Protein AF-0000000075757637 (afdb_homodimer)

Radius of gyration: 24.14 Å; Cα contacts (8 Å, |Δi|>4): 489; chains: 2; bounding box: 60×62×86 Å

Solvent-accessible surface area (backbone atoms only — not comparable to full-atom values): 22533 Å² total; per-residue (Å²): 133,84,84,69,78,82,72,70,83,81,64,68,82,67,59,80,66,65,78,64,46,51,51,61,66,58,52,19,50,50,28,42,51,49,15,52,48,29,44,51,32,26,49,50,49,50,49,28,53,74,66,69,44,62,78,60,52,64,57,38,53,50,44,49,52,49,49,36,51,52,42,44,52,47,40,49,45,41,34,70,34,68,64,54,81,51,66,70,55,46,50,46,33,47,53,14,48,51,45,27,50,50,17,48,44,49,26,27,49,41,48,30,76,30,24,68,56,45,34,71,66,36,64,64,43,44,60,48,48,42,45,52,48,49,32,37,48,38,27,47,50,44,36,47,32,50,57,44,43,28,35,49,79,88,36,71,64,24,54,50,47,52,52,50,53,52,50,46,52,51,36,48,50,49,24,37,48,44,40,63,57,68,64,59,73,67,88,82,70,73,78,75,70,74,77,67,75,61,60,71,64,58,63,66,61,57,66,68,70,110,132,84,82,71,75,83,72,67,84,79,64,67,82,67,60,80,68,66,79,66,46,51,51,62,67,57,50,18,49,51,28,42,52,48,15,51,49,29,45,52,34,25,49,50,50,50,48,29,52,75,65,68,44,59,79,59,53,63,56,39,55,50,42,48,51,50,47,36,51,51,42,45,51,48,41,49,44,42,35,71,35,69,62,54,81,52,66,69,53,46,49,47,33,48,52,14,47,51,46,25,49,52,17,46,43,51,25,25,47,42,48,29,75,30,25,68,56,46,33,71,65,36,64,65,42,44,58,49,49,41,45,52,49,49,32,39,50,39,28,48,50,44,35,47,32,49,55,43,44,27,36,49,78,88,36,72,64,24,54,51,47,52,52,50,52,52,48,44,53,51,36,49,50,49,24,37,48,42,41,60,55,70,63,56,74,60,88,79,69,72,77,74,69,74,75,66,76,60,61,71,62,55,63,67,59,56,67,69,69,112

pLDDT: mean 80.22, std 28.58, range [21.64, 98.94]

Sequence (420 aa):
MYRFFLSFVVALCLSTRWAVAASTTEIANSLNELAHQGFAAKELVLVVNSTADAGPIPDIYTEIDTMVTVVLTNVKFMTNTPIITDQAEEQDVYEGYSNFVQSLLELMDALSSSAAQLKSINQTTKNRVPSEIRILQTAVDAYFYNIIGLFPANSSYNAQANNQKSQVDTHCFQAIWAFDLSYSNGSQATTHQARSNSSLHSRWMKRGSLMYRFFLSFVVALCLSTRWAVAASTTEIANSLNELAHQGFAAKELVLVVNSTADAGPIPDIYTEIDTMVTVVLTNVKFMTNTPIITDQAEEQDVYEGYSNFVQSLLELMDALSSSAAQLKSINQTTKNRVPSEIRILQTAVDAYFYNIIGLFPANSSYNAQANNQKSQVDTHCFQAIWAFDLSYSNGSQATTHQARSNSSLHSRWMKRGSL

Foldseek 3Di:
DPPPDPPDDPPPPPPPVPLPADDLLNLLVLLQVLLVLLQVLLVLLVVCLVVLDCVCVVVSLVSLVVSLVSLVVVLVSNPPPAADDDPVSLVSNLVSLVSNLVSLLSSLVSLLVRQVSNCVSPVCCLPVVLVSLVSSLVSVVSSLVSSLVNYDPPDPSNVVSVVSNV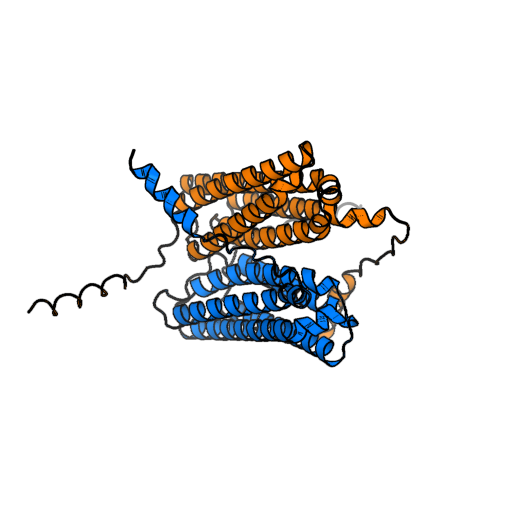SSVVSSVSSNVSSVPVVPPDPDPPPPDPPPPVPVVPPVPPPVPD/DPPPDPPDDPPPPPPPPPLPADDLLNLLVLLQVLLVLLQVLLVLLVVCQVVLDCVCVVVSLVSLVVSLVSLVVVLVSNPPPAADDDPVSLVSNLVSLVSNLVSLLSSLVSLLVRQVSNCVSPVVCLPVVLVSLVSSLVSVVSSLVSSLVNYDCPDPSNVVSVVSNVSSVVSSVSSNVSSVPVVPPPPCPPPPDPPPPPPVVPPVPPVVPD

Secondary structure (DSSP, 8-state):
-TTSGGGSGGGTT----------HHHHHHHHHHHHHHHHHHHHHHHHHHHHT--TTHHHHHHHHHHHHHHHHHHHHHTTTPPPP--HHHHHHHHHHHHHHHHHHHHHHHHHHHTHHHHHHH-TTHHHHHHHHHHHHHHHHHHHHHHHHTTS-TTSHHHHHHHHHHHHHHHHHHHHHHHHHGGGGGSS---------TTHHHHHHHHGGG-/-TTSGGGSGGGTT----------HHHHHHHHHHHHHHHHHHHHHHHHHHHHT--TTHHHHHHHHHHHHHHHHHHHHHTTTPPPP--HHHHHHHHHHHHHHHHHHHHHHHHHHHTHHHHHHH-TTHHHHHHHHHHHHHHHHHHHHHHHHTTS-TTSHHHHHHHHHHHHHHHHHHHHHHHHHGGGTTSS---------TTHHHHHHHGGG--

Structure (mmCIF, N/CA/C/O backbone):
data_AF-0000000075757637-model_v1
#
loop_
_entity.id
_entity.type
_entity.pdbx_description
1 polymer 'Pc21g10570 protein'
#
loop_
_atom_site.group_PDB
_atom_site.id
_atom_site.type_symbol
_atom_site.label_atom_id
_atom_site.label_alt_id
_atom_site.label_comp_id
_atom_site.label_asym_id
_atom_site.label_entity_id
_atom_site.label_seq_id
_atom_site.pdbx_PDB_ins_code
_atom_site.Cartn_x
_atom_site.Cartn_y
_atom_site.Cartn_z
_atom_site.occupancy
_atom_site.B_iso_or_equiv
_atom_site.auth_seq_id
_atom_site.auth_comp_id
_atom_site.auth_asym_id
_atom_site.auth_atom_id
_atom_site.pdbx_PDB_model_num
ATOM 1 N N . MET A 1 1 ? 31.797 -28.531 37.031 1 22.84 1 MET A N 1
ATOM 2 C CA . MET A 1 1 ? 31.391 -29.469 36 1 22.84 1 MET A CA 1
ATOM 3 C C . MET A 1 1 ? 30.203 -28.938 35.219 1 22.84 1 MET A C 1
ATOM 5 O O . MET A 1 1 ? 29.734 -29.562 34.281 1 22.84 1 MET A O 1
ATOM 9 N N . TYR A 1 2 ? 29.297 -28.047 35.844 1 23.27 2 TYR A N 1
ATOM 10 C CA . TYR A 1 2 ? 27.938 -27.734 35.438 1 23.27 2 TYR A CA 1
ATOM 11 C C . TYR A 1 2 ? 27.922 -26.828 34.188 1 23.27 2 TYR A C 1
ATOM 13 O O . TYR A 1 2 ? 26.891 -26.281 33.844 1 23.27 2 TYR A O 1
ATOM 21 N N . ARG A 1 3 ? 29.047 -26.219 33.688 1 27.38 3 ARG A N 1
ATOM 22 C CA . ARG A 1 3 ? 29.203 -25.156 32.719 1 27.38 3 ARG A CA 1
ATOM 23 C C . ARG A 1 3 ? 28.719 -25.625 31.344 1 27.38 3 ARG A C 1
ATOM 25 O O . ARG A 1 3 ? 28.781 -24.859 30.375 1 27.38 3 ARG A O 1
ATOM 32 N N . PHE A 1 4 ? 28.719 -26.969 31.062 1 27.42 4 PHE A N 1
ATOM 33 C CA . PHE A 1 4 ? 28.828 -27.516 29.719 1 27.42 4 PHE A CA 1
ATOM 34 C C . PHE A 1 4 ? 27.547 -27.312 28.922 1 27.42 4 PHE A C 1
ATOM 36 O O . PHE A 1 4 ? 27.516 -27.5 27.703 1 27.42 4 PHE A O 1
ATOM 43 N N . PHE A 1 5 ? 26.281 -27.375 29.531 1 26.66 5 PHE A N 1
ATOM 44 C CA . PHE A 1 5 ? 25.141 -27.922 28.797 1 26.66 5 PHE A CA 1
ATOM 45 C C . PHE A 1 5 ? 24.531 -26.875 27.875 1 26.66 5 PHE A C 1
ATOM 47 O O . PHE A 1 5 ? 23.438 -27.047 27.344 1 26.66 5 PHE A O 1
ATOM 54 N N . LEU A 1 6 ? 24.938 -25.562 27.891 1 28.08 6 LEU A N 1
ATOM 55 C CA . LEU A 1 6 ? 24.109 -24.531 27.266 1 28.08 6 LEU A CA 1
ATOM 56 C C . LEU A 1 6 ? 24.172 -24.656 25.734 1 28.08 6 LEU A C 1
ATOM 58 O O . LEU A 1 6 ? 23.719 -23.75 25.031 1 28.08 6 LEU A O 1
ATOM 62 N N . SER A 1 7 ? 25.016 -25.516 25.156 1 25.67 7 SER A N 1
ATOM 63 C CA . SER A 1 7 ? 25.406 -25.328 23.766 1 25.67 7 SER A CA 1
ATOM 64 C C . SER A 1 7 ? 24.25 -25.625 22.828 1 25.67 7 SER A C 1
ATOM 66 O O . SER A 1 7 ? 24.297 -25.266 21.641 1 25.67 7 SER A O 1
ATOM 68 N N . PHE A 1 8 ? 23.469 -26.734 22.953 1 26.78 8 PHE A N 1
ATOM 69 C CA . PHE A 1 8 ? 23.125 -27.594 21.812 1 26.78 8 PHE A CA 1
ATOM 70 C C . PHE A 1 8 ? 22 -26.969 20.984 1 26.78 8 PHE A C 1
ATOM 72 O O . PHE A 1 8 ? 22 -27.094 19.766 1 26.78 8 PHE A O 1
ATOM 79 N N . VAL A 1 9 ? 20.766 -26.641 21.516 1 27.95 9 VAL A N 1
ATOM 80 C CA . VAL A 1 9 ? 19.531 -26.938 20.812 1 27.95 9 VAL A CA 1
ATOM 81 C C . VAL A 1 9 ? 19.266 -25.859 19.766 1 27.95 9 VAL A C 1
ATOM 83 O O . VAL A 1 9 ? 18.125 -25.672 19.344 1 27.95 9 VAL A O 1
ATOM 86 N N . VAL A 1 10 ? 20.172 -24.938 19.375 1 27.8 10 VAL A N 1
ATOM 87 C CA . VAL A 1 10 ? 19.719 -23.906 18.453 1 27.8 10 VAL A CA 1
ATOM 88 C C . VAL A 1 10 ? 19.453 -24.531 17.078 1 27.8 10 VAL A C 1
ATOM 90 O O . VAL A 1 10 ? 19.297 -23.812 16.094 1 27.8 10 VAL A O 1
ATOM 93 N N . ALA A 1 11 ? 19.688 -25.875 16.906 1 27.77 11 ALA A N 1
ATOM 94 C CA . ALA A 1 11 ? 19.781 -26.422 15.555 1 27.77 11 ALA A CA 1
ATOM 95 C C . ALA A 1 11 ? 18.469 -26.281 14.805 1 27.77 11 ALA A C 1
ATOM 97 O O . ALA A 1 11 ? 18.453 -26.172 13.578 1 27.77 11 ALA A O 1
ATOM 98 N N . LEU A 1 12 ? 17.328 -26.719 15.383 1 29.19 12 LEU A N 1
ATOM 99 C CA . LEU A 1 12 ? 16.266 -27.359 14.609 1 29.19 12 LEU A CA 1
ATOM 100 C C . LEU A 1 12 ? 15.57 -26.359 13.703 1 29.19 12 LEU A C 1
ATOM 102 O O . LEU A 1 12 ? 14.727 -26.734 12.883 1 29.19 12 LEU A O 1
ATOM 106 N N . CYS A 1 13 ? 15.453 -25.109 14.102 1 30.42 13 CYS A N 1
ATOM 107 C CA . CYS A 1 13 ? 14.375 -24.406 13.414 1 30.42 13 CYS A CA 1
ATOM 108 C C . CYS A 1 13 ? 14.742 -24.141 11.953 1 30.42 13 CYS A C 1
ATOM 110 O O . CYS A 1 13 ? 14.594 -23.016 11.469 1 30.42 13 CYS A O 1
ATOM 112 N N . LEU A 1 14 ? 15.859 -24.688 11.508 1 30.62 14 LEU A N 1
ATOM 113 C CA . LEU A 1 14 ? 16.094 -24.531 10.07 1 30.62 14 LEU A CA 1
ATOM 114 C C . LEU A 1 14 ? 15.008 -25.25 9.273 1 30.62 14 LEU A C 1
ATOM 116 O O . LEU A 1 14 ? 15.281 -26.281 8.633 1 30.62 14 LEU A O 1
ATOM 120 N N . SER A 1 15 ? 13.914 -25.766 9.914 1 30.33 15 SER A N 1
ATOM 121 C CA . SER A 1 15 ? 12.992 -26.391 8.977 1 30.33 15 SER A CA 1
ATOM 122 C C . SER A 1 15 ? 12.836 -25.547 7.711 1 30.33 15 SER A C 1
ATOM 124 O O . SER A 1 15 ? 12.75 -24.328 7.777 1 30.33 15 SER A O 1
ATOM 126 N N . THR A 1 16 ? 13.414 -26.016 6.586 1 33.59 16 THR A N 1
ATOM 127 C CA . THR A 1 16 ? 13.078 -25.578 5.234 1 33.59 16 THR A CA 1
ATOM 128 C C . THR A 1 16 ? 11.602 -25.172 5.145 1 33.59 16 THR A C 1
ATOM 130 O O . THR A 1 16 ? 10.719 -26.031 5.191 1 33.59 16 THR A O 1
ATOM 133 N N . ARG A 1 17 ? 11.148 -24.188 5.805 1 37.44 17 ARG A N 1
ATOM 134 C CA . ARG A 1 17 ? 9.805 -23.641 5.625 1 37.44 17 ARG A CA 1
ATOM 135 C C . ARG A 1 17 ? 9.414 -23.625 4.152 1 37.44 17 ARG A C 1
ATOM 13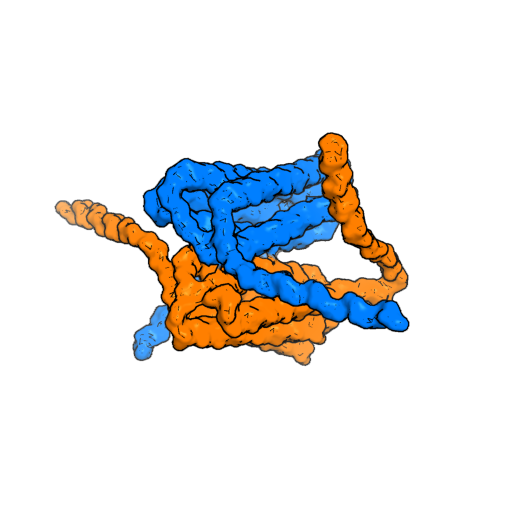7 O O . ARG A 1 17 ? 9.914 -22.812 3.381 1 37.44 17 ARG A O 1
ATOM 144 N N . TRP A 1 18 ? 9.234 -24.797 3.6 1 37.75 18 TRP A N 1
ATOM 145 C CA . TRP A 1 18 ? 8.469 -24.828 2.357 1 37.75 18 TRP A CA 1
ATOM 146 C C . TRP A 1 18 ? 7.379 -23.766 2.369 1 37.75 18 TRP A C 1
ATOM 148 O O . TRP A 1 18 ? 6.637 -23.625 3.344 1 37.75 18 TRP A O 1
ATOM 158 N N . ALA A 1 19 ? 7.66 -22.641 1.922 1 46.12 19 ALA A N 1
ATOM 159 C CA . ALA A 1 19 ? 6.574 -21.672 1.73 1 46.12 19 ALA A CA 1
ATOM 160 C C . ALA A 1 19 ? 5.293 -22.375 1.287 1 46.12 19 ALA A C 1
ATOM 162 O O . ALA A 1 19 ? 5.195 -22.844 0.148 1 46.12 19 ALA A O 1
ATOM 163 N N . VAL A 1 20 ? 4.734 -23.266 2.158 1 54.16 20 VAL A N 1
ATOM 164 C CA . VAL A 1 20 ? 3.457 -23.891 1.86 1 54.16 20 VAL A CA 1
ATOM 165 C C . VAL A 1 20 ? 2.434 -22.828 1.457 1 54.16 20 VAL A C 1
ATOM 167 O O . VAL A 1 20 ? 2.244 -21.844 2.168 1 54.16 20 VAL A O 1
ATOM 170 N N . ALA A 1 21 ? 2.068 -22.875 0.128 1 65.69 21 ALA A N 1
ATOM 171 C CA . ALA A 1 21 ? 0.961 -22.062 -0.387 1 65.69 21 ALA A CA 1
ATOM 172 C C . ALA A 1 21 ? -0.205 -22.047 0.597 1 65.69 21 ALA A C 1
ATOM 174 O O . ALA A 1 21 ? -0.456 -23.031 1.293 1 65.69 21 ALA A O 1
ATOM 175 N N . ALA A 1 22 ? -0.691 -20.953 0.855 1 76 22 ALA A N 1
ATOM 176 C CA . ALA A 1 22 ? -1.841 -20.797 1.743 1 76 22 ALA A CA 1
ATOM 177 C C . ALA A 1 22 ? -3.01 -21.656 1.285 1 76 22 ALA A C 1
ATOM 179 O O . ALA A 1 22 ? -3.283 -21.766 0.087 1 76 22 ALA A O 1
ATOM 180 N N . SER A 1 23 ? -3.57 -22.375 2.254 1 89.5 23 SER A N 1
ATOM 181 C CA . SER A 1 23 ? -4.793 -23.094 1.92 1 89.5 23 SER A CA 1
ATOM 182 C C . SER A 1 23 ? -5.949 -22.141 1.666 1 89.5 23 SER A C 1
ATOM 184 O O . SER A 1 23 ? -5.961 -21.016 2.193 1 89.5 23 SER A O 1
ATOM 186 N N . THR A 1 24 ? -6.879 -22.562 0.816 1 92.25 24 THR A N 1
ATOM 187 C CA . THR A 1 24 ? -8.031 -21.734 0.48 1 92.25 24 THR A CA 1
ATOM 188 C C . THR A 1 24 ? -8.875 -21.453 1.721 1 92.25 24 THR A C 1
ATOM 190 O O . THR A 1 24 ? -9.469 -20.375 1.847 1 92.25 24 THR A O 1
ATOM 193 N N . THR A 1 25 ? -8.938 -22.391 2.623 1 93.12 25 THR A N 1
ATOM 194 C CA . THR A 1 25 ? -9.68 -22.188 3.867 1 93.12 25 THR A CA 1
ATOM 195 C C . THR A 1 25 ? -9.039 -21.094 4.703 1 93.12 25 THR A C 1
ATOM 197 O O . THR A 1 25 ? -9.742 -20.25 5.277 1 93.12 25 THR A O 1
ATOM 200 N N . GLU A 1 26 ? -7.75 -21.062 4.797 1 94.5 26 GLU A N 1
ATOM 201 C CA . GLU A 1 26 ? -7.027 -20.031 5.531 1 94.5 26 GLU A CA 1
ATOM 202 C C . GLU A 1 26 ? -7.254 -18.656 4.91 1 94.5 26 GLU A C 1
ATOM 204 O O . GLU A 1 26 ? -7.414 -17.672 5.629 1 94.5 26 GLU A O 1
ATOM 209 N N . ILE A 1 27 ? -7.273 -18.641 3.635 1 96 27 ILE A N 1
ATOM 210 C CA . ILE A 1 27 ? -7.5 -17.391 2.924 1 96 27 ILE A CA 1
ATOM 211 C C . ILE A 1 27 ? -8.906 -16.875 3.234 1 96 27 ILE A C 1
ATOM 213 O O . ILE A 1 27 ? -9.07 -15.703 3.59 1 96 27 ILE A O 1
ATOM 217 N N . ALA A 1 28 ? -9.922 -17.734 3.158 1 97.38 28 ALA A N 1
ATOM 218 C CA . ALA A 1 28 ? -11.305 -17.344 3.441 1 97.38 28 ALA A CA 1
ATOM 219 C C . ALA A 1 28 ? -11.445 -16.844 4.875 1 97.38 28 ALA A C 1
ATOM 221 O O . ALA A 1 28 ? -12.094 -15.82 5.121 1 97.38 28 ALA A O 1
ATOM 222 N N . ASN A 1 29 ? -10.836 -17.531 5.797 1 97.12 29 ASN A N 1
ATOM 223 C CA . ASN A 1 29 ? -10.891 -17.141 7.199 1 97.12 29 ASN A CA 1
ATOM 224 C C . ASN A 1 29 ? -10.242 -15.781 7.434 1 97.12 29 ASN A C 1
ATOM 226 O O . ASN A 1 29 ? -10.773 -14.961 8.18 1 97.12 29 ASN A O 1
ATOM 230 N N . SER A 1 30 ? -9.109 -15.617 6.855 1 97.31 30 SER A N 1
ATOM 231 C CA . SER A 1 30 ? -8.422 -14.344 6.996 1 97.31 30 SER A CA 1
ATOM 232 C C . SER A 1 30 ? -9.25 -13.195 6.438 1 97.31 30 SER A C 1
ATOM 234 O O . SER A 1 30 ? -9.305 -12.109 7.023 1 97.31 30 SER A O 1
ATOM 236 N N . LEU A 1 31 ? -9.891 -13.422 5.328 1 98.56 31 LEU A N 1
ATOM 237 C CA . LEU A 1 31 ? -10.766 -12.422 4.727 1 98.56 31 LEU A CA 1
ATOM 238 C C . LEU A 1 31 ? -11.922 -12.07 5.664 1 98.56 31 LEU A C 1
ATOM 240 O O . LEU A 1 31 ? -12.266 -10.898 5.82 1 98.56 31 LEU A O 1
ATOM 244 N N . ASN A 1 32 ? -12.477 -13.023 6.266 1 98.38 32 ASN A N 1
ATOM 245 C CA . ASN A 1 32 ? -13.562 -12.781 7.207 1 98.38 32 ASN A CA 1
ATOM 246 C C . ASN A 1 32 ? -13.078 -12.023 8.445 1 98.38 32 ASN A C 1
ATOM 248 O O . ASN A 1 32 ? -13.789 -11.164 8.969 1 98.38 32 ASN A O 1
ATOM 252 N N . GLU A 1 33 ? -11.914 -12.359 8.906 1 97.88 33 GLU A N 1
ATOM 253 C CA . GLU A 1 33 ? -11.336 -11.625 10.023 1 97.88 33 GLU A CA 1
ATOM 254 C C . GLU A 1 33 ? -11.109 -10.156 9.672 1 97.88 33 GLU A C 1
ATOM 256 O O . GLU A 1 33 ? -11.383 -9.266 10.477 1 97.88 33 GLU A O 1
ATOM 261 N N . LEU A 1 34 ? -10.602 -9.969 8.516 1 98.69 34 LEU A N 1
ATOM 262 C CA . LEU A 1 34 ? -10.406 -8.602 8.031 1 98.69 34 LEU A CA 1
ATOM 263 C C . LEU A 1 34 ? -11.734 -7.859 7.949 1 98.69 34 LEU A C 1
ATOM 265 O O . LEU A 1 34 ? -11.805 -6.668 8.266 1 98.69 34 LEU A O 1
ATOM 269 N N . ALA A 1 35 ? -12.797 -8.547 7.492 1 98.81 35 ALA A N 1
ATOM 270 C CA . ALA A 1 35 ? -14.125 -7.934 7.461 1 98.81 35 ALA A CA 1
ATOM 271 C C . ALA A 1 35 ? -14.547 -7.465 8.852 1 98.81 35 ALA A C 1
ATOM 273 O O . ALA A 1 35 ? -15.047 -6.352 9.016 1 98.81 35 ALA A O 1
ATOM 274 N N . HIS A 1 36 ? -14.258 -8.312 9.828 1 98.19 36 HIS A N 1
ATOM 275 C CA . HIS A 1 36 ? -14.602 -7.961 11.203 1 98.19 36 HIS A CA 1
ATOM 276 C C . HIS A 1 36 ? -13.867 -6.699 11.641 1 98.19 36 HIS A C 1
ATOM 278 O O . HIS A 1 36 ? -14.453 -5.824 12.289 1 98.19 36 HIS A O 1
ATOM 284 N N . GLN A 1 37 ? -12.641 -6.602 11.273 1 97.81 37 GLN A N 1
ATOM 285 C CA . GLN A 1 37 ? -11.844 -5.422 11.602 1 97.81 37 GLN A CA 1
ATOM 286 C C . GLN A 1 37 ? -12.398 -4.18 10.906 1 97.81 37 GLN A C 1
ATOM 288 O O . GLN A 1 37 ? -12.445 -3.102 11.508 1 97.81 37 GLN A O 1
ATOM 293 N N . GLY A 1 38 ? -12.766 -4.352 9.633 1 98.56 38 GLY A N 1
ATOM 294 C CA . GLY A 1 38 ? -13.352 -3.24 8.906 1 98.56 38 GLY A CA 1
ATOM 295 C C . GLY A 1 38 ? -14.648 -2.746 9.523 1 98.56 38 GLY A C 1
ATOM 296 O O . GLY A 1 38 ? -14.852 -1.538 9.672 1 98.56 38 GLY A O 1
ATOM 297 N N . PHE A 1 39 ? -15.492 -3.666 9.922 1 98.62 39 PHE A N 1
ATOM 298 C CA . PHE A 1 39 ? -16.75 -3.301 10.57 1 98.62 39 PHE A CA 1
ATOM 299 C C . PHE A 1 39 ? -16.484 -2.633 11.922 1 98.62 39 PHE A C 1
ATOM 301 O O . PHE A 1 39 ? -17.188 -1.694 12.297 1 98.62 39 PHE A O 1
ATOM 308 N N . ALA A 1 40 ? -15.492 -3.131 12.664 1 97.75 40 ALA A N 1
ATOM 309 C CA . ALA A 1 40 ? -15.141 -2.535 13.953 1 97.75 40 ALA A CA 1
ATOM 310 C C . ALA A 1 40 ? -14.672 -1.095 13.773 1 97.75 40 ALA A C 1
ATOM 312 O O . ALA A 1 40 ? -15.055 -0.213 14.547 1 97.75 40 ALA A O 1
ATOM 313 N N . ALA A 1 41 ? -13.859 -0.866 12.82 1 98.38 41 ALA A N 1
ATOM 314 C CA . ALA A 1 41 ? -13.398 0.488 12.531 1 98.38 41 ALA A CA 1
ATOM 315 C C . ALA A 1 41 ? -14.562 1.404 12.172 1 98.38 41 ALA A C 1
ATOM 317 O O . ALA A 1 41 ? -14.617 2.549 12.625 1 98.38 41 ALA A O 1
ATOM 318 N N . LYS A 1 42 ? -15.43 0.897 11.312 1 98.62 42 LYS A N 1
ATOM 319 C CA . LYS A 1 42 ? -16.625 1.642 10.945 1 98.62 42 LYS A CA 1
ATOM 320 C C . LYS A 1 42 ? -17.406 2.059 12.195 1 98.62 42 LYS A C 1
ATOM 322 O O . LYS A 1 42 ? -17.844 3.207 12.297 1 98.62 42 LYS A O 1
ATOM 327 N N . GLU A 1 43 ? -17.562 1.147 13.078 1 98.19 43 GLU A N 1
ATOM 328 C CA . GLU A 1 43 ? -18.328 1.434 14.289 1 98.19 43 GLU A CA 1
ATOM 329 C C . GLU A 1 43 ? -17.656 2.531 15.117 1 98.19 43 GLU A C 1
ATOM 331 O O . GLU A 1 43 ? -18.344 3.389 15.68 1 98.19 43 GLU A O 1
ATOM 336 N N . LEU A 1 44 ? -16.359 2.518 15.242 1 98.38 44 LEU A N 1
ATOM 337 C CA . LEU A 1 44 ? -15.625 3.557 15.961 1 98.38 44 LEU A CA 1
ATOM 338 C C . LEU A 1 44 ? -15.883 4.926 15.336 1 98.38 44 LEU A C 1
ATOM 340 O O . LEU A 1 44 ? -16.094 5.91 16.047 1 98.38 44 LEU A O 1
ATOM 344 N N . VAL A 1 45 ? -15.867 4.98 13.969 1 98.56 45 VAL A N 1
ATOM 345 C CA . VAL A 1 45 ? -16.109 6.234 13.266 1 98.56 45 VAL A CA 1
ATOM 346 C C . VAL A 1 45 ? -17.5 6.758 13.602 1 98.56 45 VAL A C 1
ATOM 348 O O . VAL A 1 45 ? -17.672 7.945 13.891 1 98.56 45 VAL A O 1
ATOM 351 N N . LEU A 1 46 ? -18.469 5.859 13.562 1 98.38 46 LEU A N 1
ATOM 352 C CA . LEU A 1 46 ? -19.859 6.246 13.812 1 98.38 46 LEU A CA 1
ATOM 353 C C . LEU A 1 46 ? -20.031 6.711 15.258 1 98.38 46 LEU A C 1
ATOM 355 O O . LEU A 1 46 ? -20.781 7.656 15.523 1 98.38 46 LEU A O 1
ATOM 359 N N . VAL A 1 47 ? -19.328 6.074 16.172 1 97.75 47 VAL A N 1
ATOM 360 C CA . VAL A 1 47 ? -19.391 6.473 17.578 1 97.75 47 VAL A CA 1
ATOM 361 C C . VAL A 1 47 ? -18.828 7.887 17.734 1 97.75 47 VAL A C 1
ATOM 363 O O . VAL A 1 47 ? -19.438 8.727 18.406 1 97.75 47 VAL A O 1
ATOM 366 N N . VAL A 1 48 ? -17.719 8.156 17.141 1 97.88 48 VAL A N 1
ATOM 367 C CA . VAL A 1 48 ? -17.109 9.484 17.219 1 97.88 48 VAL A CA 1
ATOM 368 C C . VAL A 1 48 ? -18.062 10.516 16.625 1 97.88 48 VAL A C 1
ATOM 370 O O . VAL A 1 48 ? -18.25 11.594 17.188 1 97.88 48 VAL A O 1
ATOM 373 N N . ASN A 1 49 ? -18.641 10.156 15.5 1 97.38 49 ASN A N 1
ATOM 374 C CA . ASN A 1 49 ? -19.562 11.07 14.82 1 97.38 49 ASN A CA 1
ATOM 375 C C . ASN A 1 49 ? -20.781 11.375 15.68 1 97.38 49 ASN A C 1
ATOM 377 O O . ASN A 1 49 ? -21.188 12.539 15.789 1 97.38 49 ASN A O 1
ATOM 381 N N . SER A 1 50 ? -21.328 10.43 16.312 1 96.94 50 SER A N 1
ATOM 382 C CA . SER A 1 50 ? -22.578 10.602 17.062 1 96.94 50 SER A CA 1
ATOM 383 C C . SER A 1 50 ? -22.328 11.281 18.391 1 96.94 50 SER A C 1
ATOM 385 O O . SER A 1 50 ? -23.172 12.039 18.875 1 96.94 50 SER A O 1
ATOM 387 N N . THR A 1 51 ? -21.141 11.102 19 1 97.38 51 THR A N 1
ATOM 388 C CA . THR A 1 51 ? -20.875 11.617 20.344 1 97.38 51 THR A CA 1
ATOM 389 C C . THR A 1 51 ? -20.062 12.906 20.266 1 97.38 51 THR A C 1
ATOM 391 O O . THR A 1 51 ? -19.938 13.625 21.266 1 97.38 51 THR A O 1
ATOM 394 N N . ALA A 1 52 ? -19.516 13.164 19.125 1 96.06 52 ALA A N 1
ATOM 395 C CA . ALA A 1 52 ? -18.625 14.305 18.938 1 96.06 52 ALA A CA 1
ATOM 396 C C . ALA A 1 52 ? -17.438 14.242 19.922 1 96.06 52 ALA A C 1
ATOM 398 O O . ALA A 1 52 ? -16.969 15.281 20.375 1 96.06 52 ALA A O 1
ATOM 399 N N . ASP A 1 53 ? -17.109 13.039 20.312 1 96.5 53 ASP A N 1
ATOM 400 C CA . ASP A 1 53 ? -15.945 12.789 21.172 1 96.5 53 ASP A CA 1
ATOM 401 C C . ASP A 1 53 ? -14.727 12.391 20.344 1 96.5 53 ASP A C 1
ATOM 403 O O . ASP A 1 53 ? -14.758 11.391 19.625 1 96.5 53 ASP A O 1
ATOM 407 N N . ALA A 1 54 ? -13.695 13.148 20.438 1 95.5 54 ALA A N 1
ATOM 408 C CA . ALA A 1 54 ? -12.492 12.914 19.641 1 95.5 54 ALA A CA 1
ATOM 409 C C . ALA A 1 54 ? -11.633 11.805 20.25 1 95.5 54 ALA A C 1
ATOM 411 O O . ALA A 1 54 ? -10.664 11.352 19.641 1 95.5 54 ALA A O 1
ATOM 412 N N . GLY A 1 55 ? -11.984 11.344 21.453 1 94.44 55 GLY A N 1
ATOM 413 C CA . GLY A 1 55 ? -11.195 10.383 22.203 1 94.44 55 GLY A CA 1
ATOM 414 C C . GLY A 1 55 ? -10.859 9.133 21.422 1 94.44 55 GLY A C 1
ATOM 415 O O . GLY A 1 55 ? -9.688 8.742 21.328 1 94.44 55 GLY A O 1
ATOM 416 N N . PRO A 1 56 ? -11.766 8.57 20.703 1 95 56 PRO A N 1
ATOM 417 C CA . PRO A 1 56 ? -11.547 7.285 20.047 1 95 56 PRO A CA 1
ATOM 418 C C . PRO A 1 56 ? -10.875 7.438 18.672 1 95 56 PRO A C 1
ATOM 420 O O . PRO A 1 56 ? -10.648 6.445 17.984 1 95 56 PRO A O 1
ATOM 423 N N . ILE A 1 57 ? -10.547 8.609 18.234 1 96.25 57 ILE A N 1
ATOM 424 C CA . ILE A 1 57 ? -10.023 8.844 16.891 1 96.25 57 ILE A CA 1
ATOM 425 C C . ILE A 1 57 ? -8.719 8.078 16.703 1 96.25 57 ILE A C 1
ATOM 427 O O . ILE A 1 57 ? -8.523 7.402 15.688 1 96.25 57 ILE A O 1
ATOM 431 N N . PRO A 1 58 ? -7.809 8.039 17.703 1 95.69 58 PRO A N 1
ATOM 432 C CA . PRO A 1 58 ? -6.59 7.246 17.531 1 95.69 58 PRO A CA 1
ATOM 433 C C . PRO A 1 58 ? -6.879 5.754 17.344 1 95.69 58 PRO A C 1
ATOM 435 O O . PRO A 1 58 ? -6.125 5.055 16.672 1 95.69 58 PRO A O 1
ATOM 438 N N . ASP A 1 59 ? -7.953 5.273 17.953 1 96.38 59 ASP A N 1
ATOM 439 C CA . ASP A 1 59 ? -8.32 3.871 17.797 1 96.38 59 ASP A CA 1
ATOM 440 C C . ASP A 1 59 ? -8.727 3.559 16.359 1 96.38 59 ASP A C 1
ATOM 442 O O . ASP A 1 59 ? -8.508 2.447 15.875 1 96.38 59 ASP A O 1
ATOM 446 N N . ILE A 1 60 ? -9.305 4.531 15.672 1 97.25 60 ILE A N 1
ATOM 447 C CA . ILE A 1 60 ? -9.648 4.371 14.258 1 97.25 60 ILE A CA 1
ATOM 448 C C . ILE A 1 60 ? -8.375 4.137 13.445 1 97.25 60 ILE A C 1
ATOM 450 O O . ILE A 1 60 ? -8.32 3.211 12.633 1 97.25 60 ILE A O 1
ATOM 454 N N . TYR A 1 61 ? -7.352 4.941 13.711 1 96.31 61 TYR A N 1
ATOM 455 C CA . TYR A 1 61 ? -6.086 4.793 13 1 96.31 61 TYR A CA 1
ATOM 456 C C . TYR A 1 61 ? -5.445 3.443 13.305 1 96.31 61 TYR A C 1
ATOM 458 O O . TYR A 1 61 ? -4.895 2.797 12.414 1 96.31 61 TYR A O 1
ATOM 466 N N . THR A 1 62 ? -5.527 2.982 14.508 1 96.69 62 THR A N 1
ATOM 467 C CA . THR A 1 62 ? -4.953 1.704 14.922 1 96.69 62 THR A CA 1
ATOM 468 C C . THR A 1 62 ? -5.629 0.55 14.18 1 96.69 62 THR A C 1
ATOM 470 O O . THR A 1 62 ? -4.957 -0.377 13.727 1 96.69 62 THR A O 1
ATOM 473 N N . GLU A 1 63 ? -6.934 0.627 14.078 1 97.19 63 GLU A N 1
ATOM 474 C CA . GLU A 1 63 ? -7.656 -0.409 13.352 1 97.19 63 GLU A CA 1
ATOM 475 C C . GLU A 1 63 ? -7.238 -0.449 11.883 1 97.19 63 GLU A C 1
ATOM 477 O O . GLU A 1 63 ? -7.051 -1.527 11.32 1 97.19 63 GLU A O 1
ATOM 482 N N . ILE A 1 64 ? -7.113 0.7 11.289 1 97.06 64 ILE A N 1
ATOM 483 C CA . ILE A 1 64 ? -6.703 0.773 9.891 1 97.06 64 ILE A CA 1
ATOM 484 C C . ILE 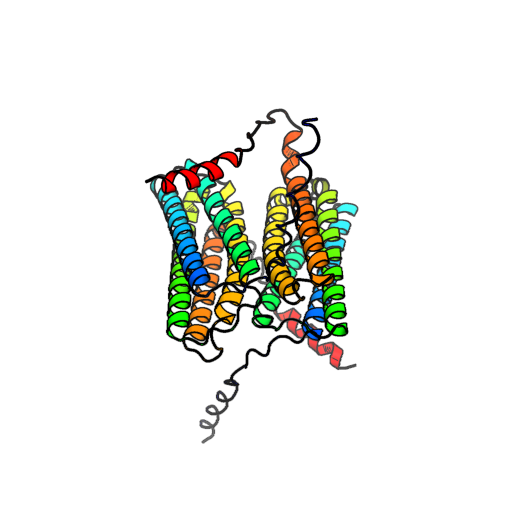A 1 64 ? -5.293 0.207 9.734 1 97.06 64 ILE A C 1
ATOM 486 O O . ILE A 1 64 ? -5.035 -0.598 8.836 1 97.06 64 ILE A O 1
ATOM 490 N N . ASP A 1 65 ? -4.391 0.571 10.633 1 96 65 ASP A N 1
ATOM 491 C CA . ASP A 1 65 ? -3.021 0.06 10.617 1 96 65 ASP A CA 1
ATOM 492 C C . ASP A 1 65 ? -3.002 -1.46 10.758 1 96 65 ASP A C 1
ATOM 494 O O . ASP A 1 65 ? -2.209 -2.139 10.102 1 96 65 ASP A O 1
ATOM 498 N N . THR A 1 66 ? -3.793 -1.961 11.641 1 97 66 THR A N 1
ATOM 499 C CA . THR A 1 66 ? -3.879 -3.404 11.828 1 97 66 THR A CA 1
ATOM 500 C C . THR A 1 66 ? -4.336 -4.094 10.547 1 97 66 THR A C 1
ATOM 502 O O . THR A 1 66 ? -3.768 -5.109 10.148 1 97 66 THR A O 1
ATOM 505 N N . MET A 1 67 ? -5.371 -3.533 9.922 1 98.12 67 MET A N 1
ATOM 506 C CA . MET A 1 67 ? -5.828 -4.105 8.656 1 98.12 67 MET A CA 1
ATOM 507 C C . MET A 1 67 ? -4.699 -4.121 7.629 1 98.12 67 MET A C 1
ATOM 509 O O . MET A 1 67 ? -4.5 -5.121 6.938 1 98.12 67 MET A O 1
ATOM 513 N N . VAL A 1 68 ? -3.959 -3.014 7.516 1 98.31 68 VAL A N 1
ATOM 514 C CA . VAL A 1 68 ? -2.855 -2.912 6.566 1 98.31 68 VAL A CA 1
ATOM 515 C C . VAL A 1 68 ? -1.823 -4 6.855 1 98.31 68 VAL A C 1
ATOM 517 O O . VAL A 1 68 ? -1.371 -4.695 5.941 1 98.31 68 VAL A O 1
ATOM 520 N N . THR A 1 69 ? -1.504 -4.215 8.102 1 97.38 69 THR A N 1
ATOM 521 C CA . THR A 1 69 ? -0.516 -5.211 8.5 1 97.38 69 THR A CA 1
ATOM 522 C C . THR A 1 69 ? -0.993 -6.617 8.148 1 97.38 69 THR A C 1
ATOM 524 O O . THR A 1 69 ? -0.235 -7.41 7.59 1 97.38 69 THR A O 1
ATOM 527 N N . VAL A 1 70 ? -2.195 -6.91 8.484 1 97.25 70 VAL A N 1
ATOM 528 C CA . VAL A 1 70 ? -2.74 -8.234 8.219 1 97.25 70 VAL A CA 1
ATOM 529 C C . VAL A 1 70 ? -2.793 -8.477 6.711 1 97.25 70 VAL A C 1
ATOM 531 O O . VAL A 1 70 ? -2.424 -9.555 6.234 1 97.25 70 VAL A O 1
ATOM 534 N N . VAL A 1 71 ? -3.258 -7.496 5.973 1 98.06 71 VAL A N 1
ATOM 535 C CA . VAL A 1 71 ? -3.359 -7.598 4.523 1 98.06 71 VAL A CA 1
ATOM 536 C C . VAL A 1 71 ? -1.982 -7.887 3.928 1 98.06 71 VAL A C 1
ATOM 538 O O . VAL A 1 71 ? -1.836 -8.781 3.096 1 98.06 71 VAL A O 1
ATOM 541 N N . LEU A 1 72 ? -0.986 -7.164 4.309 1 97.25 72 LEU A N 1
ATOM 542 C CA . LEU A 1 72 ? 0.355 -7.355 3.77 1 97.25 72 LEU A CA 1
ATOM 543 C C . LEU A 1 72 ? 0.91 -8.719 4.168 1 97.25 72 LEU A C 1
ATOM 545 O O . LEU A 1 72 ? 1.6 -9.367 3.379 1 97.25 72 LEU A O 1
ATOM 549 N N . THR A 1 73 ? 0.606 -9.141 5.383 1 95.69 73 THR A N 1
ATOM 550 C CA . THR A 1 73 ? 0.987 -10.484 5.816 1 95.69 73 THR A CA 1
ATOM 551 C C . THR A 1 73 ? 0.344 -11.539 4.93 1 95.69 73 THR A C 1
ATOM 553 O O . THR A 1 73 ? 1 -12.508 4.535 1 95.69 73 THR A O 1
ATOM 556 N N . ASN A 1 74 ? -0.882 -11.352 4.664 1 95.62 74 ASN A N 1
ATOM 557 C CA . ASN A 1 74 ? -1.591 -12.289 3.795 1 95.62 74 ASN A CA 1
ATOM 558 C C . ASN A 1 74 ? -0.996 -12.312 2.391 1 95.62 74 ASN A C 1
ATOM 560 O O . ASN A 1 74 ? -0.884 -13.367 1.776 1 95.62 74 ASN A O 1
ATOM 564 N N . VAL A 1 75 ? -0.674 -11.133 1.829 1 94.88 75 VAL A N 1
ATOM 565 C CA . VAL A 1 75 ? -0.038 -11.07 0.518 1 94.88 75 VAL A CA 1
ATOM 566 C C . VAL A 1 75 ? 1.238 -11.906 0.52 1 94.88 75 VAL A C 1
ATOM 568 O O . VAL A 1 75 ? 1.474 -12.695 -0.401 1 94.88 75 VAL A O 1
ATOM 571 N N . LYS A 1 76 ? 2.014 -11.766 1.55 1 92.75 76 LYS A N 1
ATOM 572 C CA . LYS A 1 76 ? 3.252 -12.531 1.675 1 92.75 76 LYS A CA 1
ATOM 573 C C . LYS A 1 76 ? 2.979 -14.031 1.672 1 92.75 76 LYS A C 1
ATOM 575 O O . LYS A 1 76 ? 3.672 -14.789 0.994 1 92.75 76 LYS A O 1
ATOM 580 N N . PHE A 1 77 ? 1.924 -14.445 2.314 1 90.25 77 PHE A N 1
ATOM 581 C CA . PHE A 1 77 ? 1.653 -15.859 2.527 1 90.25 77 PHE A CA 1
ATOM 582 C C . PHE A 1 77 ? 0.98 -16.469 1.305 1 90.25 77 PHE A C 1
ATOM 584 O O . PHE A 1 77 ? 1.008 -17.688 1.119 1 90.25 77 PHE A O 1
ATOM 591 N N . MET A 1 78 ? 0.414 -15.688 0.52 1 90.06 78 MET A N 1
ATOM 592 C CA . MET A 1 78 ? -0.391 -16.266 -0.558 1 90.06 78 MET A CA 1
ATOM 593 C C . MET A 1 78 ? 0.406 -16.328 -1.856 1 90.06 78 MET A C 1
ATOM 595 O O . MET A 1 78 ? -0.115 -16.75 -2.887 1 90.06 78 MET A O 1
ATOM 599 N N . THR A 1 79 ? 1.611 -15.914 -1.774 1 83.69 79 THR A N 1
ATOM 600 C CA . THR A 1 79 ? 2.428 -15.977 -2.982 1 83.69 79 THR A CA 1
ATOM 601 C C . THR A 1 79 ? 2.51 -17.406 -3.504 1 83.69 79 THR A C 1
ATOM 603 O O . THR A 1 79 ? 2.621 -18.359 -2.721 1 83.69 79 THR A O 1
ATOM 606 N N . ASN A 1 80 ? 2.316 -17.625 -4.758 1 82 80 ASN A N 1
ATOM 607 C CA . ASN A 1 80 ? 2.43 -18.906 -5.449 1 82 80 ASN A CA 1
ATOM 608 C C . ASN A 1 80 ? 1.246 -19.812 -5.145 1 82 80 ASN A C 1
ATOM 610 O O . ASN A 1 80 ? 1.344 -21.031 -5.285 1 82 80 ASN A O 1
ATOM 614 N N . THR A 1 81 ? 0.251 -19.281 -4.496 1 88.81 81 THR A N 1
ATOM 615 C CA . THR A 1 81 ? -0.973 -20.062 -4.348 1 88.81 81 THR A CA 1
ATOM 616 C C . THR A 1 81 ? -1.59 -20.375 -5.707 1 88.81 81 THR A C 1
ATOM 618 O O . THR A 1 81 ? -1.773 -19.469 -6.531 1 88.81 81 THR A O 1
ATOM 621 N N . PRO A 1 82 ? -1.907 -21.625 -5.918 1 89.38 82 PRO A N 1
ATOM 622 C CA . PRO A 1 82 ? -2.455 -21.984 -7.227 1 89.38 82 PRO A CA 1
ATOM 623 C C . PRO A 1 82 ? -3.893 -21.5 -7.418 1 89.38 82 PRO A C 1
ATOM 625 O O . PRO A 1 82 ? -4.594 -21.234 -6.438 1 89.38 82 PRO A O 1
ATOM 628 N N . ILE A 1 83 ? -4.25 -21.406 -8.719 1 93.19 83 ILE A N 1
ATOM 629 C CA . ILE A 1 83 ? -5.637 -21.109 -9.062 1 93.19 83 ILE A CA 1
ATOM 630 C C . ILE A 1 83 ? -6.559 -22.156 -8.43 1 93.19 83 ILE A C 1
ATOM 632 O O . ILE A 1 83 ? -6.25 -23.344 -8.438 1 93.19 83 ILE A O 1
ATOM 636 N N . ILE A 1 84 ? -7.609 -21.656 -7.93 1 94.44 84 ILE A N 1
ATOM 637 C CA . ILE A 1 84 ? -8.57 -22.547 -7.285 1 94.44 84 ILE A CA 1
ATOM 638 C C . ILE A 1 84 ? -9.352 -23.312 -8.344 1 94.44 84 ILE A C 1
ATOM 640 O O . ILE A 1 84 ? -9.922 -22.719 -9.266 1 94.44 84 ILE A O 1
ATOM 644 N N . THR A 1 85 ? -9.398 -24.578 -8.219 1 92.31 85 THR A N 1
ATOM 645 C CA . THR A 1 85 ? -10.07 -25.391 -9.227 1 92.31 85 THR A CA 1
ATOM 646 C C . THR A 1 85 ? -11.359 -26 -8.656 1 92.31 85 THR A C 1
ATOM 648 O O . THR A 1 85 ? -12.242 -26.406 -9.414 1 92.31 85 THR A O 1
ATOM 651 N N . ASP A 1 86 ? -11.445 -26.141 -7.359 1 94.44 86 ASP A N 1
ATOM 652 C CA . ASP A 1 86 ? -12.633 -26.703 -6.711 1 94.44 86 ASP A CA 1
ATOM 653 C C . ASP A 1 86 ? -13.703 -25.625 -6.535 1 94.44 86 ASP A C 1
ATOM 655 O O . ASP A 1 86 ? -13.453 -24.578 -5.953 1 94.44 86 ASP A O 1
ATOM 659 N N . GLN A 1 87 ? -14.883 -25.875 -6.953 1 93.5 87 GLN A N 1
ATOM 660 C CA . GLN A 1 87 ? -15.969 -24.906 -6.961 1 93.5 87 GLN A CA 1
ATOM 661 C C . GLN A 1 87 ? -16.344 -24.5 -5.539 1 93.5 87 GLN A C 1
ATOM 663 O O . GLN A 1 87 ? -16.656 -23.328 -5.281 1 93.5 87 GLN A O 1
ATOM 668 N N . ALA A 1 88 ? -16.422 -25.453 -4.73 1 94.69 88 ALA A N 1
ATOM 669 C CA . ALA A 1 88 ? -16.766 -25.156 -3.346 1 94.69 88 ALA A CA 1
ATOM 670 C C . ALA A 1 88 ? -15.727 -24.234 -2.707 1 94.69 88 ALA A C 1
ATOM 672 O O . ALA A 1 88 ? -16.078 -23.312 -1.967 1 94.69 88 ALA A O 1
ATOM 673 N N . GLU A 1 89 ? -14.469 -24.438 -2.951 1 95.44 89 GLU A N 1
ATOM 674 C CA . GLU A 1 89 ? -13.391 -23.594 -2.451 1 95.44 89 GLU A CA 1
ATOM 675 C C . GLU A 1 89 ? -13.461 -22.203 -3.055 1 95.44 89 GLU A C 1
ATOM 677 O O . GLU A 1 89 ? -13.227 -21.203 -2.361 1 95.44 89 GLU A O 1
ATOM 682 N N . GLU A 1 90 ? -13.766 -22.141 -4.305 1 96.38 90 GLU A N 1
ATOM 683 C CA . GLU A 1 90 ? -13.961 -20.844 -4.949 1 96.38 90 GLU A CA 1
ATOM 684 C C . GLU A 1 90 ? -15.047 -20.031 -4.242 1 96.38 90 GLU A C 1
ATOM 686 O O . GLU A 1 90 ? -14.867 -18.844 -3.988 1 96.38 90 GLU A O 1
ATOM 691 N N . GLN A 1 91 ? -16.125 -20.703 -3.984 1 97 91 GLN A N 1
ATOM 692 C CA . GLN A 1 91 ? -17.25 -20.031 -3.33 1 97 91 GLN A CA 1
ATOM 693 C C . GLN A 1 91 ? -16.859 -19.516 -1.947 1 97 91 GLN A C 1
ATOM 695 O O . GLN A 1 91 ? -17.203 -18.391 -1.579 1 97 91 GLN A O 1
ATOM 700 N N . ASP A 1 92 ? -16.141 -20.344 -1.219 1 97.38 92 ASP A N 1
ATOM 701 C CA . ASP A 1 92 ? -15.719 -19.953 0.127 1 97.38 92 ASP A CA 1
ATOM 702 C C . ASP A 1 92 ? -14.836 -18.719 0.096 1 97.38 92 ASP A C 1
ATOM 704 O O . ASP A 1 92 ? -15.047 -17.781 0.865 1 97.38 92 ASP A O 1
ATOM 708 N N . VAL A 1 93 ? -13.844 -18.719 -0.766 1 98.06 93 VAL A N 1
ATOM 709 C CA . VAL A 1 93 ? -12.93 -17.578 -0.874 1 98.06 93 VAL A CA 1
ATOM 710 C C . VAL A 1 93 ? -13.695 -16.344 -1.35 1 98.06 93 VAL A C 1
ATOM 712 O O . VAL A 1 93 ? -13.492 -15.242 -0.826 1 98.06 93 VAL A O 1
ATOM 715 N N . TYR A 1 94 ? -14.609 -16.531 -2.297 1 98.5 94 TYR A N 1
ATOM 716 C CA . TYR A 1 94 ? -15.367 -15.398 -2.812 1 98.5 94 TYR A CA 1
ATOM 717 C C . TYR A 1 94 ? -16.25 -14.797 -1.728 1 98.5 94 TYR A C 1
ATOM 719 O O . TYR A 1 94 ? -16.375 -13.57 -1.633 1 98.5 94 TYR A O 1
ATOM 727 N N . GLU A 1 95 ? -16.891 -15.617 -0.974 1 98.5 95 GLU A N 1
ATOM 728 C CA . GLU A 1 95 ? -17.75 -15.125 0.098 1 98.5 95 GLU A CA 1
ATOM 729 C C . GLU A 1 95 ? -16.953 -14.32 1.118 1 98.5 95 GLU A C 1
ATOM 731 O O . GLU A 1 95 ? -17.406 -13.258 1.568 1 98.5 95 GLU A O 1
ATOM 736 N N . GLY A 1 96 ? -15.797 -14.844 1.522 1 98.56 96 GLY A N 1
ATOM 737 C CA . GLY A 1 96 ? -14.914 -14.062 2.383 1 98.56 96 GLY A CA 1
ATOM 738 C C . GLY A 1 96 ? -14.492 -12.75 1.768 1 98.56 96 GLY A C 1
ATOM 739 O O . GLY A 1 96 ? -14.508 -11.711 2.436 1 98.56 96 GLY A O 1
ATOM 740 N N . TYR A 1 97 ? -14.133 -12.82 0.496 1 98.75 97 TYR A N 1
ATOM 741 C CA . TYR A 1 97 ? -13.75 -11.633 -0.259 1 98.75 97 TYR A CA 1
ATOM 742 C C . TYR A 1 97 ? -14.867 -10.594 -0.25 1 98.75 97 TYR A C 1
ATOM 744 O O . TYR A 1 97 ? -14.633 -9.422 0.05 1 98.75 97 TYR A O 1
ATOM 752 N N . SER A 1 98 ? -16.031 -10.992 -0.541 1 98.81 98 SER A N 1
ATOM 753 C CA . SER A 1 98 ? -17.188 -10.117 -0.612 1 98.81 98 SER A CA 1
ATOM 754 C C . SER A 1 98 ? -17.5 -9.508 0.75 1 98.81 98 SER A C 1
ATOM 756 O O . SER A 1 98 ? -17.875 -8.336 0.838 1 98.81 98 SER A O 1
ATOM 758 N N . ASN A 1 99 ? -17.328 -10.281 1.737 1 98.88 99 ASN A N 1
ATOM 759 C CA . ASN A 1 99 ? -17.562 -9.781 3.09 1 98.88 99 ASN A CA 1
ATOM 760 C C . ASN A 1 99 ? -16.562 -8.68 3.453 1 98.88 99 ASN A C 1
ATOM 762 O O . ASN A 1 99 ? -16.938 -7.664 4.039 1 98.88 99 ASN A O 1
ATOM 766 N N . PHE A 1 100 ? -15.352 -8.883 3.141 1 98.94 100 PHE A N 1
ATOM 767 C CA . PHE A 1 100 ? -14.328 -7.883 3.414 1 98.94 100 PHE A CA 1
ATOM 768 C C . PHE A 1 100 ? -14.586 -6.613 2.607 1 98.94 100 PHE A C 1
ATOM 770 O O . PHE A 1 100 ? -14.5 -5.508 3.139 1 98.94 100 PHE A O 1
ATOM 777 N N . VAL A 1 101 ? -14.938 -6.805 1.334 1 98.88 101 VAL A N 1
ATOM 778 C CA . VAL A 1 101 ? -15.289 -5.676 0.484 1 98.88 101 VAL A CA 1
ATOM 779 C C . VAL A 1 101 ? -16.406 -4.867 1.139 1 98.88 101 VAL A C 1
ATOM 781 O O . VAL A 1 101 ? -16.328 -3.641 1.238 1 98.88 101 VAL A O 1
ATOM 784 N N . GLN A 1 102 ? -17.391 -5.555 1.589 1 98.81 102 GLN A N 1
ATOM 785 C CA . GLN A 1 102 ? -18.531 -4.879 2.205 1 98.81 102 GLN A CA 1
ATOM 786 C C . GLN A 1 102 ? -18.094 -4.059 3.414 1 98.81 102 GLN A C 1
ATOM 788 O O . GLN A 1 102 ? -18.562 -2.934 3.613 1 98.81 102 GLN A O 1
ATOM 793 N N . SER A 1 103 ? -17.266 -4.602 4.211 1 98.88 103 SER A N 1
ATOM 794 C CA . SER A 1 103 ? -16.781 -3.885 5.387 1 98.88 103 SER A CA 1
ATOM 795 C C . SER A 1 103 ? -16.031 -2.615 4.996 1 98.88 103 SER A C 1
ATOM 797 O O . SER A 1 103 ? -16.141 -1.594 5.68 1 98.88 103 SER A O 1
ATOM 799 N N . LEU A 1 104 ? -15.266 -2.646 3.934 1 98.94 104 LEU A N 1
ATOM 800 C CA . LEU A 1 104 ? -14.523 -1.482 3.461 1 98.94 104 LEU A CA 1
ATOM 801 C C . LEU A 1 104 ? -15.469 -0.418 2.918 1 98.94 104 LEU A C 1
ATOM 803 O O . LEU A 1 104 ? -15.281 0.774 3.166 1 98.94 104 LEU A O 1
ATOM 807 N N . LEU A 1 105 ? -16.469 -0.872 2.129 1 98.94 105 LEU A N 1
ATOM 808 C CA . LEU A 1 105 ? -17.453 0.075 1.614 1 98.94 105 LEU A CA 1
ATOM 809 C C . LEU A 1 105 ? -18.125 0.835 2.754 1 98.94 105 LEU A C 1
ATOM 811 O O . LEU A 1 105 ? -18.219 2.062 2.713 1 98.94 105 LEU A O 1
ATOM 815 N N . GLU A 1 106 ? -18.516 0.104 3.738 1 98.88 106 GLU A N 1
ATOM 816 C CA . GLU A 1 106 ? -19.219 0.725 4.859 1 98.88 106 GLU A CA 1
ATOM 817 C C . GLU A 1 106 ? -18.281 1.64 5.652 1 98.88 106 GLU A C 1
ATOM 819 O O . GLU A 1 106 ? -18.703 2.703 6.117 1 98.88 106 GLU A O 1
ATOM 824 N N . LEU A 1 107 ? -17.078 1.188 5.852 1 98.88 107 LEU A N 1
ATOM 825 C CA . LEU A 1 107 ? -16.094 2.027 6.543 1 98.88 107 LEU A CA 1
ATOM 826 C C . LEU A 1 107 ? -15.875 3.332 5.785 1 98.88 107 LEU A C 1
ATOM 828 O O . LEU A 1 107 ? -15.883 4.41 6.383 1 98.88 107 LEU A O 1
ATOM 832 N N . MET A 1 108 ? -15.664 3.238 4.461 1 98.81 108 MET A N 1
ATOM 833 C CA . MET A 1 108 ? -15.43 4.434 3.656 1 98.81 108 MET A CA 1
ATOM 834 C C . MET A 1 108 ? -16.641 5.352 3.678 1 98.81 108 MET A C 1
ATOM 836 O O . MET A 1 108 ? -16.5 6.574 3.742 1 98.81 108 MET A O 1
ATOM 840 N N . ASP A 1 109 ? -17.812 4.789 3.6 1 98.69 109 ASP A N 1
ATOM 841 C CA . ASP A 1 109 ? -19.031 5.586 3.689 1 98.69 109 ASP A CA 1
ATOM 842 C C . ASP A 1 109 ? -19.125 6.289 5.039 1 98.69 109 ASP A C 1
ATOM 844 O O . ASP A 1 109 ? -19.531 7.457 5.109 1 98.69 109 ASP A O 1
ATOM 848 N N . ALA A 1 110 ? -18.844 5.574 6.086 1 98.75 110 ALA A N 1
ATOM 849 C CA . ALA A 1 110 ? -18.859 6.176 7.414 1 98.75 110 ALA A CA 1
ATOM 850 C C . ALA A 1 110 ? -17.891 7.344 7.504 1 98.75 110 ALA A C 1
ATOM 852 O O . ALA A 1 110 ? -18.219 8.398 8.062 1 98.75 110 ALA A O 1
ATOM 853 N N . LEU A 1 111 ? -16.703 7.168 6.992 1 98.56 111 LEU A N 1
ATOM 854 C CA . LEU A 1 111 ? -15.703 8.234 6.996 1 98.56 111 LEU A CA 1
ATOM 855 C C . LEU A 1 111 ? -16.188 9.43 6.18 1 98.56 111 LEU A C 1
ATOM 857 O O . LEU A 1 111 ? -16.047 10.578 6.617 1 98.56 111 LEU A O 1
ATOM 861 N N . SER A 1 112 ? -16.75 9.125 5.031 1 97.88 112 SER A N 1
ATOM 862 C CA . SER A 1 112 ? -17.25 10.18 4.156 1 97.88 112 SER A CA 1
ATOM 863 C C . SER A 1 112 ? -18.344 10.984 4.832 1 97.88 112 SER A C 1
ATOM 865 O O . SER A 1 112 ? -18.312 12.219 4.84 1 97.88 112 SER A O 1
ATOM 867 N N . SER A 1 113 ? -19.234 10.344 5.418 1 97.56 113 SER A N 1
ATOM 868 C CA . SER A 1 113 ? -20.391 11.008 6.02 1 97.56 113 SER A CA 1
ATOM 869 C C . SER A 1 113 ? -20 11.703 7.32 1 97.56 113 SER A C 1
ATOM 871 O O . SER A 1 113 ? -20.734 12.586 7.793 1 97.56 113 SER A O 1
ATOM 873 N N . SER A 1 114 ? -18.875 11.312 7.902 1 98.06 114 SER A N 1
ATOM 874 C CA . SER A 1 114 ? -18.469 11.867 9.195 1 98.06 114 SER A CA 1
ATOM 875 C C . SER A 1 114 ? -17.359 12.906 9.039 1 98.06 114 SER A C 1
ATOM 877 O O . SER A 1 114 ? -16.828 13.406 10.031 1 98.06 114 SER A O 1
ATOM 879 N N . ALA A 1 115 ? -17 13.188 7.82 1 97.56 115 ALA A N 1
ATOM 880 C CA . ALA A 1 115 ? -15.812 14.008 7.555 1 97.56 115 ALA A CA 1
ATOM 881 C C . ALA A 1 115 ? -15.938 15.383 8.203 1 97.56 115 ALA A C 1
ATOM 883 O O . ALA A 1 115 ? -15.016 15.852 8.875 1 97.56 115 ALA A O 1
ATOM 884 N N . ALA A 1 116 ? -17.078 16.078 8.055 1 95.5 116 ALA A N 1
ATOM 885 C CA . ALA A 1 116 ? -17.266 17.406 8.617 1 95.5 116 ALA A CA 1
ATOM 886 C C . ALA A 1 116 ? -17.141 17.391 10.133 1 95.5 116 ALA A C 1
ATOM 888 O O . ALA A 1 116 ? -16.453 18.25 10.711 1 95.5 116 ALA A O 1
ATOM 889 N N . GLN A 1 117 ? -17.766 16.438 10.773 1 96.94 117 GLN A N 1
ATOM 890 C CA . GLN A 1 117 ? -17.719 16.312 12.227 1 96.94 117 GLN A CA 1
ATOM 891 C C . GLN A 1 117 ? -16.297 16 12.711 1 96.94 117 GLN A C 1
ATOM 893 O O . GLN A 1 117 ? -15.828 16.594 13.688 1 96.94 117 GLN A O 1
ATOM 898 N N . LEU A 1 118 ? -15.625 15.078 12.039 1 97.25 118 LEU A N 1
ATOM 899 C CA . LEU A 1 118 ? -14.266 14.703 12.414 1 97.25 118 LEU A CA 1
ATOM 900 C C . LEU A 1 118 ? -13.328 15.906 12.32 1 97.25 118 LEU A C 1
ATOM 902 O O . LEU A 1 118 ? -12.539 16.156 13.242 1 97.25 118 LEU A O 1
ATOM 906 N N . LYS A 1 119 ? -13.492 16.641 11.266 1 95.56 119 LYS A N 1
ATOM 907 C CA . LYS A 1 119 ? -12.664 17.828 11.094 1 95.56 119 LYS A CA 1
ATOM 908 C C . LYS A 1 119 ? -12.961 18.875 12.164 1 95.56 119 LYS A C 1
ATOM 910 O O . LYS A 1 119 ? -12.062 19.562 12.633 1 95.56 119 LYS A O 1
ATOM 915 N N . SER A 1 120 ? -14.203 18.984 12.547 1 95.56 120 SER A N 1
ATOM 916 C CA . SER A 1 120 ? -14.625 19.969 13.531 1 95.56 120 SER A CA 1
ATOM 917 C C . SER A 1 120 ? -14.07 19.641 14.914 1 95.56 120 SER A C 1
ATOM 919 O O . SER A 1 120 ? -13.656 20.547 15.648 1 95.56 120 SER A O 1
ATOM 921 N N . ILE A 1 121 ? -13.992 18.438 15.273 1 96.56 121 ILE A N 1
ATOM 922 C CA . ILE A 1 121 ? -13.633 18.062 16.641 1 96.56 121 ILE A CA 1
ATOM 923 C C . ILE A 1 121 ? -12.117 17.859 16.719 1 96.56 121 ILE A C 1
ATOM 925 O O . ILE A 1 121 ? -11.547 17.891 17.812 1 96.56 121 ILE A O 1
ATOM 929 N N . ASN A 1 122 ? -11.477 17.516 15.633 1 95.56 122 ASN A N 1
ATOM 930 C CA . ASN A 1 122 ? -10.031 17.328 15.555 1 95.56 122 ASN A CA 1
ATOM 931 C C . ASN A 1 122 ? -9.484 17.703 14.18 1 95.56 122 ASN A C 1
ATOM 933 O O . ASN A 1 122 ? -9.594 16.922 13.234 1 95.56 122 ASN A O 1
ATOM 937 N N . GLN A 1 123 ? -8.836 18.781 14.086 1 91.38 123 GLN A N 1
ATOM 938 C CA . GLN A 1 123 ? -8.414 19.391 12.828 1 91.38 123 GLN A CA 1
ATOM 939 C C . GLN A 1 123 ? -7.367 18.531 12.133 1 91.38 123 GLN A C 1
ATOM 941 O O . GLN A 1 123 ? -7.234 18.562 10.906 1 91.38 123 GLN A O 1
ATOM 946 N N . THR A 1 124 ? -6.676 17.688 12.852 1 90.12 124 THR A N 1
ATOM 947 C CA . THR A 1 124 ? -5.629 16.875 12.25 1 90.12 124 THR A CA 1
ATOM 948 C C . THR A 1 124 ? -6.23 15.82 11.32 1 90.12 124 THR A C 1
ATOM 950 O O . THR A 1 124 ? -5.539 15.281 10.461 1 90.12 124 THR A O 1
ATOM 953 N N . THR A 1 125 ? -7.562 15.555 11.492 1 94.81 125 THR A N 1
ATOM 954 C CA . THR A 1 125 ? -8.195 14.516 10.688 1 94.81 125 THR A CA 1
ATOM 955 C C . THR A 1 125 ? -8.289 14.938 9.227 1 94.81 125 THR A C 1
ATOM 957 O O . THR A 1 125 ? -8.352 14.094 8.336 1 94.81 125 THR A O 1
ATOM 960 N N . LYS A 1 126 ? -8.266 16.188 8.977 1 92.75 126 LYS A N 1
ATOM 961 C CA . LYS A 1 126 ? -8.367 16.703 7.617 1 92.75 126 LYS A CA 1
ATOM 962 C C . LYS A 1 126 ? -7.258 16.141 6.73 1 92.75 126 LYS A C 1
ATOM 964 O O . LYS A 1 126 ? -7.48 15.875 5.551 1 92.75 126 LYS A O 1
ATOM 969 N N . ASN A 1 127 ? -6.109 15.906 7.309 1 89.31 127 ASN A N 1
ATOM 970 C CA . ASN A 1 127 ? -4.973 15.422 6.531 1 89.31 127 ASN A CA 1
ATOM 971 C C . ASN A 1 127 ? -4.656 13.961 6.852 1 89.31 127 ASN A C 1
ATOM 973 O O . ASN A 1 127 ? -4.266 13.203 5.965 1 89.31 127 ASN A O 1
ATOM 977 N N . ARG A 1 128 ? -4.844 13.57 8.062 1 93.62 128 ARG A N 1
ATOM 978 C CA . ARG A 1 128 ? -4.43 12.242 8.508 1 93.62 128 ARG A CA 1
ATOM 979 C C . ARG A 1 128 ? -5.363 11.164 7.957 1 93.62 128 ARG A C 1
ATOM 981 O O . ARG A 1 128 ? -4.906 10.117 7.496 1 93.62 128 ARG A O 1
ATOM 988 N N . VAL A 1 129 ? -6.66 11.438 7.996 1 96.44 129 VAL A N 1
ATOM 989 C CA . VAL A 1 129 ? -7.621 10.406 7.594 1 96.44 129 VAL A CA 1
ATOM 990 C C . VAL A 1 129 ? -7.445 10.086 6.113 1 96.44 129 VAL A C 1
ATOM 992 O O . VAL A 1 129 ? -7.316 8.922 5.734 1 96.44 129 VAL A O 1
ATOM 995 N N . PRO A 1 130 ? -7.391 11.078 5.203 1 96.31 130 PRO A N 1
ATOM 996 C CA . PRO A 1 130 ? -7.141 10.758 3.795 1 96.31 130 PRO A CA 1
ATOM 997 C C . PRO A 1 130 ? -5.855 9.961 3.59 1 96.31 130 PRO A C 1
ATOM 999 O O . PRO A 1 130 ? -5.82 9.047 2.76 1 96.31 130 PRO A O 1
ATOM 1002 N N . SER A 1 131 ? -4.84 10.273 4.32 1 94.88 131 SER A N 1
ATOM 1003 C CA . SER A 1 131 ? -3.586 9.531 4.223 1 94.88 131 SER A CA 1
ATOM 1004 C C . SER A 1 131 ? -3.77 8.078 4.633 1 94.88 131 SER A C 1
ATOM 1006 O O . SER A 1 131 ? -3.279 7.172 3.959 1 94.88 131 SER A O 1
ATOM 1008 N N . GLU A 1 132 ? -4.438 7.867 5.73 1 97.25 132 GLU A N 1
ATOM 1009 C CA . GLU A 1 132 ? -4.695 6.512 6.207 1 97.25 132 GLU A CA 1
ATOM 1010 C C . GLU A 1 132 ? -5.52 5.719 5.195 1 97.25 132 GLU A C 1
ATOM 1012 O O . GLU A 1 132 ? -5.281 4.527 4.988 1 97.25 132 GLU A O 1
ATOM 1017 N N . ILE A 1 133 ? -6.445 6.406 4.633 1 97.94 133 ILE A N 1
ATOM 1018 C CA . ILE A 1 133 ? -7.281 5.762 3.625 1 97.94 133 ILE A CA 1
ATOM 1019 C C . ILE A 1 133 ? -6.418 5.332 2.441 1 97.94 133 ILE A C 1
ATOM 1021 O O . ILE A 1 133 ? -6.547 4.211 1.943 1 97.94 133 ILE A O 1
ATOM 1025 N N . ARG A 1 134 ? -5.566 6.152 1.963 1 97.81 134 ARG A N 1
ATOM 1026 C CA . ARG A 1 134 ? -4.707 5.836 0.826 1 97.81 134 ARG A CA 1
ATOM 1027 C C . ARG A 1 134 ? -3.779 4.668 1.146 1 97.81 134 ARG A C 1
ATOM 1029 O O . ARG A 1 134 ? -3.529 3.818 0.291 1 97.81 134 ARG A O 1
ATOM 1036 N N . ILE A 1 135 ? -3.219 4.66 2.32 1 97.69 135 ILE A N 1
ATOM 1037 C CA . ILE A 1 135 ? -2.355 3.568 2.75 1 97.69 135 ILE A CA 1
ATOM 1038 C C . ILE A 1 135 ? -3.137 2.256 2.734 1 97.69 135 ILE A C 1
ATOM 1040 O O . ILE A 1 135 ? -2.678 1.259 2.17 1 97.69 135 ILE A O 1
ATOM 1044 N N . LEU A 1 136 ? -4.297 2.287 3.34 1 98.75 136 LEU A N 1
ATOM 1045 C CA . LEU A 1 136 ? -5.141 1.097 3.367 1 98.75 136 LEU A CA 1
ATOM 1046 C C . LEU A 1 136 ? -5.52 0.665 1.955 1 98.75 136 LEU A C 1
ATOM 1048 O O . LEU A 1 136 ? -5.43 -0.519 1.618 1 98.75 136 LEU A O 1
ATOM 1052 N N . GLN A 1 137 ? -5.934 1.621 1.158 1 98.62 137 GLN A N 1
ATOM 1053 C CA . GLN A 1 137 ? -6.324 1.333 -0.218 1 98.62 137 GLN A CA 1
ATOM 1054 C C . GLN A 1 137 ? -5.184 0.667 -0.984 1 98.62 137 GLN A C 1
ATOM 1056 O O . GLN A 1 137 ? -5.406 -0.293 -1.726 1 98.62 137 GLN A O 1
ATOM 1061 N N . THR A 1 138 ? -4.043 1.173 -0.826 1 98.31 138 THR A N 1
ATOM 1062 C CA . THR A 1 138 ? -2.871 0.631 -1.508 1 98.31 138 THR A CA 1
ATOM 1063 C C . THR A 1 138 ? -2.633 -0.82 -1.103 1 98.31 138 THR A C 1
ATOM 1065 O O . THR A 1 138 ? -2.418 -1.682 -1.958 1 98.31 138 THR A O 1
ATOM 1068 N N . ALA A 1 139 ? -2.645 -1.081 0.159 1 98.56 139 ALA A N 1
ATOM 1069 C CA . ALA A 1 139 ? -2.479 -2.445 0.654 1 98.56 139 ALA A CA 1
ATOM 1070 C C . ALA A 1 139 ? -3.574 -3.361 0.119 1 98.56 139 ALA A C 1
ATOM 1072 O O . ALA A 1 139 ? -3.291 -4.457 -0.372 1 98.56 139 ALA A O 1
ATOM 1073 N N . VAL A 1 140 ? -4.789 -2.887 0.209 1 98.69 140 VAL A N 1
ATOM 1074 C CA . VAL A 1 140 ? -5.949 -3.688 -0.165 1 98.69 140 VAL A CA 1
ATOM 1075 C C . VAL A 1 140 ? -5.941 -3.939 -1.671 1 98.69 140 VAL A C 1
ATOM 1077 O O . VAL A 1 140 ? -6.293 -5.031 -2.127 1 98.69 140 VAL A O 1
ATOM 1080 N N . ASP A 1 141 ? -5.578 -2.945 -2.492 1 98.12 141 ASP A N 1
ATOM 1081 C CA . ASP A 1 141 ? -5.457 -3.146 -3.934 1 98.12 141 ASP A CA 1
ATOM 1082 C C . ASP A 1 141 ? -4.531 -4.32 -4.25 1 98.12 141 ASP A C 1
ATOM 1084 O O . ASP A 1 141 ? -4.902 -5.219 -5.004 1 98.12 141 ASP A O 1
ATOM 1088 N N . ALA A 1 142 ? -3.406 -4.27 -3.645 1 97.62 142 ALA A N 1
ATOM 1089 C CA . ALA A 1 142 ? -2.441 -5.34 -3.887 1 97.62 142 ALA A CA 1
ATOM 1090 C C . ALA A 1 142 ? -3.01 -6.691 -3.475 1 97.62 142 ALA A C 1
ATOM 1092 O O . ALA A 1 142 ? -2.883 -7.676 -4.207 1 97.62 142 ALA A O 1
ATOM 1093 N N . TYR A 1 143 ? -3.598 -6.75 -2.309 1 98.31 143 TYR A N 1
ATOM 1094 C CA . TYR A 1 143 ? -4.184 -7.984 -1.794 1 98.31 143 TYR A CA 1
ATOM 1095 C C . TYR A 1 143 ? -5.293 -8.484 -2.709 1 98.31 143 TYR A C 1
ATOM 1097 O O . TYR A 1 143 ? -5.359 -9.672 -3.021 1 98.31 143 TYR A O 1
ATOM 1105 N N . PHE A 1 144 ? -6.164 -7.586 -3.148 1 98.44 144 PHE A N 1
ATOM 1106 C CA . PHE A 1 144 ? -7.289 -7.949 -4 1 98.44 144 PHE A CA 1
ATOM 1107 C C . PHE A 1 144 ? -6.805 -8.477 -5.344 1 98.44 144 PHE A C 1
ATOM 1109 O O . PHE A 1 144 ? -7.375 -9.422 -5.891 1 98.44 144 PHE A O 1
ATOM 1116 N N . TYR A 1 145 ? -5.793 -7.875 -5.879 1 96.19 145 TYR A N 1
ATOM 1117 C CA . TYR A 1 145 ? -5.254 -8.406 -7.125 1 96.19 145 TYR A CA 1
ATOM 1118 C C . TYR A 1 145 ? -4.793 -9.844 -6.953 1 96.19 145 TYR A C 1
ATOM 1120 O O . TYR A 1 145 ? -5.027 -10.688 -7.824 1 96.19 145 TYR A O 1
ATOM 1128 N N . ASN A 1 146 ? -4.16 -10.133 -5.816 1 96.06 146 ASN A N 1
ATOM 1129 C CA . ASN A 1 146 ? -3.742 -11.5 -5.531 1 96.06 146 ASN A CA 1
ATOM 1130 C C . ASN A 1 146 ? -4.941 -12.43 -5.375 1 96.06 146 ASN A C 1
ATOM 1132 O O . ASN A 1 146 ? -4.934 -13.547 -5.895 1 96.06 146 ASN A O 1
ATOM 1136 N N . ILE A 1 147 ? -5.969 -11.984 -4.68 1 97.56 147 ILE A N 1
ATOM 1137 C CA . ILE A 1 147 ? -7.156 -12.812 -4.469 1 97.56 147 ILE A CA 1
ATOM 1138 C C . ILE A 1 147 ? -7.859 -13.055 -5.801 1 97.56 147 ILE A C 1
ATOM 1140 O O . ILE A 1 147 ? -8.242 -14.188 -6.109 1 97.56 147 ILE A O 1
ATOM 1144 N N . ILE A 1 148 ? -8.031 -11.992 -6.59 1 96.75 148 ILE A N 1
ATOM 1145 C CA . ILE A 1 148 ? -8.711 -12.094 -7.875 1 96.75 148 ILE A CA 1
ATOM 1146 C C . ILE A 1 148 ? -7.953 -13.047 -8.789 1 96.75 148 ILE A C 1
ATOM 1148 O O . ILE A 1 148 ? -8.562 -13.805 -9.547 1 96.75 148 ILE A O 1
ATOM 1152 N N . GLY A 1 149 ? -6.676 -13.07 -8.633 1 94.31 149 GLY A N 1
ATOM 1153 C CA . GLY A 1 149 ? -5.836 -13.961 -9.414 1 94.31 149 GLY A CA 1
ATOM 1154 C C . GLY A 1 149 ? -6.035 -15.422 -9.07 1 94.31 149 GLY A C 1
ATOM 1155 O O . GLY A 1 149 ? -5.613 -16.312 -9.812 1 94.31 149 GLY A O 1
ATOM 1156 N N . LEU A 1 150 ? -6.684 -15.742 -7.98 1 95.25 150 LEU A N 1
ATOM 1157 C CA . LEU A 1 150 ? -6.926 -17.125 -7.566 1 95.25 150 LEU A CA 1
ATOM 1158 C C . LEU A 1 150 ? -8.117 -17.703 -8.312 1 95.25 150 LEU A C 1
ATOM 1160 O O . LEU A 1 150 ? -8.305 -18.922 -8.336 1 95.25 150 LEU A O 1
ATOM 1164 N N . PHE A 1 151 ? -8.977 -16.844 -8.805 1 96 151 PHE A N 1
ATOM 1165 C CA . PHE A 1 151 ? -10.141 -17.328 -9.555 1 96 151 PHE A CA 1
ATOM 1166 C C . PHE A 1 151 ? -9.781 -17.547 -11.016 1 96 151 PHE A C 1
ATOM 1168 O O . PHE A 1 151 ? -9.062 -16.75 -11.617 1 96 151 PHE A O 1
ATOM 1175 N N . PRO A 1 152 ? -10.344 -18.625 -11.602 1 93.12 152 PRO A N 1
ATOM 1176 C CA . PRO A 1 152 ? -10.133 -18.781 -13.039 1 93.12 152 PRO A CA 1
ATOM 1177 C C . PRO A 1 152 ? -10.57 -17.562 -13.836 1 93.12 152 PRO A C 1
ATOM 1179 O O . PRO A 1 152 ? -11.586 -16.938 -13.523 1 93.12 152 PRO A O 1
ATOM 1182 N N . ALA A 1 153 ? -9.797 -17.141 -14.836 1 88.38 153 ALA A N 1
ATOM 1183 C CA . ALA A 1 153 ? -9.969 -15.891 -15.586 1 88.38 153 ALA A CA 1
ATOM 1184 C C . ALA A 1 153 ? -11.375 -15.805 -16.172 1 88.38 153 ALA A C 1
ATOM 1186 O O . ALA A 1 153 ? -11.961 -14.719 -16.25 1 88.38 153 ALA A O 1
ATOM 1187 N N . ASN A 1 154 ? -12.039 -16.828 -16.531 1 88.62 154 ASN A N 1
ATOM 1188 C CA . ASN A 1 154 ? -13.344 -16.797 -17.188 1 88.62 154 ASN A CA 1
ATOM 1189 C C . ASN A 1 154 ? -14.461 -17.188 -16.234 1 88.62 154 ASN A C 1
ATOM 1191 O O . ASN A 1 154 ? -15.578 -17.484 -16.672 1 88.62 154 ASN A O 1
ATOM 1195 N N . SER A 1 155 ? -14.109 -17.125 -14.969 1 92.5 155 SER A N 1
ATOM 1196 C CA . SER A 1 155 ? -15.141 -17.484 -14 1 92.5 155 SER A CA 1
ATOM 1197 C C . SER A 1 155 ? -15.984 -16.281 -13.609 1 92.5 155 SER A C 1
ATOM 1199 O O . SER A 1 155 ? -15.547 -15.141 -13.766 1 92.5 155 SER A O 1
ATOM 1201 N N . SER A 1 156 ? -17.25 -16.547 -13.188 1 95.19 156 SER A N 1
ATOM 1202 C CA . SER A 1 156 ? -18.125 -15.492 -12.688 1 95.19 156 SER A CA 1
ATOM 1203 C C . SER A 1 156 ? -17.516 -14.82 -11.453 1 95.19 156 SER A C 1
ATOM 1205 O O . SER A 1 156 ? -17.641 -13.609 -11.273 1 95.19 156 SER A O 1
ATOM 1207 N N . TYR A 1 157 ? -16.781 -15.555 -10.656 1 96.31 157 TYR A N 1
ATOM 1208 C CA . TYR A 1 157 ? -16.172 -15.008 -9.445 1 96.31 157 TYR A CA 1
ATOM 1209 C C . TYR A 1 157 ? -15.07 -14.008 -9.797 1 96.31 157 TYR A C 1
ATOM 1211 O O . TYR A 1 157 ? -14.93 -12.984 -9.125 1 96.31 157 TYR A O 1
ATOM 1219 N N . ASN A 1 158 ? -14.297 -14.281 -10.812 1 96.38 158 ASN A N 1
ATOM 1220 C CA . ASN A 1 158 ? -13.258 -13.359 -11.25 1 96.38 158 ASN A CA 1
ATOM 1221 C C . ASN A 1 158 ? -13.844 -12.008 -11.672 1 96.38 158 ASN A C 1
ATOM 1223 O O . ASN A 1 158 ? -13.406 -10.961 -11.195 1 96.38 158 ASN A O 1
ATOM 1227 N N . ALA A 1 159 ? -14.883 -12.023 -12.461 1 96.19 159 ALA A N 1
ATOM 1228 C CA . ALA A 1 159 ? -15.531 -10.812 -12.953 1 96.19 159 ALA A CA 1
ATOM 1229 C C . ALA A 1 159 ? -16.172 -10.023 -11.812 1 96.19 159 ALA A C 1
ATOM 1231 O O . ALA A 1 159 ? -16.016 -8.805 -11.727 1 96.19 159 ALA A O 1
ATOM 1232 N N . GLN A 1 160 ? -16.875 -10.758 -10.992 1 97.88 160 GLN A N 1
ATOM 1233 C CA . GLN A 1 160 ? -17.578 -10.117 -9.883 1 97.88 160 GLN A CA 1
ATOM 1234 C C . GLN A 1 160 ? -16.578 -9.492 -8.898 1 97.88 160 GLN A C 1
ATOM 1236 O O . GLN A 1 160 ? -16.797 -8.391 -8.414 1 97.88 160 GLN A O 1
ATOM 1241 N N . ALA A 1 161 ? -15.523 -10.211 -8.633 1 98.19 161 ALA A N 1
ATOM 1242 C CA . ALA A 1 161 ? -14.5 -9.688 -7.727 1 98.19 161 ALA A CA 1
ATOM 1243 C C . ALA A 1 161 ? -13.859 -8.43 -8.297 1 98.19 161 ALA A C 1
ATOM 1245 O O . ALA A 1 161 ? -13.594 -7.473 -7.562 1 98.19 161 ALA A O 1
ATOM 1246 N N . ASN A 1 162 ? -13.625 -8.406 -9.586 1 97.31 162 ASN A N 1
ATOM 1247 C CA . ASN A 1 162 ? -13.078 -7.211 -10.227 1 97.31 162 ASN A CA 1
ATOM 1248 C C . ASN A 1 162 ? -14.031 -6.023 -10.109 1 97.31 162 ASN A C 1
ATOM 1250 O O . ASN A 1 162 ? -13.594 -4.902 -9.844 1 97.31 162 ASN A O 1
ATOM 1254 N N . ASN A 1 163 ? -15.266 -6.277 -10.289 1 98.19 163 ASN A N 1
ATOM 1255 C CA . ASN A 1 163 ? -16.266 -5.227 -10.133 1 98.19 163 ASN A CA 1
ATOM 1256 C C . ASN A 1 163 ? -16.297 -4.68 -8.711 1 98.19 163 ASN A C 1
ATOM 1258 O O . ASN A 1 163 ? -16.328 -3.465 -8.508 1 98.19 163 ASN A O 1
ATOM 1262 N N . GLN A 1 164 ? -16.219 -5.57 -7.75 1 98.62 164 GLN A N 1
ATOM 1263 C CA . GLN A 1 164 ? -16.234 -5.172 -6.344 1 98.62 164 GLN A CA 1
ATOM 1264 C C . GLN A 1 164 ? -14.992 -4.359 -5.988 1 98.62 164 GLN A C 1
ATOM 1266 O O . GLN A 1 164 ? -15.078 -3.383 -5.238 1 98.62 164 GLN A O 1
ATOM 1271 N N . LYS A 1 165 ? -13.891 -4.762 -6.488 1 98.38 165 LYS A N 1
ATOM 1272 C CA . LYS A 1 165 ? -12.664 -3.994 -6.277 1 98.38 165 LYS A CA 1
ATOM 1273 C C . LYS A 1 165 ? -12.812 -2.566 -6.797 1 98.38 165 LYS A C 1
ATOM 1275 O O . LYS A 1 165 ? -12.406 -1.612 -6.129 1 98.38 165 LYS A O 1
ATOM 1280 N N . SER A 1 166 ? -13.414 -2.398 -7.977 1 98 166 SER A N 1
ATOM 1281 C CA . SER A 1 166 ? -13.656 -1.078 -8.547 1 98 166 SER A CA 1
ATOM 1282 C C . SER A 1 166 ? -14.578 -0.254 -7.648 1 98 166 SER A C 1
ATOM 1284 O O . SER A 1 166 ? -14.406 0.96 -7.523 1 98 166 SER A O 1
ATOM 1286 N N . GLN A 1 167 ? -15.5 -0.906 -7.051 1 98.38 167 GLN A N 1
ATOM 1287 C CA . GLN A 1 167 ? -16.391 -0.215 -6.121 1 98.38 167 GLN A CA 1
ATOM 1288 C C . GLN A 1 167 ? -15.617 0.303 -4.906 1 98.38 167 GLN A C 1
ATOM 1290 O O . GLN A 1 167 ? -15.836 1.434 -4.465 1 98.38 167 GLN A O 1
ATOM 1295 N N . VAL A 1 168 ? -14.742 -0.544 -4.395 1 98.75 168 VAL A N 1
ATOM 1296 C CA . VAL A 1 168 ? -13.922 -0.12 -3.264 1 98.75 168 VAL A CA 1
ATOM 1297 C C . VAL A 1 168 ? -13.117 1.12 -3.645 1 98.75 168 VAL A C 1
ATOM 1299 O O . VAL A 1 168 ? -13.031 2.072 -2.867 1 98.75 168 VAL A O 1
ATOM 1302 N N . ASP A 1 169 ? -12.555 1.15 -4.902 1 98 169 ASP A N 1
ATOM 1303 C CA . ASP A 1 169 ? -11.805 2.307 -5.379 1 98 169 ASP A CA 1
ATOM 1304 C C . ASP A 1 169 ? -12.656 3.572 -5.336 1 98 169 ASP A C 1
ATOM 1306 O O . ASP A 1 169 ? -12.211 4.613 -4.855 1 98 169 ASP A O 1
ATOM 1310 N N . THR A 1 170 ? -13.828 3.471 -5.762 1 98.12 170 THR A N 1
ATOM 1311 C CA . THR A 1 170 ? -14.742 4.609 -5.84 1 98.12 170 THR A CA 1
ATOM 1312 C C . THR A 1 170 ? -15.078 5.129 -4.445 1 98.12 170 THR A C 1
ATOM 1314 O O . THR A 1 170 ? -15.062 6.336 -4.207 1 98.12 170 THR A O 1
ATOM 1317 N N . HIS A 1 171 ? -15.352 4.219 -3.564 1 98.56 171 HIS A N 1
ATOM 1318 C CA . HIS A 1 171 ? -15.711 4.633 -2.215 1 98.56 171 HIS A CA 1
ATOM 1319 C C . HIS A 1 171 ? -14.523 5.254 -1.488 1 98.56 171 HIS A C 1
ATOM 1321 O O . HIS A 1 171 ? -14.688 6.191 -0.706 1 98.56 171 HIS A O 1
ATOM 1327 N N . CYS A 1 172 ? -13.336 4.691 -1.681 1 98.31 172 CYS A N 1
ATOM 1328 C CA . CYS A 1 172 ? -12.141 5.309 -1.116 1 98.31 172 CYS A CA 1
ATOM 1329 C C . CYS A 1 172 ? -11.969 6.734 -1.635 1 98.31 172 CYS A C 1
ATOM 1331 O O . CYS A 1 172 ? -11.68 7.648 -0.862 1 98.31 172 CYS A O 1
ATOM 1333 N N . PHE A 1 173 ? -12.156 6.918 -2.932 1 96.94 173 PHE A N 1
ATOM 1334 C CA . PHE A 1 173 ? -12.039 8.234 -3.541 1 96.94 173 PHE A CA 1
ATOM 1335 C C . PHE A 1 173 ? -13.023 9.211 -2.916 1 96.94 173 PHE A C 1
ATOM 1337 O O . PHE A 1 173 ? -12.664 10.344 -2.574 1 96.94 173 PHE A O 1
ATOM 1344 N N . GLN A 1 174 ? -14.211 8.789 -2.77 1 97 174 GLN A N 1
ATOM 1345 C CA . GLN A 1 174 ? -15.25 9.633 -2.186 1 97 174 GLN A CA 1
ATOM 1346 C C . GLN A 1 174 ? -14.914 10.008 -0.746 1 97 174 GLN A C 1
ATOM 1348 O O . GLN A 1 174 ? -15.125 11.141 -0.327 1 97 174 GLN A O 1
ATOM 1353 N N . ALA A 1 175 ? -14.438 9.047 0.009 1 98.06 175 ALA A N 1
ATOM 1354 C CA . ALA A 1 175 ? -14.07 9.312 1.397 1 98.06 175 ALA A CA 1
ATOM 1355 C C . ALA A 1 175 ? -12.945 10.336 1.483 1 98.06 175 ALA A C 1
ATOM 1357 O O . ALA A 1 175 ? -13 11.258 2.303 1 98.06 175 ALA A O 1
ATOM 1358 N N . ILE A 1 176 ? -11.953 10.195 0.649 1 96.56 176 ILE A N 1
ATOM 1359 C CA . ILE A 1 176 ? -10.836 11.133 0.632 1 96.56 176 ILE A CA 1
ATOM 1360 C C . ILE A 1 176 ? -11.328 12.523 0.26 1 96.56 176 ILE A C 1
ATOM 1362 O O . ILE A 1 176 ? -10.969 13.508 0.906 1 96.56 176 ILE A O 1
ATOM 1366 N N . TRP A 1 177 ? -12.172 12.578 -0.757 1 95.38 177 TRP A N 1
ATOM 1367 C CA . TRP A 1 177 ? -12.703 13.844 -1.26 1 95.38 177 TRP A CA 1
ATOM 1368 C C . TRP A 1 177 ? -13.508 14.555 -0.183 1 95.38 177 TRP A C 1
ATOM 1370 O O . TRP A 1 177 ? -13.484 15.789 -0.093 1 95.38 177 TRP A O 1
ATOM 1380 N N . ALA A 1 178 ? -14.18 13.859 0.623 1 95.81 178 ALA A N 1
ATOM 1381 C CA . ALA A 1 178 ? -15.008 14.43 1.681 1 95.81 178 ALA A CA 1
ATOM 1382 C C . ALA A 1 178 ? -14.164 15.219 2.674 1 95.81 178 ALA A C 1
ATOM 1384 O O . ALA A 1 178 ? -14.664 16.125 3.34 1 95.81 178 ALA A O 1
ATOM 1385 N N . PHE A 1 179 ? -12.906 14.922 2.846 1 94.94 179 PHE A N 1
ATOM 1386 C CA . PHE A 1 179 ? -12.031 15.633 3.771 1 94.94 179 PHE A CA 1
ATOM 1387 C C . PHE A 1 179 ? -11.344 16.797 3.078 1 94.94 179 PHE A C 1
ATOM 1389 O O . PHE A 1 179 ? -10.766 17.672 3.736 1 94.94 179 PHE A O 1
ATOM 1396 N N . ASP A 1 180 ? -11.125 16.875 1.771 1 81.5 180 ASP A N 1
ATOM 1397 C CA . ASP A 1 180 ? -10.508 17.969 1.018 1 81.5 180 ASP A CA 1
ATOM 1398 C C . ASP A 1 180 ? -11.492 19.125 0.826 1 81.5 180 ASP A C 1
ATOM 1400 O O . ASP A 1 180 ? -11.086 20.281 0.787 1 81.5 180 ASP A O 1
ATOM 1404 N N . LEU A 1 181 ? -12.867 18.969 0.508 1 59.28 181 LEU A N 1
ATOM 1405 C CA . LEU A 1 181 ? -13.859 19.984 0.19 1 59.28 181 LEU A CA 1
ATOM 1406 C C . LEU A 1 181 ? -13.984 21 1.328 1 59.28 181 LEU A C 1
ATOM 1408 O O . LEU A 1 181 ? -14.547 22.078 1.146 1 59.28 181 LEU A O 1
ATOM 1412 N N . SER A 1 182 ? -13.586 20.922 2.48 1 47.41 182 SER A N 1
ATOM 1413 C CA . SER A 1 182 ? -14.031 22 3.354 1 47.41 182 SER A CA 1
ATOM 1414 C C . SER A 1 182 ? -13.492 23.344 2.881 1 47.41 182 SER A C 1
ATOM 1416 O O . SER A 1 182 ? -13.672 24.359 3.557 1 47.41 182 SER A O 1
ATOM 1418 N N . TYR A 1 183 ? -12.219 23.594 2.205 1 39.19 183 TYR A N 1
ATOM 1419 C CA . TYR A 1 183 ? -12 25.031 2.084 1 39.19 183 TYR A CA 1
ATOM 1420 C C . TYR A 1 183 ? -13.086 25.688 1.234 1 39.19 183 TYR A C 1
ATOM 1422 O O . TYR A 1 183 ? -13.023 26.875 0.93 1 39.19 183 TYR A O 1
ATOM 1430 N N . SER A 1 184 ? -13.734 25 0.34 1 35.41 184 SER A N 1
ATOM 1431 C CA . SER A 1 184 ? -14.555 25.875 -0.499 1 35.41 184 SER A CA 1
ATOM 1432 C C . SER A 1 184 ? -15.508 26.719 0.342 1 35.41 184 SER A C 1
ATOM 1434 O O . SER A 1 184 ? -16.297 27.484 -0.197 1 35.41 184 SER A O 1
ATOM 1436 N N . ASN A 1 185 ? -15.984 26.469 1.433 1 32.88 185 ASN A N 1
ATOM 1437 C CA . ASN A 1 185 ? -16.969 27.531 1.633 1 32.88 185 ASN A CA 1
ATOM 1438 C C . ASN A 1 185 ? -16.297 28.891 1.73 1 32.88 185 ASN A C 1
ATOM 1440 O O . ASN A 1 185 ? -16.969 29.906 1.946 1 32.88 185 ASN A O 1
ATOM 1444 N N . GLY A 1 186 ? -15.281 29.453 2.465 1 29.36 186 GLY A N 1
ATOM 1445 C CA . GLY A 1 186 ? -15.148 30.844 2.059 1 29.36 186 GLY A CA 1
ATOM 1446 C C . GLY A 1 186 ? -14.812 31 0.589 1 29.36 186 GLY A C 1
ATOM 1447 O O . GLY A 1 186 ? -14.586 30.016 -0.114 1 29.36 186 GLY A O 1
ATOM 1448 N N . SER A 1 187 ? -14.125 32.375 -0.094 1 28.92 187 SER A N 1
ATOM 1449 C CA . SER A 1 187 ? -13.969 33.062 -1.382 1 28.92 187 SER A CA 1
ATOM 1450 C C . SER A 1 187 ? -13.094 32.219 -2.326 1 28.92 187 SER A C 1
ATOM 1452 O O . SER A 1 187 ? -13.219 32.344 -3.549 1 28.92 187 SER A O 1
ATOM 1454 N N . GLN A 1 188 ? -11.688 31.859 -2.141 1 28 188 GLN A N 1
ATOM 1455 C CA . GLN A 1 188 ? -10.812 31.734 -3.301 1 28 188 GLN A CA 1
ATOM 1456 C C . GLN A 1 188 ? -10.898 30.344 -3.912 1 28 188 GLN A C 1
ATOM 1458 O O . GLN A 1 188 ? -10.414 29.375 -3.326 1 28 188 GLN A O 1
ATOM 1463 N N . ALA A 1 189 ? -12.016 29.719 -4.359 1 30.02 189 ALA A N 1
ATOM 1464 C CA . ALA A 1 189 ? -12.133 28.656 -5.352 1 30.02 189 ALA A CA 1
ATOM 1465 C C . ALA A 1 189 ? -10.992 28.719 -6.367 1 30.02 189 ALA A C 1
ATOM 1467 O O . ALA A 1 189 ? -11.07 29.469 -7.348 1 30.02 189 ALA A O 1
ATOM 1468 N N .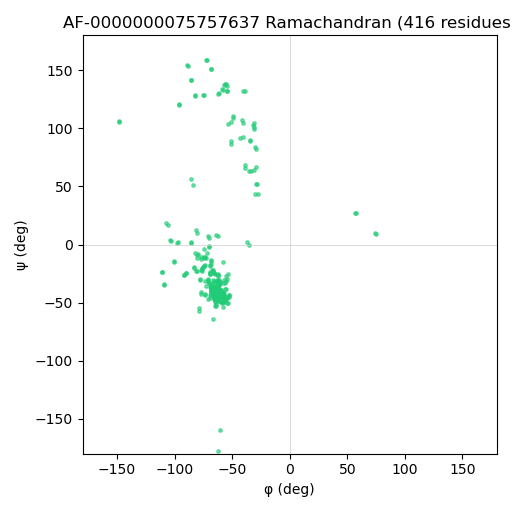 THR A 1 190 ? -9.672 28.938 -6.062 1 28.02 190 THR A N 1
ATOM 1469 C CA . THR A 1 190 ? -8.758 28.844 -7.191 1 28.02 190 THR A CA 1
ATOM 1470 C C . THR A 1 190 ? -8.93 27.516 -7.922 1 28.02 190 THR A C 1
ATOM 1472 O O . THR A 1 190 ? -8.953 26.453 -7.297 1 28.02 190 THR A O 1
ATOM 1475 N N . THR A 1 191 ? -9.594 27.5 -9.102 1 26.06 191 THR A N 1
ATOM 1476 C CA . THR A 1 191 ? -9.688 26.609 -10.266 1 26.06 191 THR A CA 1
ATOM 1477 C C . THR A 1 191 ? -8.391 25.828 -10.453 1 26.06 191 THR A C 1
ATOM 1479 O O . THR A 1 191 ? -7.391 26.375 -10.922 1 26.06 191 THR A O 1
ATOM 1482 N N . HIS A 1 192 ? -7.863 25.172 -9.523 1 25.34 192 HIS A N 1
ATOM 1483 C CA . HIS A 1 192 ? -6.797 24.312 -10.039 1 25.34 192 HIS A CA 1
ATOM 1484 C C . HIS A 1 192 ? -7.281 23.469 -11.211 1 25.34 192 HIS A C 1
ATOM 1486 O O . HIS A 1 192 ? -8.258 22.719 -11.078 1 25.34 192 HIS A O 1
ATOM 1492 N N . GLN A 1 193 ? -7.211 23.891 -12.469 1 24.38 193 GLN A N 1
ATOM 1493 C CA . GLN A 1 193 ? -7.316 23.219 -13.758 1 24.38 193 GLN A CA 1
ATOM 1494 C C . GLN A 1 193 ? -6.793 21.781 -13.672 1 24.38 193 GLN A C 1
ATOM 1496 O O . GLN A 1 193 ? -5.684 21.547 -13.188 1 24.38 193 GLN A O 1
ATOM 1501 N N . ALA A 1 194 ? -7.688 20.938 -13.562 1 24.95 194 ALA A N 1
ATOM 1502 C CA . ALA A 1 194 ? -7.406 19.531 -13.867 1 24.95 194 ALA A CA 1
ATOM 1503 C C . ALA A 1 194 ? -6.324 19.422 -14.938 1 24.95 194 ALA A C 1
ATOM 1505 O O . ALA A 1 194 ? -6.496 19.906 -16.062 1 24.95 194 ALA A O 1
ATOM 1506 N N . ARG A 1 195 ? -5.086 19.484 -14.625 1 27.48 195 ARG A N 1
ATOM 1507 C CA . ARG A 1 195 ? -4.141 19.172 -15.695 1 27.48 195 ARG A CA 1
ATOM 1508 C C . ARG A 1 195 ? -4.605 17.953 -16.484 1 27.48 195 ARG A C 1
ATOM 1510 O O . ARG A 1 195 ? -4.859 16.891 -15.922 1 27.48 195 ARG A O 1
ATOM 1517 N N . SER A 1 196 ? -5.355 18.125 -17.562 1 25.78 196 SER A N 1
ATOM 1518 C CA . SER A 1 196 ? -5.738 17.188 -18.609 1 25.78 196 SER A CA 1
ATOM 1519 C C . SER A 1 196 ? -4.641 16.156 -18.844 1 25.78 196 SER A C 1
ATOM 1521 O O . SER A 1 196 ? -3.469 16.5 -19 1 25.78 196 SER A O 1
ATOM 1523 N N . ASN A 1 197 ? -4.805 15.039 -18.375 1 26.44 197 ASN A N 1
ATOM 1524 C CA . ASN A 1 197 ? -4.109 13.797 -18.719 1 26.44 197 ASN A CA 1
ATOM 1525 C C . ASN A 1 197 ? -3.818 13.711 -20.203 1 26.44 197 ASN A C 1
ATOM 1527 O O . ASN A 1 197 ? -3.516 12.633 -20.719 1 26.44 197 ASN A O 1
ATOM 1531 N N . SER A 1 198 ? -4.199 14.797 -20.938 1 27.62 198 SER A N 1
ATOM 1532 C CA . SER A 1 198 ? -3.955 14.609 -22.359 1 27.62 198 SER A CA 1
ATOM 1533 C C . SER A 1 198 ? -2.469 14.414 -22.656 1 27.62 198 SER A C 1
ATOM 1535 O O . SER A 1 198 ? -2.094 13.945 -23.734 1 27.62 198 SER A O 1
ATOM 1537 N N . SER A 1 199 ? -1.626 15.008 -21.859 1 29.14 199 SER A N 1
ATOM 1538 C CA . SER A 1 199 ? -0.314 15.086 -22.5 1 29.14 199 SER A CA 1
ATOM 1539 C C . SER A 1 199 ? 0.399 13.734 -22.453 1 29.14 199 SER A C 1
ATOM 1541 O O . SER A 1 199 ? 1.469 13.57 -23.047 1 29.14 199 SER A O 1
ATOM 1543 N N . LEU A 1 200 ? 0.016 12.883 -21.578 1 26.45 200 LEU A N 1
ATOM 1544 C CA . LEU A 1 200 ? 0.918 11.734 -21.609 1 26.45 200 LEU A CA 1
ATOM 1545 C C . LEU A 1 200 ? 0.663 10.883 -22.859 1 26.45 200 LEU A C 1
ATOM 1547 O O . LEU A 1 200 ? 1.407 9.938 -23.125 1 26.45 200 LEU A O 1
ATOM 1551 N N . HIS A 1 201 ? -0.496 11.039 -23.516 1 26.7 201 HIS A N 1
ATOM 1552 C CA . HIS A 1 201 ? -0.652 10.234 -24.719 1 26.7 201 HIS A CA 1
ATOM 1553 C C . HIS A 1 201 ? 0.305 10.695 -25.812 1 26.7 201 HIS A C 1
ATOM 1555 O O . HIS A 1 201 ? 0.529 9.977 -26.781 1 26.7 201 HIS A O 1
ATOM 1561 N N . SER A 1 202 ? 0.507 11.977 -25.844 1 28.38 202 SER A N 1
ATOM 1562 C CA . SER A 1 202 ? 1.137 12.43 -27.078 1 28.38 202 SER A CA 1
ATOM 1563 C C . SER A 1 202 ? 2.596 11.992 -27.141 1 28.38 202 SER A C 1
ATOM 1565 O O . SER A 1 202 ? 3.191 11.969 -28.219 1 28.38 202 SER A O 1
ATOM 1567 N N . ARG A 1 203 ? 3.199 11.906 -25.969 1 25.69 203 ARG A N 1
ATOM 1568 C CA . ARG A 1 203 ? 4.629 11.781 -26.219 1 25.69 203 ARG A CA 1
ATOM 1569 C C . ARG A 1 203 ? 4.98 10.375 -26.688 1 25.69 203 ARG A C 1
ATOM 1571 O O . ARG A 1 203 ? 6.117 10.109 -27.094 1 25.69 203 ARG A O 1
ATOM 1578 N N . TRP A 1 204 ? 4.172 9.398 -26.422 1 26.41 204 TRP A N 1
ATOM 1579 C CA . TRP A 1 204 ? 4.672 8.102 -26.859 1 26.41 204 TRP A CA 1
ATOM 1580 C C . TRP A 1 204 ? 4.68 8.008 -28.375 1 26.41 204 TRP A C 1
ATOM 1582 O O . TRP A 1 204 ? 5.293 7.098 -28.938 1 26.41 204 TRP A O 1
ATOM 1592 N N . MET A 1 205 ? 3.787 8.805 -29.031 1 25.05 205 MET A N 1
ATOM 1593 C CA . MET A 1 205 ? 3.744 8.508 -30.453 1 25.05 205 MET A CA 1
ATOM 1594 C C . MET A 1 205 ? 5.031 8.953 -31.141 1 25.05 205 MET A C 1
ATOM 1596 O O . MET A 1 205 ? 5.211 8.711 -32.344 1 25.05 205 MET A O 1
ATOM 1600 N N . LYS A 1 206 ? 5.555 10.008 -30.609 1 27.34 206 LYS A N 1
ATOM 1601 C CA . LYS A 1 206 ? 6.492 10.547 -31.594 1 27.34 206 LYS A CA 1
ATOM 1602 C C . LYS A 1 206 ? 7.672 9.602 -31.812 1 27.34 206 LYS A C 1
ATOM 1604 O O . LYS A 1 206 ? 8.469 9.797 -32.719 1 27.34 206 LYS A O 1
ATOM 1609 N N . ARG A 1 207 ? 8.086 8.898 -30.812 1 26.31 207 ARG A N 1
ATOM 1610 C CA . ARG A 1 207 ? 9.414 8.391 -31.125 1 26.31 207 ARG A CA 1
ATOM 1611 C C . ARG A 1 207 ? 9.352 7.254 -32.125 1 26.31 207 ARG A C 1
ATOM 1613 O O . ARG A 1 207 ? 10.375 6.652 -32.469 1 26.31 207 ARG A O 1
ATOM 1620 N N . GLY A 1 208 ? 8.141 6.75 -32.375 1 22.48 208 GLY A N 1
ATOM 1621 C CA . GLY A 1 208 ? 8.297 5.738 -33.406 1 22.48 208 GLY A CA 1
ATOM 1622 C C . GLY A 1 208 ? 8.727 6.309 -34.75 1 22.48 208 GLY A C 1
ATOM 1623 O O . GLY A 1 208 ? 8.844 5.574 -35.719 1 22.48 208 GLY A O 1
ATOM 1624 N N . SER A 1 209 ? 8.43 7.645 -34.938 1 23.78 209 SER A N 1
ATOM 1625 C CA . SER A 1 209 ? 8.711 7.859 -36.344 1 23.78 209 SER A CA 1
ATOM 1626 C C . SER A 1 209 ? 10.211 7.961 -36.594 1 23.78 209 SER A C 1
ATOM 1628 O O . SER A 1 209 ? 10.633 8.086 -37.75 1 23.78 209 SER A O 1
ATOM 1630 N N . LEU A 1 210 ? 11.156 8.078 -35.656 1 21.64 210 LEU A N 1
ATOM 1631 C CA . LEU A 1 210 ? 12.383 8.039 -36.438 1 21.64 210 LEU A CA 1
ATOM 1632 C C . LEU A 1 210 ? 12.742 6.609 -36.812 1 21.64 210 LEU A C 1
ATOM 1634 O O . LEU A 1 210 ? 12.531 5.684 -36.031 1 21.64 210 LEU A O 1
ATOM 1638 N N . MET B 1 1 ? -28.891 4.148 -49.719 1 23.27 1 MET B N 1
ATOM 1639 C CA . MET B 1 1 ? -28.312 2.811 -49.625 1 23.27 1 MET B CA 1
ATOM 1640 C C . MET B 1 1 ? -27.203 2.754 -48.594 1 23.27 1 MET B C 1
ATOM 1642 O O . MET B 1 1 ? -26.609 1.702 -48.375 1 23.27 1 MET B O 1
ATOM 1646 N N . TYR B 1 2 ? -26.484 3.91 -48.281 1 23.3 2 TYR B N 1
ATOM 1647 C CA . TYR B 1 2 ? -25.188 4.02 -47.625 1 23.3 2 TYR B CA 1
ATOM 1648 C C . TYR B 1 2 ? -25.281 3.699 -46.156 1 23.3 2 TYR B C 1
ATOM 1650 O O . TYR B 1 2 ? -24.344 3.928 -45.375 1 23.3 2 TYR B O 1
ATOM 1658 N N . ARG B 1 3 ? -26.484 3.582 -45.5 1 27.38 3 ARG B N 1
ATOM 1659 C CA . ARG B 1 3 ? -26.781 3.539 -44.062 1 27.38 3 ARG B CA 1
ATOM 1660 C C . ARG B 1 3 ? -26.188 2.291 -43.406 1 27.38 3 ARG B C 1
ATOM 1662 O O . ARG B 1 3 ? -26.344 2.068 -42.219 1 27.38 3 ARG B O 1
ATOM 1669 N N . PHE B 1 4 ? -25.969 1.166 -44.188 1 27.5 4 PHE B N 1
ATOM 1670 C CA . PHE B 1 4 ? -25.938 -0.199 -43.656 1 27.5 4 PHE B CA 1
ATOM 1671 C C . PHE B 1 4 ? -24.656 -0.457 -42.875 1 27.5 4 PHE B C 1
ATOM 1673 O O . PHE B 1 4 ? -24.516 -1.506 -42.25 1 27.5 4 PHE B O 1
ATOM 1680 N N . PHE B 1 5 ? -23.453 0.169 -43.219 1 26.94 5 PHE B N 1
ATOM 1681 C CA . PHE B 1 5 ? -22.188 -0.536 -43.031 1 26.94 5 PHE B CA 1
ATOM 1682 C C . PHE B 1 5 ? -21.75 -0.437 -41.562 1 26.94 5 PHE B C 1
ATOM 1684 O O . PHE B 1 5 ? -20.641 -0.835 -41.219 1 26.94 5 PHE B O 1
ATOM 1691 N N . LEU B 1 6 ? -22.344 0.423 -40.656 1 27.64 6 LEU B N 1
ATOM 1692 C CA . LEU B 1 6 ? -21.641 0.761 -39.438 1 27.64 6 LEU B CA 1
ATOM 1693 C C . LEU B 1 6 ? -21.672 -0.412 -38.469 1 27.64 6 LEU B C 1
ATOM 1695 O O . LEU B 1 6 ? -21.375 -0.244 -37.281 1 27.64 6 LEU B O 1
ATOM 1699 N N . SER B 1 7 ? -22.359 -1.521 -38.781 1 25.27 7 SER B N 1
ATOM 1700 C CA . SER B 1 7 ? -22.75 -2.447 -37.719 1 25.27 7 SER B CA 1
ATOM 1701 C C . SER B 1 7 ? -21.531 -3.172 -37.125 1 25.27 7 SER B C 1
ATOM 1703 O O . SER B 1 7 ? -21.609 -3.762 -36.062 1 25.27 7 SER B O 1
ATOM 1705 N N . PHE B 1 8 ? -20.562 -3.715 -37.938 1 26.61 8 PHE B N 1
ATOM 1706 C CA . PHE B 1 8 ? -20.047 -5.062 -37.719 1 26.61 8 PHE B CA 1
ATOM 1707 C C . PHE B 1 8 ? -19.031 -5.078 -36.594 1 26.61 8 PHE B C 1
ATOM 1709 O O . PHE B 1 8 ? -18.938 -6.059 -35.844 1 26.61 8 PHE B O 1
ATOM 1716 N N . VAL B 1 9 ? -17.922 -4.246 -36.594 1 27.64 9 VAL B N 1
ATOM 1717 C CA . VAL B 1 9 ? -16.625 -4.762 -36.156 1 27.64 9 VAL B CA 1
ATOM 1718 C C . VAL B 1 9 ? -16.547 -4.766 -34.625 1 27.64 9 VAL B C 1
ATOM 1720 O O . VAL B 1 9 ? -15.461 -4.699 -34.062 1 27.64 9 VAL B O 1
ATOM 1723 N N . VAL B 1 10 ? -17.609 -4.535 -33.812 1 27.66 10 VAL B N 1
ATOM 1724 C CA . VAL B 1 10 ? -17.344 -4.441 -32.375 1 27.66 10 VAL B CA 1
ATOM 1725 C C . VAL B 1 10 ? -16.969 -5.812 -31.828 1 27.66 10 VAL B C 1
ATOM 1727 O O . VAL B 1 10 ? -16.938 -6.02 -30.609 1 27.66 10 VAL B O 1
ATOM 1730 N N . ALA B 1 11 ? -16.984 -6.891 -32.688 1 27.67 11 ALA B N 1
ATOM 1731 C CA . ALA B 1 11 ? -16.984 -8.242 -32.125 1 27.67 11 ALA B CA 1
ATOM 1732 C C . ALA B 1 11 ? -15.695 -8.508 -31.344 1 27.67 11 ALA B C 1
ATOM 1734 O O . ALA B 1 11 ? -15.688 -9.305 -30.391 1 27.67 11 ALA B O 1
ATOM 1735 N N . LEU B 1 12 ? -14.484 -8.289 -31.938 1 28.77 12 LEU B N 1
ATOM 1736 C CA . LEU B 1 12 ? -13.344 -9.164 -31.719 1 28.77 12 LEU B CA 1
ATOM 1737 C C . LEU B 1 12 ? -12.789 -9.008 -30.312 1 28.77 12 LEU B C 1
ATOM 1739 O O . LEU B 1 12 ? -11.883 -9.742 -29.906 1 28.77 12 LEU B O 1
ATOM 1743 N N . CYS B 1 13 ? -12.906 -7.836 -29.703 1 29.98 13 CYS B N 1
ATOM 1744 C CA . CYS B 1 13 ? -11.961 -7.707 -28.594 1 29.98 13 CYS B CA 1
ATOM 1745 C C . CYS B 1 13 ? -12.344 -8.617 -27.438 1 29.98 13 CYS B C 1
ATOM 1747 O O . CYS B 1 13 ? -12.32 -8.203 -26.281 1 29.98 13 CYS B O 1
ATOM 1749 N N . LEU B 1 14 ? -13.359 -9.477 -27.594 1 30.34 14 LEU B N 1
ATOM 1750 C CA . LEU B 1 14 ? -13.586 -10.453 -26.531 1 30.34 14 LEU B CA 1
ATOM 1751 C C . LEU B 1 14 ? -12.391 -11.383 -26.375 1 30.34 14 LEU B C 1
ATOM 1753 O O . LEU B 1 14 ? -12.477 -12.57 -26.719 1 30.34 14 LEU B O 1
ATOM 1757 N N . SER B 1 15 ? -11.234 -11.141 -27.078 1 30.36 15 SER B N 1
ATOM 1758 C CA . SER B 1 15 ? -10.195 -12.125 -26.797 1 30.36 15 SER B CA 1
ATOM 1759 C C . SER B 1 15 ? -10.148 -12.469 -25.312 1 30.36 15 SER B C 1
ATOM 1761 O O . SER B 1 15 ? -10.297 -11.594 -24.453 1 30.36 15 SER B O 1
ATOM 1763 N N . THR B 1 16 ? -10.656 -13.656 -24.922 1 33.59 16 THR B N 1
ATOM 1764 C CA . THR B 1 16 ? -10.352 -14.32 -23.656 1 33.59 16 THR B CA 1
ATOM 1765 C C . THR B 1 16 ? -8.953 -13.938 -23.188 1 33.59 16 THR B C 1
ATOM 1767 O O . THR B 1 16 ? -7.953 -14.352 -23.781 1 33.59 16 THR B O 1
ATOM 1770 N N . ARG B 1 17 ? -8.664 -12.742 -22.828 1 37.44 17 ARG B N 1
ATOM 1771 C CA . ARG B 1 17 ? -7.422 -12.328 -22.188 1 37.44 17 ARG B CA 1
ATOM 1772 C C . ARG B 1 17 ? -6.957 -13.375 -21.172 1 37.44 17 ARG B C 1
ATOM 1774 O O . ARG B 1 17 ? -7.508 -13.469 -20.078 1 37.44 17 ARG B O 1
ATOM 1781 N N . TRP B 1 18 ? -6.609 -14.516 -21.656 1 37.78 18 TRP B N 1
ATOM 1782 C CA . TRP B 1 18 ? -5.77 -15.344 -20.797 1 37.78 18 TRP B CA 1
ATOM 1783 C C . TRP B 1 18 ? -4.832 -14.484 -19.969 1 37.78 18 TRP B C 1
ATOM 1785 O O . TRP B 1 18 ? -4.168 -13.586 -20.484 1 37.78 18 TRP B O 1
ATOM 1795 N N . ALA B 1 19 ? -5.215 -14.078 -18.859 1 46.12 19 ALA B N 1
ATOM 1796 C CA . ALA B 1 19 ? -4.246 -13.453 -17.953 1 46.12 19 ALA B CA 1
ATOM 1797 C C . ALA B 1 19 ? -2.865 -14.078 -18.109 1 46.12 19 ALA B C 1
ATOM 1799 O O . ALA B 1 19 ? -2.641 -15.211 -17.688 1 46.12 19 ALA B O 1
ATOM 1800 N N . VAL B 1 20 ? -2.27 -13.93 -19.312 1 53.84 20 VAL B N 1
ATOM 1801 C CA . VAL B 1 20 ? -0.91 -14.414 -19.531 1 53.84 20 VAL B CA 1
ATOM 1802 C C . VAL B 1 20 ? 0.003 -13.914 -18.406 1 53.84 20 VAL B C 1
ATOM 1804 O O . VAL B 1 20 ? 0.058 -12.711 -18.125 1 53.84 20 VAL B O 1
ATOM 1807 N N . ALA B 1 21 ? 0.412 -14.891 -17.516 1 65.69 21 ALA B N 1
ATOM 1808 C CA . ALA B 1 21 ? 1.445 -14.633 -16.516 1 65.69 21 ALA B CA 1
ATOM 1809 C C . ALA B 1 21 ? 2.561 -13.766 -17.094 1 65.69 21 ALA B C 1
ATOM 1811 O O . ALA B 1 21 ? 2.885 -13.867 -18.281 1 65.69 21 ALA B O 1
ATOM 1812 N N . ALA B 1 22 ? 2.908 -12.812 -16.422 1 75.81 22 ALA B N 1
ATOM 1813 C CA . ALA B 1 22 ? 3.996 -11.922 -16.828 1 75.81 22 ALA B CA 1
ATOM 1814 C C . ALA B 1 22 ? 5.266 -12.711 -17.109 1 75.81 22 ALA B C 1
ATOM 1816 O O . ALA B 1 22 ? 5.602 -13.656 -16.391 1 75.81 22 ALA B O 1
ATOM 1817 N N . SER B 1 23 ? 5.859 -12.391 -18.266 1 89.56 23 SER B N 1
ATOM 1818 C CA . SER B 1 23 ? 7.164 -12.984 -18.531 1 89.56 23 SER B CA 1
ATOM 1819 C C . SER B 1 23 ? 8.227 -12.43 -17.578 1 89.56 23 SER B C 1
ATOM 1821 O O . SER B 1 23 ? 8.094 -11.312 -17.094 1 89.56 23 SER B O 1
ATOM 1823 N N . THR B 1 24 ? 9.227 -13.234 -17.297 1 92.25 24 THR B N 1
ATOM 1824 C CA . THR B 1 24 ? 10.305 -12.828 -16.406 1 92.25 24 THR B CA 1
ATOM 1825 C C . THR B 1 24 ? 11.047 -11.625 -16.969 1 92.25 24 THR B C 1
ATOM 1827 O O . THR B 1 24 ? 11.516 -10.766 -16.219 1 92.25 24 THR B O 1
ATOM 1830 N N . THR B 1 25 ? 11.172 -11.562 -18.266 1 93 25 THR B N 1
ATOM 1831 C CA . THR B 1 25 ? 11.82 -10.422 -18.906 1 93 25 THR B CA 1
ATOM 1832 C C . THR B 1 25 ? 11.031 -9.141 -18.656 1 93 25 THR B C 1
ATOM 1834 O O . THR B 1 25 ? 11.609 -8.094 -18.359 1 93 25 THR B O 1
ATOM 1837 N N . GLU B 1 26 ? 9.742 -9.195 -18.766 1 94.44 26 GLU B N 1
ATOM 1838 C CA . GLU B 1 26 ? 8.875 -8.047 -18.5 1 94.44 26 GLU B CA 1
ATOM 1839 C C . GLU B 1 26 ? 8.984 -7.594 -17.047 1 94.44 26 GLU B C 1
ATOM 1841 O O . GLU B 1 26 ? 9 -6.395 -16.766 1 94.44 26 GLU B O 1
ATOM 1846 N N . ILE B 1 27 ? 9.062 -8.539 -16.203 1 96 27 ILE B N 1
ATOM 1847 C CA . ILE B 1 27 ? 9.195 -8.234 -14.773 1 96 27 ILE B CA 1
ATOM 1848 C C . ILE B 1 27 ? 10.516 -7.516 -14.523 1 96 27 ILE B C 1
ATOM 1850 O O . ILE B 1 27 ? 10.539 -6.469 -13.867 1 96 27 ILE B O 1
ATOM 1854 N N . ALA B 1 28 ? 11.609 -8.023 -15.07 1 97.38 28 ALA B N 1
ATOM 1855 C CA . ALA B 1 28 ? 12.93 -7.41 -14.898 1 97.38 28 ALA B CA 1
ATOM 1856 C C . ALA B 1 28 ? 12.945 -5.988 -15.461 1 97.38 28 ALA B C 1
ATOM 1858 O O . ALA B 1 28 ? 13.477 -5.074 -14.82 1 97.38 28 ALA B O 1
ATOM 1859 N N . ASN B 1 29 ? 12.367 -5.824 -16.609 1 97.06 29 ASN B N 1
ATOM 1860 C CA . ASN B 1 29 ? 12.312 -4.508 -17.234 1 97.06 29 ASN B CA 1
ATOM 1861 C C . ASN B 1 29 ? 11.516 -3.516 -16.391 1 97.06 29 ASN B C 1
ATOM 1863 O O . ASN B 1 29 ? 11.922 -2.361 -16.234 1 97.06 29 ASN B O 1
ATOM 1867 N N . SER B 1 30 ? 10.398 -3.955 -15.945 1 97.38 30 SER B N 1
ATOM 1868 C CA . SER B 1 30 ? 9.57 -3.09 -15.109 1 97.38 30 SER B CA 1
ATOM 1869 C C . SER B 1 30 ? 10.312 -2.684 -13.836 1 97.38 30 SER B C 1
ATOM 1871 O O . SER B 1 30 ? 10.219 -1.533 -13.406 1 97.38 30 SER B O 1
ATOM 1873 N N . LEU B 1 31 ? 11.023 -3.596 -13.266 1 98.56 31 LEU B N 1
ATOM 1874 C CA . LEU B 1 31 ? 11.812 -3.309 -12.07 1 98.56 31 LEU B CA 1
ATOM 1875 C C . LEU B 1 31 ? 12.875 -2.254 -12.367 1 98.56 31 LEU B C 1
ATOM 1877 O O . LEU B 1 31 ? 13.086 -1.338 -11.57 1 98.56 31 LEU B O 1
ATOM 1881 N N . ASN B 1 32 ? 13.5 -2.355 -13.453 1 98.38 32 ASN B N 1
ATOM 1882 C CA . ASN B 1 32 ? 14.508 -1.371 -13.844 1 98.38 32 ASN B CA 1
ATOM 1883 C C . ASN B 1 32 ? 13.883 -0.003 -14.102 1 98.38 32 ASN B C 1
ATOM 1885 O O . ASN B 1 32 ? 14.477 1.026 -13.773 1 98.38 32 ASN B O 1
ATOM 1889 N N . GLU B 1 33 ? 12.734 0.011 -14.719 1 97.88 33 GLU B N 1
ATOM 1890 C CA . GLU B 1 33 ? 12.023 1.268 -14.93 1 97.88 33 GLU B CA 1
ATOM 1891 C C . GLU B 1 33 ? 11.664 1.926 -13.602 1 97.88 33 GLU B C 1
ATOM 1893 O O . GLU B 1 33 ? 11.805 3.141 -13.445 1 97.88 33 GLU B O 1
ATOM 1898 N N . LEU B 1 34 ? 11.211 1.123 -12.711 1 98.69 34 LEU B N 1
ATOM 1899 C CA . LEU B 1 34 ? 10.898 1.622 -11.383 1 98.69 34 LEU B CA 1
ATOM 1900 C C . LEU B 1 34 ? 12.141 2.186 -10.703 1 98.69 34 LEU B C 1
ATOM 1902 O O . LEU B 1 34 ? 12.07 3.205 -10.016 1 98.69 34 LEU B O 1
ATOM 1906 N N . ALA B 1 35 ? 13.289 1.52 -10.875 1 98.75 35 ALA B N 1
ATOM 1907 C CA . ALA B 1 35 ? 14.547 2.033 -10.328 1 98.75 35 ALA B CA 1
ATOM 1908 C C . ALA B 1 35 ? 14.852 3.428 -10.875 1 98.75 35 ALA B C 1
ATOM 1910 O O . ALA B 1 35 ? 15.219 4.328 -10.117 1 98.75 35 ALA B O 1
ATOM 1911 N N . HIS B 1 36 ? 14.602 3.584 -12.164 1 98.25 36 HIS B N 1
ATOM 1912 C CA . HIS B 1 36 ? 14.828 4.883 -12.789 1 98.25 36 HIS B CA 1
ATOM 1913 C C . HIS B 1 36 ? 13.945 5.957 -12.156 1 98.25 36 HIS B C 1
ATOM 1915 O O . HIS B 1 36 ? 14.406 7.07 -11.891 1 98.25 36 HIS B O 1
ATOM 1921 N N . GLN B 1 37 ? 12.742 5.598 -11.906 1 97.81 37 GLN B N 1
ATOM 1922 C CA . GLN B 1 37 ? 11.812 6.527 -11.273 1 97.81 37 GLN B CA 1
ATOM 1923 C C . GLN B 1 37 ? 12.258 6.875 -9.859 1 97.81 37 GLN B C 1
ATOM 1925 O O . GLN B 1 37 ? 12.164 8.031 -9.438 1 97.81 37 GLN B O 1
ATOM 1930 N N . GLY B 1 38 ? 12.711 5.855 -9.133 1 98.56 38 GLY B N 1
ATOM 1931 C CA . GLY B 1 38 ? 13.211 6.098 -7.789 1 98.56 38 GLY B CA 1
ATOM 1932 C C . GLY B 1 38 ? 14.414 7.02 -7.762 1 98.56 38 GLY B C 1
ATOM 1933 O O . GLY B 1 38 ? 14.484 7.934 -6.934 1 98.56 38 GLY B O 1
ATOM 1934 N N . PHE B 1 39 ? 15.328 6.809 -8.672 1 98.62 39 PHE B N 1
ATOM 1935 C CA . PHE B 1 39 ? 16.5 7.672 -8.758 1 98.62 39 PHE B CA 1
ATOM 1936 C C . PHE B 1 39 ? 16.109 9.086 -9.148 1 98.62 39 PHE B C 1
ATOM 1938 O O . PHE B 1 39 ? 16.688 10.062 -8.664 1 98.62 39 PHE B O 1
ATOM 1945 N N . ALA B 1 40 ? 15.133 9.211 -10.062 1 97.69 40 ALA B N 1
ATOM 1946 C CA . ALA B 1 40 ? 14.648 10.531 -10.477 1 97.69 40 ALA B CA 1
ATOM 1947 C C . ALA B 1 40 ? 14.047 11.281 -9.297 1 97.69 40 ALA B C 1
ATOM 1949 O O . ALA B 1 40 ? 14.297 12.477 -9.117 1 97.69 40 ALA B O 1
ATOM 1950 N N . ALA B 1 41 ? 13.273 10.625 -8.531 1 98.44 41 ALA B N 1
ATOM 1951 C CA . ALA B 1 41 ? 12.688 11.234 -7.344 1 98.44 41 ALA B CA 1
ATOM 1952 C C . ALA B 1 41 ? 13.766 11.68 -6.367 1 98.44 41 ALA B C 1
ATOM 1954 O O . ALA B 1 41 ? 13.688 12.773 -5.801 1 98.44 41 ALA B O 1
ATOM 1955 N N . LYS B 1 42 ? 14.727 10.797 -6.141 1 98.69 42 LYS B N 1
ATOM 1956 C CA . LYS B 1 42 ? 15.859 11.133 -5.289 1 98.69 42 LYS B CA 1
ATOM 1957 C C . LYS B 1 42 ? 16.531 12.43 -5.75 1 98.69 42 LYS B C 1
ATOM 1959 O O . LYS B 1 42 ? 16.828 13.297 -4.934 1 98.69 42 LYS B O 1
ATOM 1964 N N . GLU B 1 43 ? 16.734 12.531 -7.004 1 98.25 43 GLU B N 1
ATOM 1965 C CA . GLU B 1 43 ? 17.406 13.711 -7.547 1 98.25 43 GLU B CA 1
ATOM 1966 C C . GLU B 1 43 ? 16.578 14.969 -7.289 1 98.25 43 GLU B C 1
ATOM 1968 O O . GLU B 1 43 ? 17.141 16.031 -6.984 1 98.25 43 GLU B O 1
ATOM 1973 N N . LEU B 1 44 ? 15.289 14.906 -7.449 1 98.44 44 LEU B N 1
ATOM 1974 C CA . LEU B 1 44 ? 14.414 16.047 -7.168 1 98.44 44 LEU B CA 1
ATOM 1975 C C . LEU B 1 44 ? 14.555 16.484 -5.715 1 98.44 44 LEU B C 1
ATOM 1977 O O . LEU B 1 44 ? 14.625 17.688 -5.434 1 98.44 44 LEU B O 1
ATOM 1981 N N . VAL B 1 45 ? 14.625 15.5 -4.785 1 98.62 45 VAL B N 1
ATOM 1982 C CA . VAL B 1 45 ? 14.766 15.805 -3.365 1 98.62 45 VAL B CA 1
ATOM 1983 C C . VAL B 1 45 ? 16.078 16.547 -3.129 1 98.62 45 VAL B C 1
ATOM 1985 O O . VAL B 1 45 ? 16.125 17.547 -2.418 1 98.62 45 VAL B O 1
ATOM 1988 N N . LEU B 1 46 ? 17.141 16.031 -3.732 1 98.31 46 LEU B N 1
ATOM 1989 C CA . LEU B 1 46 ? 18.453 16.625 -3.545 1 98.31 46 LEU B CA 1
ATOM 1990 C C . LEU B 1 46 ? 18.516 18.031 -4.129 1 98.31 46 LEU B C 1
ATOM 1992 O O . LEU B 1 46 ? 19.141 18.922 -3.551 1 98.31 46 LEU B O 1
ATOM 1996 N N . VAL B 1 47 ? 17.828 18.234 -5.23 1 97.75 47 VAL B N 1
ATOM 1997 C CA . VAL B 1 47 ? 17.781 19.562 -5.848 1 97.75 47 VAL B CA 1
ATOM 1998 C C . VAL B 1 47 ? 17.078 20.531 -4.906 1 97.75 47 VAL B C 1
ATOM 2000 O O . VAL B 1 47 ? 17.562 21.641 -4.688 1 97.75 47 VAL B O 1
ATOM 2003 N N . VAL B 1 48 ? 15.961 20.156 -4.379 1 97.75 48 VAL B N 1
ATOM 2004 C CA . VAL B 1 48 ? 15.227 21 -3.447 1 97.75 48 VAL B CA 1
ATOM 2005 C C . VAL B 1 48 ? 16.094 21.312 -2.236 1 97.75 48 VAL B C 1
ATOM 2007 O O . VAL B 1 48 ? 16.141 22.469 -1.783 1 97.75 48 VAL B O 1
ATOM 2010 N N . ASN B 1 49 ? 16.781 20.297 -1.751 1 97.31 49 ASN B N 1
ATOM 2011 C CA . ASN B 1 49 ? 17.625 20.484 -0.578 1 97.31 49 ASN B CA 1
ATOM 2012 C C . ASN B 1 49 ? 18.766 21.453 -0.855 1 97.31 49 ASN B C 1
ATOM 2014 O O . ASN B 1 49 ? 19.062 22.328 -0.031 1 97.31 49 ASN B O 1
ATOM 2018 N N . SER B 1 50 ? 19.375 21.375 -1.951 1 96.88 50 SER B N 1
ATOM 2019 C CA . SER B 1 50 ? 20.547 22.172 -2.262 1 96.88 50 SER B CA 1
ATOM 2020 C C . SER B 1 50 ? 20.156 23.609 -2.631 1 96.88 50 SER B C 1
ATOM 2022 O O . SER B 1 50 ? 20.906 24.547 -2.336 1 96.88 50 SER B O 1
ATOM 2024 N N . THR B 1 51 ? 18.969 23.828 -3.227 1 97.25 51 THR B N 1
ATOM 2025 C CA . THR B 1 51 ? 18.594 25.141 -3.723 1 97.25 51 THR B CA 1
ATOM 2026 C C . THR B 1 51 ? 17.656 25.828 -2.736 1 97.25 51 THR B C 1
ATOM 2028 O O . THR B 1 51 ? 17.406 27.031 -2.85 1 97.25 51 THR B O 1
ATOM 2031 N N . ALA B 1 52 ? 17.125 25.078 -1.831 1 96 52 ALA B N 1
ATOM 2032 C CA . ALA B 1 52 ? 16.125 25.578 -0.892 1 96 52 ALA B CA 1
ATOM 2033 C C . ALA B 1 52 ? 14.922 26.141 -1.629 1 96 52 ALA B C 1
ATOM 2035 O O . ALA B 1 52 ? 14.305 27.109 -1.179 1 96 52 ALA B O 1
ATOM 2036 N N . ASP B 1 53 ? 14.695 25.625 -2.809 1 96.38 53 ASP B N 1
ATOM 2037 C CA . ASP B 1 53 ? 13.531 25.984 -3.611 1 96.38 53 ASP B CA 1
ATOM 2038 C C . ASP B 1 53 ? 12.398 24.969 -3.424 1 96.38 53 ASP B C 1
ATOM 2040 O O . ASP B 1 53 ? 12.57 23.781 -3.701 1 96.38 53 ASP B O 1
ATOM 2044 N N . ALA B 1 54 ? 11.273 25.422 -2.982 1 95.44 54 ALA B N 1
ATOM 2045 C CA . ALA B 1 54 ? 10.148 24.547 -2.691 1 95.44 54 ALA B CA 1
ATOM 2046 C C . ALA B 1 54 ? 9.383 24.188 -3.965 1 95.44 54 ALA B C 1
ATOM 2048 O O . ALA B 1 54 ? 8.508 23.328 -3.949 1 95.44 54 ALA B O 1
ATOM 2049 N N . GLY B 1 55 ? 9.719 24.844 -5.074 1 94.25 55 GLY B N 1
ATOM 2050 C CA . GLY B 1 55 ? 8.992 24.703 -6.328 1 94.25 55 GLY B CA 1
ATOM 2051 C C . GLY B 1 55 ? 8.836 23.266 -6.766 1 94.25 55 GLY B C 1
ATOM 2052 O O . GLY B 1 55 ? 7.723 22.812 -7.051 1 94.25 55 GLY B O 1
ATOM 2053 N N . PRO B 1 56 ? 9.836 22.453 -6.684 1 94.88 56 PRO B N 1
ATOM 2054 C CA . PRO B 1 56 ? 9.789 21.094 -7.219 1 94.88 56 PRO B CA 1
ATOM 2055 C C . PRO B 1 56 ? 9.18 20.094 -6.234 1 94.88 56 PRO B C 1
ATOM 2057 O O . PRO B 1 56 ? 9.086 18.906 -6.535 1 94.88 56 PRO B O 1
ATOM 2060 N N . ILE B 1 57 ? 8.734 20.484 -5.086 1 96.19 57 ILE B N 1
ATOM 2061 C CA . ILE B 1 57 ? 8.258 19.578 -4.055 1 96.19 57 ILE B CA 1
ATOM 2062 C C . ILE B 1 57 ? 7.051 18.797 -4.57 1 96.19 57 ILE B C 1
ATOM 2064 O O . ILE B 1 57 ? 6.98 17.578 -4.422 1 96.19 57 ILE B O 1
ATOM 2068 N N . PRO B 1 58 ? 6.109 19.422 -5.297 1 95.62 58 PRO B N 1
ATOM 2069 C CA . PRO B 1 58 ? 4.988 18.641 -5.832 1 95.62 58 PRO B CA 1
ATOM 2070 C C . PRO B 1 58 ? 5.438 17.578 -6.824 1 95.62 58 PRO B C 1
ATOM 2072 O O . PRO B 1 58 ? 4.793 16.531 -6.941 1 95.62 58 PRO B O 1
ATOM 2075 N N . ASP B 1 59 ? 6.516 17.844 -7.539 1 96.44 59 ASP B N 1
ATOM 2076 C CA . ASP B 1 59 ? 7.039 16.859 -8.484 1 96.44 59 ASP B CA 1
ATOM 2077 C C . ASP B 1 59 ? 7.539 15.609 -7.754 1 96.44 59 ASP B C 1
ATOM 2079 O O . ASP B 1 59 ? 7.449 14.5 -8.281 1 96.44 59 ASP B O 1
ATOM 2083 N N . ILE B 1 60 ? 8.047 15.789 -6.539 1 97.31 60 ILE B N 1
ATOM 2084 C CA . ILE B 1 60 ? 8.477 14.656 -5.723 1 97.31 60 ILE B CA 1
ATOM 2085 C C . ILE B 1 60 ? 7.277 13.75 -5.422 1 97.31 60 ILE B C 1
ATOM 2087 O O . ILE B 1 60 ? 7.355 12.531 -5.586 1 97.31 60 ILE B O 1
ATOM 2091 N N . TYR B 1 61 ? 6.16 14.367 -5.047 1 96.31 61 TYR B N 1
ATOM 2092 C CA . TYR B 1 61 ? 4.949 13.602 -4.754 1 96.31 61 TYR B CA 1
ATOM 2093 C C . TYR B 1 61 ? 4.438 12.891 -6 1 96.31 61 TYR B C 1
ATOM 2095 O O . TYR B 1 61 ? 4.004 11.734 -5.93 1 96.31 61 TYR B O 1
ATOM 2103 N N . THR B 1 62 ? 4.508 13.508 -7.129 1 96.75 62 THR B N 1
ATOM 2104 C CA . THR B 1 62 ? 4.055 12.922 -8.391 1 96.75 62 THR B CA 1
ATOM 2105 C C . THR B 1 62 ? 4.883 11.688 -8.742 1 96.75 62 THR B C 1
ATOM 2107 O O . THR B 1 62 ? 4.336 10.672 -9.172 1 96.75 62 THR B O 1
ATOM 2110 N N . GLU B 1 63 ? 6.172 11.805 -8.562 1 97.19 63 GLU B N 1
ATOM 2111 C CA . GLU B 1 63 ? 7.039 10.664 -8.828 1 97.19 63 GLU B CA 1
ATOM 2112 C C . GLU B 1 63 ? 6.699 9.492 -7.914 1 97.19 63 GLU B C 1
ATOM 2114 O O . GLU B 1 63 ? 6.656 8.344 -8.359 1 97.19 63 GLU B O 1
ATOM 2119 N N . ILE B 1 64 ? 6.473 9.766 -6.664 1 97.06 64 ILE B N 1
ATOM 2120 C CA . ILE B 1 64 ? 6.125 8.719 -5.707 1 97.06 64 ILE B CA 1
ATOM 2121 C C . ILE B 1 64 ? 4.793 8.078 -6.102 1 97.06 64 ILE B C 1
ATOM 2123 O O . ILE B 1 64 ? 4.668 6.855 -6.129 1 97.06 64 ILE B O 1
ATOM 2127 N N . ASP B 1 65 ? 3.824 8.898 -6.461 1 96 65 ASP B N 1
ATOM 2128 C CA . ASP B 1 65 ? 2.521 8.406 -6.898 1 96 65 ASP B CA 1
ATOM 2129 C C . ASP B 1 65 ? 2.654 7.523 -8.141 1 96 65 ASP B C 1
ATOM 2131 O O . ASP B 1 65 ? 1.97 6.508 -8.258 1 96 65 ASP B O 1
ATOM 2135 N N . THR B 1 66 ? 3.447 7.961 -9.055 1 96.94 66 THR B N 1
ATOM 2136 C CA . THR B 1 66 ? 3.678 7.176 -10.266 1 96.94 66 THR B CA 1
ATOM 2137 C C . THR B 1 66 ? 4.266 5.812 -9.922 1 96.94 66 THR B C 1
ATOM 2139 O O . THR B 1 66 ? 3.824 4.789 -10.453 1 96.94 66 THR B O 1
ATOM 2142 N N . MET B 1 67 ? 5.262 5.809 -9.031 1 98.12 67 MET B N 1
ATOM 2143 C CA . MET B 1 67 ? 5.836 4.535 -8.609 1 98.12 67 MET B CA 1
ATOM 2144 C C . MET B 1 67 ? 4.77 3.633 -8 1 98.12 67 MET B C 1
ATOM 2146 O O . MET B 1 67 ? 4.707 2.441 -8.305 1 98.12 67 MET B O 1
ATOM 2150 N N . VAL B 1 68 ? 3.92 4.184 -7.141 1 98.31 68 VAL B N 1
ATOM 2151 C CA . VAL B 1 68 ? 2.859 3.416 -6.492 1 98.31 68 VAL B CA 1
ATOM 2152 C C . VAL B 1 68 ? 1.933 2.82 -7.551 1 98.31 68 VAL B C 1
ATOM 2154 O O . VAL B 1 68 ? 1.603 1.634 -7.496 1 98.31 68 VAL B O 1
ATOM 2157 N N . THR B 1 69 ? 1.587 3.586 -8.531 1 97.5 69 THR B N 1
ATOM 2158 C CA . THR B 1 69 ? 0.688 3.139 -9.594 1 97.5 69 THR B CA 1
ATOM 2159 C C . THR B 1 69 ? 1.321 2.01 -10.398 1 97.5 69 THR B C 1
ATOM 2161 O O . THR B 1 69 ? 0.676 0.993 -10.664 1 97.5 69 THR B O 1
ATOM 2164 N N . VAL B 1 70 ? 2.525 2.209 -10.789 1 97.25 70 VAL B N 1
ATOM 2165 C CA . VAL B 1 70 ? 3.217 1.202 -11.586 1 97.25 70 VAL B CA 1
ATOM 2166 C C . VAL B 1 70 ? 3.367 -0.084 -10.781 1 97.25 70 VAL B C 1
ATOM 2168 O O . VAL B 1 70 ? 3.135 -1.18 -11.297 1 97.25 70 VAL B O 1
ATOM 2171 N N . VAL B 1 71 ? 3.76 0.038 -9.523 1 98.12 71 VAL B N 1
ATOM 2172 C CA . VAL B 1 71 ? 3.945 -1.11 -8.641 1 98.12 71 VAL B CA 1
ATOM 2173 C C . VAL B 1 71 ? 2.639 -1.893 -8.531 1 98.12 71 VAL B C 1
ATOM 2175 O O . VAL B 1 71 ? 2.629 -3.119 -8.672 1 98.12 71 VAL B O 1
ATOM 2178 N N . LEU B 1 72 ? 1.55 -1.245 -8.289 1 97.25 72 LEU B N 1
ATOM 2179 C CA . LEU B 1 72 ? 0.265 -1.921 -8.148 1 97.25 72 LEU B CA 1
ATOM 2180 C C . LEU B 1 72 ? -0.161 -2.568 -9.461 1 97.25 72 LEU B C 1
ATOM 2182 O O . LEU B 1 72 ? -0.738 -3.658 -9.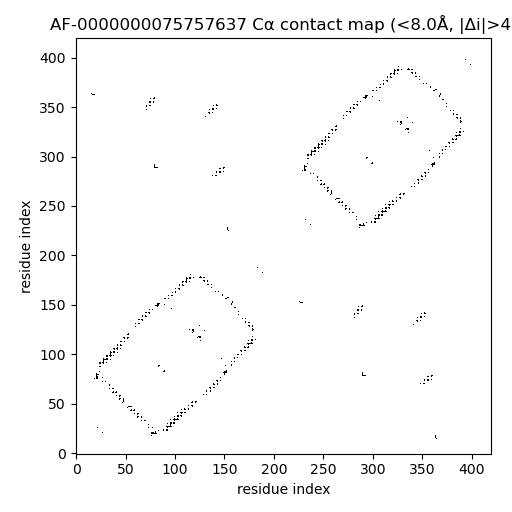461 1 97.25 72 LEU B O 1
ATOM 2186 N N . THR B 1 73 ? 0.131 -1.893 -10.562 1 95.69 73 THR B N 1
ATOM 2187 C CA . THR B 1 73 ? -0.128 -2.477 -11.867 1 95.69 73 THR B CA 1
ATOM 2188 C C . THR B 1 73 ? 0.667 -3.766 -12.055 1 95.69 73 THR B C 1
ATOM 2190 O O . THR B 1 73 ? 0.139 -4.762 -12.555 1 95.69 73 THR B O 1
ATOM 2193 N N . ASN B 1 74 ? 1.876 -3.705 -11.68 1 95.56 74 ASN B N 1
ATOM 2194 C CA . ASN B 1 74 ? 2.723 -4.891 -11.781 1 95.56 74 ASN B CA 1
ATOM 2195 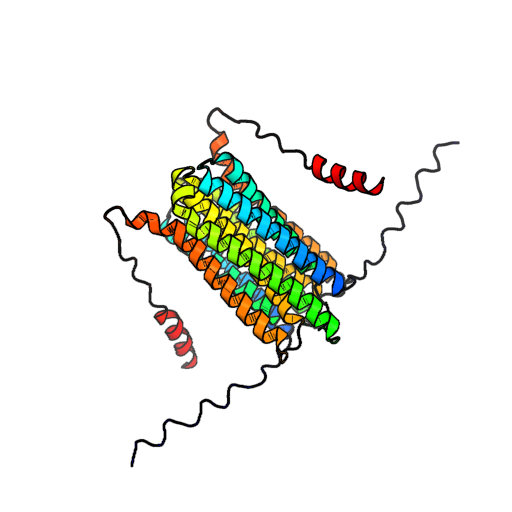C C . ASN B 1 74 ? 2.207 -6.027 -10.906 1 95.56 74 ASN B C 1
ATOM 2197 O O . ASN B 1 74 ? 2.236 -7.191 -11.305 1 95.56 74 ASN B O 1
ATOM 2201 N N . VAL B 1 75 ? 1.796 -5.723 -9.664 1 95 75 VAL B N 1
ATOM 2202 C CA . VAL B 1 75 ? 1.225 -6.734 -8.781 1 95 75 VAL B CA 1
ATOM 2203 C C . VAL B 1 75 ? 0.048 -7.418 -9.469 1 95 75 VAL B C 1
ATOM 2205 O O . VAL B 1 75 ? -0.05 -8.648 -9.477 1 95 75 VAL B O 1
ATOM 2208 N N . LYS B 1 76 ? -0.793 -6.633 -10.078 1 92.69 76 LYS B N 1
ATOM 2209 C CA . LYS B 1 76 ? -1.951 -7.172 -10.789 1 92.69 76 LYS B CA 1
ATOM 2210 C C . LYS B 1 76 ? -1.521 -8.117 -11.898 1 92.69 76 LYS B C 1
ATOM 2212 O O . LYS B 1 76 ? -2.092 -9.203 -12.055 1 92.69 76 LYS B O 1
ATOM 2217 N N . PHE B 1 77 ? -0.456 -7.789 -12.586 1 90.31 77 PHE B N 1
ATOM 2218 C CA . PHE B 1 77 ? -0.053 -8.523 -13.781 1 90.31 77 PHE B CA 1
ATOM 2219 C C . PHE B 1 77 ? 0.754 -9.766 -13.406 1 90.31 77 PHE B C 1
ATOM 2221 O O . PHE B 1 77 ? 0.882 -10.688 -14.211 1 90.31 77 PHE B O 1
ATOM 2228 N N . MET B 1 78 ? 1.255 -9.789 -12.273 1 90.19 78 MET B N 1
ATOM 2229 C CA . MET B 1 78 ? 2.172 -10.875 -11.953 1 90.19 78 MET B CA 1
ATOM 2230 C C . MET B 1 78 ? 1.453 -11.984 -11.188 1 90.19 78 MET B C 1
ATOM 2232 O O . MET B 1 78 ? 2.068 -12.984 -10.805 1 90.19 78 MET B O 1
ATOM 2236 N N . THR B 1 79 ? 0.208 -11.797 -10.992 1 83.81 79 THR B N 1
ATOM 2237 C CA . THR B 1 79 ? -0.532 -12.836 -10.281 1 83.81 79 THR B CA 1
ATOM 2238 C C . THR B 1 79 ? -0.439 -14.164 -11.023 1 83.81 79 THR B C 1
ATOM 2240 O O . THR B 1 79 ? -0.493 -14.203 -12.258 1 83.81 79 THR B O 1
ATOM 2243 N N . ASN B 1 80 ? -0.169 -15.234 -10.359 1 81.94 80 ASN B N 1
ATOM 2244 C CA . ASN B 1 80 ? -0.109 -16.594 -10.875 1 81.94 80 ASN B CA 1
ATOM 2245 C C . ASN B 1 80 ? 1.146 -16.828 -11.711 1 81.94 80 ASN B C 1
ATOM 2247 O O . ASN B 1 80 ? 1.183 -17.734 -12.547 1 81.94 80 ASN B O 1
ATOM 2251 N N . THR B 1 81 ? 2.043 -15.883 -11.68 1 88.94 81 THR B N 1
ATOM 2252 C CA . THR B 1 81 ? 3.332 -16.141 -12.312 1 88.94 81 THR B CA 1
ATOM 2253 C C . THR B 1 81 ? 4.047 -17.297 -11.625 1 88.94 81 THR B C 1
ATOM 2255 O O . THR B 1 81 ? 4.176 -17.328 -10.398 1 88.94 81 THR B O 1
ATOM 2258 N N . PRO B 1 82 ? 4.5 -18.25 -12.406 1 89.5 82 PRO B N 1
ATOM 2259 C CA . PRO B 1 82 ? 5.148 -19.406 -11.797 1 89.5 82 PRO B CA 1
ATOM 2260 C C . PRO B 1 82 ? 6.531 -19.078 -11.234 1 89.5 82 PRO B C 1
ATOM 2262 O O . PRO B 1 82 ? 7.152 -18.094 -11.641 1 89.5 82 PRO B O 1
ATOM 2265 N N . ILE B 1 83 ? 6.949 -19.953 -10.297 1 93.19 83 ILE B N 1
ATOM 2266 C CA . ILE B 1 83 ? 8.312 -19.875 -9.781 1 93.19 83 ILE B CA 1
ATOM 2267 C C . ILE B 1 83 ? 9.305 -19.984 -10.938 1 93.19 83 ILE B C 1
ATOM 2269 O O . ILE B 1 83 ? 9.125 -20.797 -11.844 1 93.19 83 ILE B O 1
ATOM 2273 N N . ILE B 1 84 ? 10.273 -19.172 -10.852 1 94.44 84 ILE B N 1
ATOM 2274 C CA . ILE B 1 84 ? 11.289 -19.172 -11.898 1 94.44 84 ILE B CA 1
ATOM 2275 C C . ILE B 1 84 ? 12.203 -20.391 -11.75 1 94.44 84 ILE B C 1
ATOM 2277 O O . ILE B 1 84 ? 12.758 -20.609 -10.672 1 94.44 84 ILE B O 1
ATOM 2281 N N . THR B 1 85 ? 12.367 -21.094 -12.766 1 92.19 85 THR B N 1
ATOM 2282 C CA . THR B 1 85 ? 13.164 -22.312 -12.688 1 92.19 85 THR B CA 1
ATOM 2283 C C . THR B 1 85 ? 14.477 -22.156 -13.461 1 92.19 85 THR B C 1
ATOM 2285 O O . THR B 1 85 ? 15.43 -22.891 -13.227 1 92.19 85 THR B O 1
ATOM 2288 N N . ASP B 1 86 ? 14.523 -21.266 -14.422 1 94.19 86 ASP B N 1
ATOM 2289 C CA . ASP B 1 86 ? 15.727 -21.016 -15.211 1 94.19 86 ASP B CA 1
ATOM 2290 C C . ASP B 1 86 ? 16.672 -20.078 -14.477 1 94.19 86 ASP B C 1
ATOM 2292 O O . ASP B 1 86 ? 16.281 -18.969 -14.078 1 94.19 86 ASP B O 1
ATOM 2296 N N . GLN B 1 87 ? 17.891 -20.422 -14.32 1 93.44 87 GLN B N 1
ATOM 2297 C CA . GLN B 1 87 ? 18.875 -19.672 -13.539 1 93.44 87 GLN B CA 1
ATOM 2298 C C . GLN B 1 87 ? 19.141 -18.297 -14.156 1 93.44 87 GLN B C 1
ATOM 2300 O O . GLN B 1 87 ? 19.297 -17.312 -13.43 1 93.44 87 GLN B O 1
ATOM 2305 N N . ALA B 1 88 ? 19.25 -18.312 -15.406 1 94.5 88 ALA B N 1
ATOM 2306 C CA . ALA B 1 88 ? 19.5 -17.031 -16.062 1 94.5 88 ALA B CA 1
ATOM 2307 C C . ALA B 1 88 ? 18.344 -16.062 -15.852 1 94.5 88 ALA B C 1
ATOM 2309 O O . ALA B 1 88 ? 18.562 -14.875 -15.625 1 94.5 88 ALA B O 1
ATOM 2310 N N . GLU B 1 89 ? 17.141 -16.516 -15.883 1 95.5 89 GLU B N 1
ATOM 2311 C CA . GLU B 1 89 ? 15.953 -15.703 -15.625 1 95.5 89 GLU B CA 1
ATOM 2312 C C . GLU B 1 89 ? 15.906 -15.234 -14.172 1 95.5 89 GLU B C 1
ATOM 2314 O O . GLU B 1 89 ? 15.539 -14.094 -13.898 1 95.5 89 GLU B O 1
ATOM 2319 N N . GLU B 1 90 ? 16.25 -16.094 -13.305 1 96.44 90 GLU B N 1
ATOM 2320 C CA . GLU B 1 90 ? 16.344 -15.727 -11.898 1 96.44 90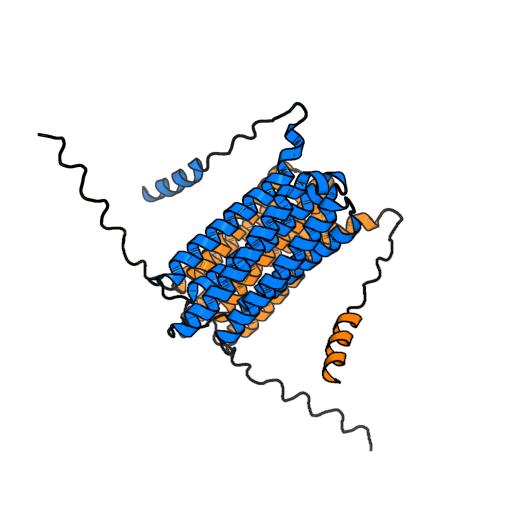 GLU B CA 1
ATOM 2321 C C . GLU B 1 90 ? 17.297 -14.555 -11.695 1 96.44 90 GLU B C 1
ATOM 2323 O O . GLU B 1 90 ? 16.984 -13.602 -10.984 1 96.44 90 GLU B O 1
ATOM 2328 N N . GLN B 1 91 ? 18.438 -14.688 -12.312 1 96.94 91 GLN B N 1
ATOM 2329 C CA . GLN B 1 91 ? 19.453 -13.648 -12.195 1 96.94 91 GLN B CA 1
ATOM 2330 C C . GLN B 1 91 ? 18.938 -12.312 -12.734 1 96.94 91 GLN B C 1
ATOM 2332 O O . GLN B 1 91 ? 19.141 -11.266 -12.109 1 96.94 91 GLN B O 1
ATOM 2337 N N . ASP B 1 92 ? 18.266 -12.375 -13.875 1 97.38 92 ASP B N 1
ATOM 2338 C CA . ASP B 1 92 ? 17.75 -11.164 -14.492 1 97.38 92 ASP B CA 1
ATOM 2339 C C . ASP B 1 92 ? 16.734 -10.469 -13.578 1 97.38 92 ASP B C 1
ATOM 2341 O O . ASP B 1 92 ? 16.812 -9.258 -13.367 1 97.38 92 ASP B O 1
ATOM 2345 N N . VAL B 1 93 ? 15.812 -11.219 -13.055 1 98.06 93 VAL B N 1
ATOM 2346 C CA . VAL B 1 93 ? 14.789 -10.664 -12.18 1 98.06 93 VAL B CA 1
ATOM 2347 C C . VAL B 1 93 ? 15.438 -10.133 -10.898 1 98.06 93 VAL B C 1
ATOM 2349 O O . VAL B 1 93 ? 15.102 -9.047 -10.43 1 98.06 93 VAL B O 1
ATOM 2352 N N . TYR B 1 94 ? 16.406 -10.867 -10.359 1 98.5 94 TYR B N 1
ATOM 2353 C CA . TYR B 1 94 ? 17.062 -10.438 -9.133 1 98.5 94 TYR B CA 1
ATOM 2354 C C . TYR B 1 94 ? 17.828 -9.133 -9.352 1 98.5 94 TYR B C 1
ATOM 2356 O O . TYR B 1 94 ? 17.828 -8.25 -8.492 1 98.5 94 TYR B O 1
ATOM 2364 N N . GLU B 1 95 ? 18.516 -9.023 -10.445 1 98.5 95 GLU B N 1
ATOM 2365 C CA . GLU B 1 95 ? 19.266 -7.805 -10.742 1 98.5 95 GLU B CA 1
ATOM 2366 C C . GLU B 1 95 ? 18.328 -6.59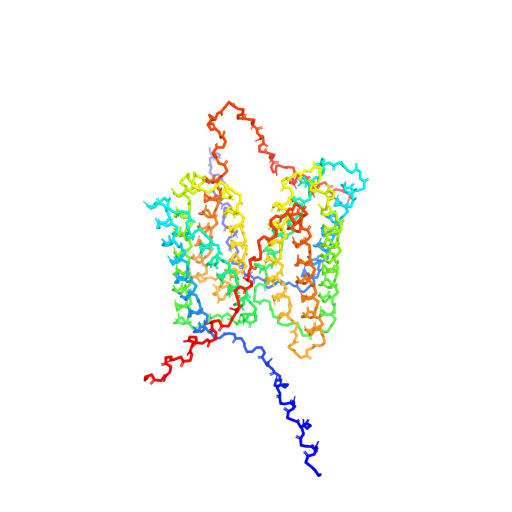8 -10.844 1 98.5 95 GLU B C 1
ATOM 2368 O O . GLU B 1 95 ? 18.641 -5.527 -10.32 1 98.5 95 GLU B O 1
ATOM 2373 N N . GLY B 1 96 ? 17.203 -6.75 -11.555 1 98.62 96 GLY B N 1
ATOM 2374 C CA . GLY B 1 96 ? 16.203 -5.691 -11.57 1 98.62 96 GLY B CA 1
ATOM 2375 C C . GLY B 1 96 ? 15.68 -5.34 -10.195 1 98.62 96 GLY B C 1
ATOM 2376 O O . GLY B 1 96 ? 15.555 -4.164 -9.859 1 98.62 96 GLY B O 1
ATOM 2377 N N . TYR B 1 97 ? 15.406 -6.391 -9.438 1 98.75 97 TYR B N 1
ATOM 2378 C CA . TYR B 1 97 ? 14.945 -6.227 -8.07 1 98.75 97 TYR B CA 1
ATOM 2379 C C . TYR B 1 97 ? 15.945 -5.43 -7.242 1 98.75 97 TYR B C 1
ATOM 2381 O O . TYR B 1 97 ? 15.57 -4.469 -6.562 1 98.75 97 TYR B O 1
ATOM 2389 N N . SER B 1 98 ? 17.156 -5.789 -7.289 1 98.81 98 SER B N 1
ATOM 2390 C CA . SER B 1 98 ? 18.219 -5.145 -6.527 1 98.81 98 SER B CA 1
ATOM 2391 C C . SER B 1 98 ? 18.391 -3.689 -6.945 1 98.81 98 SER B C 1
ATOM 2393 O O . SER B 1 98 ? 18.641 -2.822 -6.105 1 98.81 98 SER B O 1
ATOM 2395 N N . ASN B 1 99 ? 18.266 -3.469 -8.195 1 98.88 99 ASN B N 1
ATOM 2396 C CA . ASN B 1 99 ? 18.359 -2.102 -8.695 1 98.88 99 ASN B CA 1
ATOM 2397 C C . ASN B 1 99 ? 17.234 -1.223 -8.156 1 98.88 99 ASN B C 1
ATOM 2399 O O . ASN B 1 99 ? 17.469 -0.08 -7.754 1 98.88 99 ASN B O 1
ATOM 2403 N N . PHE B 1 100 ? 16.078 -1.72 -8.156 1 98.94 100 PHE B N 1
ATOM 2404 C CA . PHE B 1 100 ? 14.938 -0.972 -7.621 1 98.94 100 PHE B CA 1
ATOM 2405 C C . PHE B 1 100 ? 15.102 -0.728 -6.129 1 98.94 100 PHE B C 1
ATOM 2407 O O . PHE B 1 100 ? 14.867 0.382 -5.645 1 98.94 100 PHE B O 1
ATOM 2414 N N . VAL B 1 101 ? 15.539 -1.772 -5.418 1 98.88 101 VAL B N 1
ATOM 2415 C CA . VAL B 1 101 ? 15.812 -1.64 -3.992 1 98.88 101 VAL B CA 1
ATOM 2416 C C . VAL B 1 101 ? 16.812 -0.502 -3.764 1 98.88 101 VAL B C 1
ATOM 2418 O O . VAL B 1 101 ? 16.578 0.362 -2.912 1 98.88 101 VAL B O 1
ATOM 2421 N N . GLN B 1 102 ? 17.844 -0.507 -4.527 1 98.81 102 GLN B N 1
ATOM 2422 C CA . GLN B 1 102 ? 18.875 0.519 -4.367 1 98.81 102 GLN B CA 1
ATOM 2423 C C . GLN B 1 102 ? 18.281 1.915 -4.562 1 98.81 102 GLN B C 1
ATOM 2425 O O . GLN B 1 102 ? 18.625 2.844 -3.826 1 98.81 102 GLN B O 1
ATOM 2430 N N . SER B 1 103 ? 17.469 2.062 -5.527 1 98.88 103 SER B N 1
ATOM 2431 C CA . SER B 1 103 ? 16.859 3.365 -5.785 1 98.88 103 SER B CA 1
ATOM 2432 C C . SER B 1 103 ? 16 3.812 -4.605 1 98.88 103 SER B C 1
ATOM 2434 O O . SER B 1 103 ? 15.969 5 -4.277 1 98.88 103 SER B O 1
ATOM 2436 N N . LEU B 1 104 ? 15.297 2.918 -3.971 1 98.94 104 LEU B N 1
ATOM 2437 C CA . LEU B 1 104 ? 14.461 3.24 -2.82 1 98.94 104 LEU B CA 1
ATOM 2438 C C . LEU B 1 104 ? 15.32 3.625 -1.617 1 98.94 104 LEU B C 1
ATOM 2440 O O . LEU B 1 104 ? 14.992 4.566 -0.893 1 98.94 104 LEU B O 1
ATOM 2444 N N . LEU B 1 105 ? 16.406 2.846 -1.39 1 98.94 105 LEU B N 1
ATOM 2445 C CA . LEU B 1 105 ? 17.297 3.178 -0.293 1 98.94 105 LEU B CA 1
ATOM 2446 C C . LEU B 1 105 ? 17.828 4.602 -0.438 1 98.94 105 LEU B C 1
ATOM 2448 O O . LEU B 1 105 ? 17.797 5.379 0.518 1 98.94 105 LEU B O 1
ATOM 2452 N N . GLU B 1 106 ? 18.25 4.914 -1.608 1 98.88 106 GLU B N 1
ATOM 2453 C CA . GLU B 1 106 ? 18.828 6.234 -1.841 1 98.88 106 GLU B CA 1
ATOM 2454 C C . GLU B 1 106 ? 17.766 7.328 -1.717 1 98.88 106 GLU B C 1
ATOM 2456 O O . GLU B 1 106 ? 18.047 8.414 -1.201 1 98.88 106 GLU B O 1
ATOM 2461 N N . LEU B 1 107 ? 16.609 7.055 -2.248 1 98.88 107 LEU B N 1
ATOM 2462 C CA . LEU B 1 107 ? 15.516 8.016 -2.115 1 98.88 107 LEU B CA 1
ATOM 2463 C C . LEU B 1 107 ? 15.188 8.273 -0.647 1 98.88 107 LEU B C 1
ATOM 2465 O O . LEU B 1 107 ? 15.055 9.422 -0.227 1 98.88 107 LEU B O 1
ATOM 2469 N N . MET B 1 108 ? 15.047 7.188 0.14 1 98.81 108 MET B N 1
ATOM 2470 C CA . MET B 1 108 ? 14.727 7.336 1.558 1 98.81 108 MET B CA 1
ATOM 2471 C C . MET B 1 108 ? 15.836 8.078 2.293 1 98.81 108 MET B C 1
ATOM 2473 O O . MET B 1 108 ? 15.562 8.906 3.162 1 98.81 108 MET B O 1
ATOM 2477 N N . ASP B 1 109 ? 17.062 7.777 1.982 1 98.69 109 ASP B N 1
ATOM 2478 C CA . ASP B 1 109 ? 18.188 8.492 2.58 1 98.69 109 ASP B CA 1
ATOM 2479 C C . ASP B 1 109 ? 18.141 9.984 2.232 1 98.69 109 ASP B C 1
ATOM 2481 O O . ASP B 1 109 ? 18.406 10.836 3.086 1 98.69 109 ASP B O 1
ATOM 2485 N N . ALA B 1 110 ? 17.875 10.273 0.993 1 98.75 110 ALA B N 1
ATOM 2486 C CA . ALA B 1 110 ? 17.781 11.664 0.571 1 98.75 110 ALA B CA 1
ATOM 2487 C C . ALA B 1 110 ? 16.672 12.391 1.345 1 98.75 110 ALA B C 1
ATOM 2489 O O . ALA B 1 110 ? 16.875 13.531 1.783 1 98.75 110 ALA B O 1
ATOM 2490 N N . LEU B 1 111 ? 15.562 11.758 1.494 1 98.56 111 LEU B N 1
ATOM 2491 C CA . LEU B 1 111 ? 14.453 12.344 2.244 1 98.56 111 LEU B CA 1
ATOM 2492 C C . LEU B 1 111 ? 14.844 12.555 3.705 1 98.56 111 LEU B C 1
ATOM 2494 O O . LEU B 1 111 ? 14.578 13.617 4.273 1 98.56 111 LEU B O 1
ATOM 2498 N N . SER B 1 112 ? 15.484 11.555 4.254 1 97.88 112 SER B N 1
ATOM 2499 C CA . SER B 1 112 ? 15.906 11.633 5.645 1 97.88 112 SER B CA 1
ATOM 2500 C C . SER B 1 112 ? 16.891 12.789 5.859 1 97.88 112 SER B C 1
ATOM 2502 O O . SER B 1 112 ? 16.719 13.594 6.781 1 97.88 112 SER B O 1
ATOM 2504 N N . SER B 1 113 ? 17.812 12.898 5.039 1 97.5 113 SER B N 1
ATOM 2505 C CA . SER B 1 113 ? 18.859 13.906 5.195 1 97.5 113 SER B CA 1
ATOM 2506 C C . SER B 1 113 ? 18.344 15.297 4.848 1 97.5 113 SER B C 1
ATOM 2508 O O . SER B 1 113 ? 18.953 16.297 5.234 1 97.5 113 SER B O 1
ATOM 2510 N N . SER B 1 114 ? 17.219 15.352 4.117 1 98.06 114 SER B N 1
ATOM 2511 C CA . SER B 1 114 ? 16.703 16.641 3.662 1 98.06 114 SER B CA 1
ATOM 2512 C C . SER B 1 114 ? 15.508 17.078 4.496 1 98.06 114 SER B C 1
ATOM 2514 O O . SER B 1 114 ? 14.875 18.094 4.199 1 98.06 114 SER B O 1
ATOM 2516 N N . ALA B 1 115 ? 15.18 16.328 5.496 1 97.56 115 ALA B N 1
ATOM 2517 C CA . ALA B 1 115 ? 13.93 16.531 6.227 1 97.56 115 ALA B CA 1
ATOM 2518 C C . ALA B 1 115 ? 13.883 17.922 6.848 1 97.56 115 ALA B C 1
ATOM 2520 O O . ALA B 1 115 ? 12.883 18.625 6.711 1 97.56 115 ALA B O 1
ATOM 2521 N N . ALA B 1 116 ? 14.922 18.375 7.523 1 95.38 116 ALA B N 1
ATOM 2522 C CA . ALA B 1 116 ? 14.953 19.688 8.172 1 95.38 116 ALA B CA 1
ATOM 2523 C C . ALA B 1 116 ? 14.734 20.812 7.156 1 95.38 116 ALA B C 1
ATOM 2525 O O . ALA B 1 116 ? 13.938 21.719 7.391 1 95.38 116 ALA B O 1
ATOM 2526 N N . GLN B 1 117 ? 15.422 20.734 6.039 1 96.94 117 GLN B N 1
ATOM 2527 C CA . GLN B 1 117 ? 15.312 21.75 4.996 1 96.94 117 GLN B CA 1
ATOM 2528 C C . GLN B 1 117 ? 13.914 21.766 4.379 1 96.94 117 GLN B C 1
ATOM 2530 O O . GLN B 1 117 ? 13.328 22.828 4.164 1 96.94 117 GLN B O 1
ATOM 2535 N N . LEU B 1 118 ? 13.383 20.578 4.086 1 97.19 118 LEU B N 1
ATOM 2536 C CA . LEU B 1 118 ? 12.055 20.469 3.496 1 97.19 118 LEU B CA 1
ATOM 2537 C C . LEU B 1 118 ? 11 21.078 4.418 1 97.19 118 LEU B C 1
ATOM 2539 O O . LEU B 1 118 ? 10.141 21.844 3.967 1 97.19 118 LEU B O 1
ATOM 2543 N N . LYS B 1 119 ? 11.148 20.781 5.664 1 95.56 119 LYS B N 1
ATOM 2544 C CA . LYS B 1 119 ? 10.203 21.344 6.637 1 95.56 119 LYS B CA 1
ATOM 2545 C C . LYS B 1 119 ? 10.344 22.859 6.73 1 95.56 119 LYS B C 1
ATOM 2547 O O . LYS B 1 119 ? 9.344 23.562 6.898 1 95.56 119 LYS B O 1
ATOM 2552 N N . SER B 1 120 ? 11.539 23.344 6.621 1 95.56 120 SER B N 1
ATOM 2553 C CA . SER B 1 120 ? 11.805 24.766 6.746 1 95.56 120 SER B CA 1
ATOM 2554 C C . SER B 1 120 ? 11.219 25.547 5.57 1 95.56 120 SER B C 1
ATOM 2556 O O . SER B 1 120 ? 10.672 26.641 5.75 1 95.56 120 SER B O 1
ATOM 2558 N N . ILE B 1 121 ? 11.242 25.031 4.41 1 96.56 121 ILE B N 1
ATOM 2559 C CA . ILE B 1 121 ? 10.852 25.766 3.219 1 96.56 121 ILE B CA 1
ATOM 2560 C C . ILE B 1 121 ? 9.367 25.547 2.93 1 96.56 121 ILE B C 1
ATOM 2562 O O . ILE B 1 121 ? 8.75 26.312 2.199 1 96.56 121 ILE B O 1
ATOM 2566 N N . ASN B 1 122 ? 8.828 24.438 3.369 1 95.5 122 ASN B N 1
ATOM 2567 C CA . ASN B 1 122 ? 7.418 24.094 3.197 1 95.5 122 ASN B CA 1
ATOM 2568 C C . ASN B 1 122 ? 6.902 23.25 4.355 1 95.5 122 ASN B C 1
ATOM 2570 O O . ASN B 1 122 ? 7.137 22.031 4.402 1 95.5 122 ASN B O 1
ATOM 2574 N N . GLN B 1 123 ? 6.152 23.812 5.199 1 91.38 123 GLN B N 1
ATOM 2575 C CA . GLN B 1 123 ? 5.727 23.203 6.461 1 91.38 123 GLN B CA 1
ATOM 2576 C C . GLN B 1 123 ? 4.812 22.016 6.219 1 91.38 123 GLN B C 1
ATOM 2578 O O . GLN B 1 123 ? 4.734 21.109 7.051 1 91.38 123 GLN B O 1
ATOM 2583 N N . THR B 1 124 ? 4.18 21.938 5.082 1 90.19 124 THR B N 1
ATOM 2584 C CA . THR B 1 124 ? 3.26 20.844 4.816 1 90.19 124 THR B CA 1
ATOM 2585 C C . THR B 1 124 ? 4.016 19.516 4.668 1 90.19 124 THR B C 1
ATOM 2587 O O . THR B 1 124 ? 3.428 18.438 4.793 1 90.19 124 THR B O 1
ATOM 2590 N N . THR B 1 125 ? 5.355 19.625 4.422 1 94.75 125 THR B N 1
ATOM 2591 C CA . THR B 1 125 ? 6.137 18.406 4.195 1 94.75 125 THR B CA 1
ATOM 2592 C C . THR B 1 125 ? 6.254 17.594 5.48 1 94.75 125 THR B C 1
ATOM 2594 O O . THR B 1 125 ? 6.457 16.375 5.434 1 94.75 125 THR B O 1
ATOM 2597 N N . LYS B 1 126 ? 6.129 18.219 6.57 1 92.75 126 LYS B N 1
ATOM 2598 C CA . LYS B 1 126 ? 6.238 17.547 7.863 1 92.75 126 LYS B CA 1
ATOM 2599 C C . LYS B 1 126 ? 5.238 16.391 7.969 1 92.75 126 LYS B C 1
ATOM 2601 O O . LYS B 1 126 ? 5.543 15.352 8.555 1 92.75 126 LYS B O 1
ATOM 2606 N N . ASN B 1 127 ? 4.086 16.547 7.355 1 89.38 127 ASN B N 1
ATOM 2607 C CA . ASN B 1 127 ? 3.047 15.523 7.445 1 89.38 127 ASN B CA 1
ATOM 2608 C C . ASN B 1 127 ? 2.871 14.781 6.121 1 89.38 127 ASN B C 1
ATOM 2610 O O . ASN B 1 127 ? 2.613 13.578 6.109 1 89.38 127 ASN B O 1
ATOM 2614 N N . ARG B 1 128 ? 3.043 15.461 5.039 1 93.56 128 ARG B N 1
ATOM 2615 C CA . ARG B 1 128 ? 2.752 14.883 3.732 1 93.56 128 ARG B CA 1
ATOM 2616 C C . ARG B 1 128 ? 3.818 13.867 3.33 1 93.56 128 ARG B C 1
ATOM 2618 O O . ARG B 1 128 ? 3.5 12.797 2.82 1 93.56 128 ARG B O 1
ATOM 2625 N N . VAL B 1 129 ? 5.09 14.227 3.564 1 96.5 129 VAL B N 1
ATOM 2626 C CA . VAL B 1 129 ? 6.168 13.352 3.104 1 96.5 129 VAL B CA 1
ATOM 2627 C C . VAL B 1 129 ? 6.098 12.016 3.828 1 96.5 129 VAL B C 1
ATOM 2629 O O . VAL B 1 129 ? 6.109 10.953 3.191 1 96.5 129 VAL B O 1
ATOM 2632 N N . PRO B 1 130 ? 5.973 11.961 5.164 1 96.38 130 PRO B N 1
ATOM 2633 C CA . PRO B 1 130 ? 5.824 10.664 5.836 1 96.38 130 PRO B CA 1
ATOM 2634 C C . PRO B 1 130 ? 4.645 9.859 5.305 1 96.38 130 PRO B C 1
ATOM 2636 O O . PRO B 1 130 ? 4.742 8.633 5.16 1 96.38 130 PRO B O 1
ATOM 2639 N N . SER B 1 131 ? 3.578 10.5 5.016 1 94.88 131 SER B N 1
ATOM 2640 C CA . SER B 1 131 ? 2.414 9.812 4.465 1 94.88 131 SER B CA 1
ATOM 2641 C C . SER B 1 131 ? 2.727 9.203 3.105 1 94.88 131 SER B C 1
ATOM 2643 O O . SER B 1 131 ? 2.367 8.047 2.842 1 94.88 131 SER B O 1
ATOM 2645 N N . GLU B 1 132 ? 3.35 9.969 2.264 1 97.25 132 GLU B N 1
ATOM 2646 C CA . GLU B 1 132 ? 3.725 9.477 0.943 1 97.25 132 GLU B CA 1
ATOM 2647 C C . GLU B 1 132 ? 4.676 8.281 1.05 1 97.25 132 GLU B C 1
ATOM 2649 O O . GLU B 1 132 ? 4.57 7.328 0.276 1 97.25 132 GLU B O 1
ATOM 2654 N N . ILE B 1 133 ? 5.559 8.406 1.971 1 98 133 ILE B N 1
ATOM 2655 C CA . ILE B 1 133 ? 6.5 7.316 2.186 1 98 133 ILE B CA 1
ATOM 2656 C C . ILE B 1 133 ? 5.746 6.055 2.604 1 98 133 ILE B C 1
ATOM 2658 O O . ILE B 1 133 ? 6.02 4.965 2.096 1 98 133 ILE B O 1
ATOM 2662 N N . ARG B 1 134 ? 4.836 6.133 3.488 1 97.81 134 ARG B N 1
ATOM 2663 C CA . ARG B 1 134 ? 4.07 4.984 3.957 1 97.81 134 ARG B CA 1
ATOM 2664 C C . ARG B 1 134 ? 3.254 4.367 2.824 1 97.81 134 ARG B C 1
ATOM 2666 O O . ARG B 1 134 ? 3.137 3.145 2.732 1 97.81 134 ARG B O 1
ATOM 2673 N N . ILE B 1 135 ? 2.637 5.191 2.027 1 97.69 135 ILE B N 1
ATOM 2674 C CA . ILE B 1 135 ? 1.874 4.715 0.879 1 97.69 135 ILE B CA 1
ATOM 2675 C C . ILE B 1 135 ? 2.789 3.93 -0.059 1 97.69 135 ILE B C 1
ATOM 2677 O O . ILE B 1 135 ? 2.465 2.811 -0.46 1 97.69 135 ILE B O 1
ATOM 2681 N N . LEU B 1 136 ? 3.916 4.531 -0.383 1 98.75 136 LEU B N 1
ATOM 2682 C CA . LEU B 1 136 ? 4.879 3.867 -1.258 1 98.75 136 LEU B CA 1
ATOM 2683 C C . LEU B 1 136 ? 5.367 2.562 -0.638 1 98.75 136 LEU B C 1
ATOM 2685 O O . LEU B 1 136 ? 5.418 1.531 -1.312 1 98.75 136 LEU B O 1
ATOM 2689 N N . GLN B 1 137 ? 5.719 2.617 0.626 1 98.62 137 GLN B N 1
ATOM 2690 C CA . GLN B 1 137 ? 6.203 1.435 1.329 1 98.62 137 GLN B CA 1
ATOM 2691 C C . GLN B 1 137 ? 5.176 0.306 1.278 1 98.62 137 GLN B C 1
ATOM 2693 O O . GLN B 1 137 ? 5.531 -0.853 1.051 1 98.62 137 GLN B O 1
ATOM 2698 N N . THR B 1 138 ? 3.977 0.628 1.493 1 98.31 138 THR B N 1
ATOM 2699 C CA . THR B 1 138 ? 2.902 -0.358 1.477 1 98.31 138 THR B CA 1
ATOM 2700 C C . THR B 1 138 ? 2.799 -1.021 0.106 1 98.31 138 THR B C 1
ATOM 2702 O O . THR B 1 138 ? 2.713 -2.248 0.009 1 98.31 138 THR B O 1
ATOM 2705 N N . ALA B 1 139 ? 2.779 -0.238 -0.909 1 98.56 139 ALA B N 1
ATOM 2706 C CA . ALA B 1 139 ? 2.734 -0.769 -2.27 1 98.56 139 ALA B CA 1
ATOM 2707 C C . ALA B 1 139 ? 3.945 -1.652 -2.553 1 98.56 139 ALA B C 1
ATOM 2709 O O . ALA B 1 139 ? 3.805 -2.764 -3.068 1 98.56 139 ALA B O 1
ATOM 2710 N N . VAL B 1 140 ? 5.098 -1.15 -2.197 1 98.69 140 VAL B N 1
ATOM 2711 C CA . VAL B 1 140 ? 6.352 -1.829 -2.496 1 98.69 140 VAL B CA 1
ATOM 2712 C C . VAL B 1 140 ? 6.441 -3.129 -1.697 1 98.69 140 VAL B C 1
ATOM 2714 O O . VAL B 1 140 ? 6.922 -4.145 -2.203 1 98.69 140 VAL B O 1
ATOM 2717 N N . ASP B 1 141 ? 6 -3.145 -0.435 1 98 141 ASP B N 1
ATOM 2718 C CA . ASP B 1 141 ? 5.973 -4.371 0.354 1 98 141 ASP B CA 1
ATOM 2719 C C . ASP B 1 141 ? 5.191 -5.469 -0.367 1 98 141 ASP B C 1
ATOM 2721 O O . ASP B 1 141 ? 5.691 -6.586 -0.535 1 98 141 ASP B O 1
ATOM 2725 N N . ALA B 1 142 ? 4.043 -5.098 -0.782 1 97.62 142 ALA B N 1
ATOM 2726 C CA . ALA B 1 142 ? 3.211 -6.078 -1.476 1 97.62 142 ALA B CA 1
ATOM 2727 C C . ALA B 1 142 ? 3.9 -6.59 -2.738 1 97.62 142 ALA B C 1
ATOM 2729 O O . ALA B 1 142 ? 3.918 -7.793 -3 1 97.62 142 ALA B O 1
ATOM 2730 N N . TYR B 1 143 ? 4.434 -5.691 -3.512 1 98.31 143 TYR B N 1
ATOM 2731 C CA . TYR B 1 143 ? 5.117 -6.039 -4.75 1 98.31 143 TYR B CA 1
ATOM 2732 C C . TYR B 1 143 ? 6.32 -6.934 -4.477 1 98.31 143 TYR B C 1
ATOM 2734 O O . TYR B 1 143 ? 6.531 -7.934 -5.168 1 98.31 143 TYR B O 1
ATOM 2742 N N . PHE B 1 144 ? 7.109 -6.586 -3.473 1 98.44 144 PHE B N 1
ATOM 2743 C CA . PHE B 1 144 ? 8.312 -7.34 -3.131 1 98.44 144 PHE B CA 1
ATOM 2744 C C . PHE B 1 144 ? 7.949 -8.75 -2.664 1 98.44 144 PHE B C 1
ATOM 2746 O O . PHE B 1 144 ? 8.648 -9.711 -2.988 1 98.44 144 PHE B O 1
ATOM 2753 N N . TYR B 1 145 ? 6.918 -8.867 -1.905 1 96.25 145 TYR B N 1
ATOM 2754 C CA . TYR B 1 145 ? 6.496 -10.211 -1.512 1 96.25 145 TYR B CA 1
ATOM 2755 C C . TYR B 1 145 ? 6.188 -11.062 -2.734 1 96.25 145 TYR B C 1
ATOM 2757 O O . TYR B 1 145 ? 6.551 -12.242 -2.785 1 96.25 145 TYR B O 1
ATOM 2765 N N . ASN B 1 146 ? 5.516 -10.469 -3.719 1 96.06 146 ASN B N 1
ATOM 2766 C CA . ASN B 1 146 ? 5.238 -11.188 -4.957 1 96.06 146 ASN B CA 1
ATOM 2767 C C . ASN B 1 146 ? 6.52 -11.547 -5.699 1 96.06 146 ASN B C 1
ATOM 2769 O O . ASN B 1 146 ? 6.664 -12.664 -6.195 1 96.06 146 ASN B O 1
ATOM 2773 N N . ILE B 1 147 ? 7.457 -10.617 -5.777 1 97.5 147 ILE B N 1
ATOM 2774 C CA . ILE B 1 147 ? 8.711 -10.867 -6.48 1 97.5 147 ILE B CA 1
ATOM 2775 C C . ILE B 1 147 ? 9.5 -11.953 -5.754 1 97.5 147 ILE B C 1
ATOM 2777 O O . ILE B 1 147 ? 10.023 -12.875 -6.387 1 97.5 147 ILE B O 1
ATOM 2781 N N . ILE B 1 148 ? 9.609 -11.836 -4.438 1 96.75 148 ILE B N 1
ATOM 2782 C CA . ILE B 1 148 ? 10.359 -12.797 -3.633 1 96.75 148 ILE B CA 1
ATOM 2783 C C . ILE B 1 148 ? 9.75 -14.188 -3.793 1 96.75 148 ILE B C 1
ATOM 2785 O O . ILE B 1 148 ? 10.469 -15.188 -3.83 1 96.75 148 ILE B O 1
ATOM 2789 N N . GLY B 1 149 ? 8.469 -14.219 -3.973 1 94.25 149 GLY B N 1
ATOM 2790 C CA . GLY B 1 149 ? 7.77 -15.477 -4.176 1 94.25 149 GLY B CA 1
ATOM 2791 C C . GLY B 1 149 ? 8.102 -16.141 -5.496 1 94.25 149 GLY B C 1
ATOM 2792 O O . GLY B 1 149 ? 7.82 -17.328 -5.695 1 94.25 149 GLY B O 1
ATOM 2793 N N . LEU B 1 150 ? 8.727 -15.453 -6.406 1 95.31 150 LEU B N 1
ATOM 2794 C CA . LEU B 1 150 ? 9.094 -16 -7.703 1 95.31 150 LEU B CA 1
ATOM 2795 C C . LEU B 1 150 ? 10.383 -16.828 -7.598 1 95.31 150 LEU B C 1
ATOM 2797 O O . LEU B 1 150 ? 10.695 -17.609 -8.492 1 95.31 150 LEU B O 1
ATOM 2801 N N . PHE B 1 151 ? 11.164 -16.562 -6.59 1 96 151 PHE B N 1
ATOM 2802 C CA . PHE B 1 151 ? 12.398 -17.312 -6.395 1 96 151 PHE B CA 1
ATOM 2803 C C . PHE B 1 151 ? 12.141 -18.594 -5.621 1 96 151 PHE B C 1
ATOM 2805 O O . PHE B 1 151 ? 11.367 -18.609 -4.66 1 96 151 PHE B O 1
ATOM 2812 N N . PRO B 1 152 ? 12.844 -19.656 -6.012 1 93 152 PRO B N 1
ATOM 2813 C CA . PRO B 1 152 ? 12.734 -20.875 -5.195 1 93 152 PRO B CA 1
ATOM 2814 C C . PRO B 1 152 ? 13.062 -20.625 -3.727 1 93 152 PRO B C 1
ATOM 2816 O O . PRO B 1 152 ? 13.992 -19.875 -3.418 1 93 152 PRO B O 1
ATOM 2819 N N . ALA B 1 153 ? 12.289 -21.172 -2.777 1 88.31 153 ALA B N 1
ATOM 2820 C CA . ALA B 1 153 ? 12.367 -20.906 -1.343 1 88.31 153 ALA B CA 1
ATOM 2821 C C . ALA B 1 153 ? 13.781 -21.156 -0.818 1 88.31 153 ALA B C 1
ATOM 2823 O O . ALA B 1 153 ? 14.25 -20.438 0.071 1 88.31 153 ALA B O 1
ATOM 2824 N N . ASN B 1 154 ? 14.586 -22 -1.315 1 88.38 154 ASN B N 1
ATOM 2825 C CA . ASN B 1 154 ? 15.906 -22.328 -0.795 1 88.38 154 ASN B CA 1
ATOM 2826 C C . ASN B 1 154 ? 17.016 -21.766 -1.683 1 88.38 154 ASN B C 1
ATOM 2828 O O . ASN B 1 154 ? 18.172 -22.172 -1.567 1 88.38 154 ASN B O 1
ATOM 2832 N N . SER B 1 155 ? 16.594 -20.812 -2.469 1 92.44 155 SER B N 1
ATOM 2833 C CA . SER B 1 155 ? 17.609 -20.219 -3.334 1 92.44 155 SER B CA 1
ATOM 2834 C C . SER B 1 155 ? 18.312 -19.047 -2.65 1 92.44 155 SER B C 1
ATOM 2836 O O . SER B 1 155 ? 17.766 -18.469 -1.711 1 92.44 155 SER B O 1
ATOM 2838 N N . SER B 1 156 ? 19.578 -18.766 -3.08 1 95.19 156 SER B N 1
ATOM 2839 C CA . SER B 1 156 ? 20.297 -17.609 -2.578 1 95.19 156 SER B CA 1
ATOM 2840 C C . SER B 1 156 ? 19.578 -16.312 -2.916 1 95.19 156 SER B C 1
ATOM 2842 O O . SER B 1 156 ? 19.562 -15.367 -2.119 1 95.19 156 SER B O 1
ATOM 2844 N N . TYR B 1 157 ? 18.891 -16.266 -4.027 1 96.44 157 TYR B N 1
ATOM 2845 C CA . TYR B 1 157 ? 18.172 -15.078 -4.445 1 96.44 157 TYR B CA 1
ATOM 2846 C C . TYR B 1 157 ? 16.984 -14.805 -3.52 1 96.44 157 TYR B C 1
ATOM 2848 O O . TYR B 1 157 ? 16.703 -13.648 -3.193 1 96.44 157 TYR B O 1
ATOM 2856 N N . ASN B 1 158 ? 16.281 -15.82 -3.105 1 96.31 158 ASN B N 1
ATOM 2857 C CA . ASN B 1 158 ? 15.18 -15.672 -2.17 1 96.31 158 ASN B CA 1
ATOM 2858 C C . ASN B 1 158 ? 15.641 -15.047 -0.853 1 96.31 158 ASN B C 1
ATOM 2860 O O . ASN B 1 158 ? 15.078 -14.055 -0.399 1 96.31 158 ASN B O 1
ATOM 2864 N N . ALA B 1 159 ? 16.719 -15.539 -0.287 1 96.38 159 ALA B N 1
ATOM 2865 C CA . ALA B 1 159 ? 17.25 -15.062 0.982 1 96.38 159 ALA B CA 1
ATOM 2866 C C . ALA B 1 159 ? 17.75 -13.625 0.854 1 96.38 159 ALA B C 1
ATOM 2868 O O . ALA B 1 159 ? 17.469 -12.781 1.712 1 96.38 159 ALA B O 1
ATOM 2869 N N . GLN B 1 160 ? 18.484 -13.406 -0.202 1 97.88 160 GLN B N 1
ATOM 2870 C CA . GLN B 1 160 ? 19.047 -12.078 -0.42 1 97.88 160 GLN B CA 1
ATOM 2871 C C . GLN B 1 160 ? 17.953 -11.039 -0.637 1 97.88 160 GLN B C 1
ATOM 2873 O O . GLN B 1 160 ? 18.031 -9.93 -0.111 1 97.88 160 GLN B O 1
ATOM 2878 N N . ALA B 1 161 ? 16.953 -11.422 -1.404 1 98.25 161 ALA B N 1
ATOM 2879 C CA . ALA B 1 161 ? 15.844 -10.508 -1.65 1 98.25 161 ALA B CA 1
ATOM 2880 C C . ALA B 1 161 ? 15.102 -10.188 -0.357 1 98.25 161 ALA B C 1
ATOM 2882 O O . ALA B 1 161 ? 14.703 -9.047 -0.129 1 98.25 161 ALA B O 1
ATOM 2883 N N . ASN B 1 162 ? 14.93 -11.172 0.497 1 97.31 162 ASN B N 1
ATOM 2884 C CA . ASN B 1 162 ? 14.297 -10.938 1.789 1 97.31 162 ASN B CA 1
ATOM 2885 C C . ASN B 1 162 ? 15.102 -9.977 2.648 1 97.31 162 ASN B C 1
ATOM 2887 O O . ASN B 1 162 ? 14.539 -9.094 3.303 1 97.31 162 ASN B O 1
ATOM 2891 N N . ASN B 1 163 ? 16.375 -10.148 2.641 1 98.19 163 ASN B N 1
ATOM 2892 C CA . ASN B 1 163 ? 17.25 -9.242 3.377 1 98.19 163 ASN B CA 1
ATOM 2893 C C . ASN B 1 163 ? 17.141 -7.812 2.857 1 98.19 163 ASN B C 1
ATOM 2895 O O . ASN B 1 163 ? 17.047 -6.867 3.645 1 98.19 163 ASN B O 1
ATOM 2899 N N . GLN B 1 164 ? 17.109 -7.676 1.553 1 98.62 164 GLN B N 1
ATOM 2900 C CA . GLN B 1 164 ? 17.016 -6.359 0.93 1 98.62 164 GLN B CA 1
ATOM 2901 C C . GLN B 1 164 ? 15.688 -5.691 1.253 1 98.62 164 GLN B C 1
ATOM 2903 O O . GLN B 1 164 ? 15.633 -4.484 1.497 1 98.62 164 GLN B O 1
ATOM 2908 N N . LYS B 1 165 ? 14.656 -6.445 1.223 1 98.38 165 LYS B N 1
ATOM 2909 C CA . LYS B 1 165 ? 13.352 -5.918 1.606 1 98.38 165 LYS B CA 1
ATOM 2910 C C . LYS B 1 165 ? 13.383 -5.363 3.027 1 98.38 165 LYS B C 1
ATOM 2912 O O . LYS B 1 165 ? 12.844 -4.285 3.289 1 98.38 165 LYS B O 1
ATOM 2917 N N . SER B 1 166 ? 14.023 -6.066 3.953 1 98.06 166 SER B N 1
ATOM 2918 C CA . SER B 1 166 ? 14.156 -5.609 5.332 1 98.06 166 SER B CA 1
ATOM 2919 C C . SER B 1 166 ? 14.938 -4.305 5.406 1 98.06 166 SER B C 1
ATOM 2921 O O . SER B 1 166 ? 14.633 -3.439 6.234 1 98.06 166 SER B O 1
ATOM 2923 N N . GLN B 1 167 ? 15.891 -4.172 4.57 1 98.44 167 GLN B N 1
ATOM 2924 C CA . GLN B 1 167 ? 16.641 -2.926 4.52 1 98.44 167 GLN B CA 1
ATOM 2925 C C . GLN B 1 167 ? 15.766 -1.762 4.082 1 98.44 167 GLN B C 1
ATOM 2927 O O . GLN B 1 167 ? 15.836 -0.674 4.656 1 98.44 167 GLN B O 1
ATOM 2932 N N . VAL B 1 168 ? 14.969 -2.025 3.07 1 98.75 168 VAL B N 1
ATOM 2933 C CA . VAL B 1 168 ? 14.055 -0.987 2.607 1 98.75 168 VAL B CA 1
ATOM 2934 C C . VAL B 1 168 ? 13.133 -0.557 3.75 1 98.75 168 VAL B C 1
ATOM 2936 O O . VAL B 1 168 ? 12.906 0.638 3.953 1 98.75 168 VAL B O 1
ATOM 2939 N N . ASP B 1 169 ? 12.633 -1.54 4.559 1 97.94 169 ASP B N 1
ATOM 2940 C CA . ASP B 1 169 ? 11.789 -1.23 5.707 1 97.94 169 ASP B CA 1
ATOM 2941 C C . ASP B 1 169 ? 12.5 -0.284 6.676 1 97.94 169 ASP B C 1
ATOM 2943 O O . ASP B 1 169 ? 11.922 0.708 7.121 1 97.94 169 ASP B O 1
ATOM 2947 N N . THR B 1 170 ? 13.695 -0.546 6.949 1 98.12 170 THR B N 1
ATOM 2948 C CA . THR B 1 170 ? 14.477 0.233 7.902 1 98.12 170 THR B CA 1
ATOM 2949 C C . THR B 1 170 ? 14.688 1.655 7.391 1 98.12 170 THR B C 1
ATOM 2951 O O . THR B 1 170 ? 14.531 2.619 8.141 1 98.12 170 THR B O 1
ATOM 2954 N N . HIS B 1 171 ? 15.016 1.753 6.141 1 98.56 171 HIS B N 1
ATOM 2955 C CA . HIS B 1 171 ? 15.266 3.076 5.582 1 98.56 171 HIS B CA 1
ATOM 2956 C C . HIS B 1 171 ? 13.984 3.898 5.516 1 98.56 171 HIS B C 1
ATOM 2958 O O . HIS B 1 171 ? 14.008 5.117 5.711 1 98.56 171 HIS B O 1
ATOM 2964 N N . CYS B 1 172 ? 12.875 3.268 5.156 1 98.31 172 CYS B N 1
ATOM 2965 C CA . CYS B 1 172 ? 11.602 3.969 5.195 1 98.31 172 CYS B CA 1
ATOM 2966 C C . CYS B 1 172 ? 11.297 4.484 6.598 1 98.31 172 CYS B C 1
ATOM 2968 O O . CYS B 1 172 ? 10.883 5.633 6.766 1 98.31 172 CYS B O 1
ATOM 2970 N N . PHE B 1 173 ? 11.531 3.652 7.598 1 96.94 173 PHE B N 1
ATOM 2971 C CA . PHE B 1 173 ? 11.305 4.043 8.984 1 96.94 173 PHE B CA 1
ATOM 2972 C C . PHE B 1 173 ? 12.156 5.25 9.352 1 96.94 173 PHE B C 1
ATOM 2974 O O . PHE B 1 173 ? 11.664 6.203 9.961 1 96.94 173 PHE B O 1
ATOM 2981 N N . GLN B 1 174 ? 13.367 5.199 9.008 1 97.12 174 GLN B N 1
ATOM 2982 C CA . GLN B 1 174 ? 14.289 6.293 9.305 1 97.12 174 GLN B CA 1
ATOM 2983 C C . GLN B 1 174 ? 13.844 7.586 8.625 1 97.12 174 GLN B C 1
ATOM 2985 O O . GLN B 1 174 ? 13.922 8.664 9.219 1 97.12 174 GLN B O 1
ATOM 2990 N N . ALA B 1 175 ? 13.438 7.48 7.387 1 98.06 175 ALA B N 1
ATOM 2991 C CA . ALA B 1 175 ? 12.977 8.656 6.652 1 98.06 175 ALA B CA 1
ATOM 2992 C C . ALA B 1 175 ? 11.75 9.273 7.316 1 98.06 175 ALA B C 1
ATOM 2994 O O . ALA B 1 175 ? 11.672 10.492 7.473 1 98.06 175 ALA B O 1
ATOM 2995 N N . ILE B 1 176 ? 10.812 8.445 7.715 1 96.62 176 ILE B N 1
ATOM 2996 C CA . ILE B 1 176 ? 9.602 8.922 8.375 1 96.62 176 ILE B CA 1
ATOM 2997 C C . ILE B 1 176 ? 9.969 9.602 9.695 1 96.62 176 ILE B C 1
ATOM 2999 O O . ILE B 1 176 ? 9.484 10.695 9.992 1 96.62 176 ILE B O 1
ATOM 3003 N N . TRP B 1 177 ? 10.852 8.969 10.438 1 95.44 177 TRP B N 1
ATOM 3004 C CA . TRP B 1 177 ? 11.273 9.461 11.742 1 95.44 177 TRP B CA 1
ATOM 3005 C C . TRP B 1 177 ? 11.953 10.828 11.617 1 95.44 177 TRP B C 1
ATOM 3007 O O . TRP B 1 177 ? 11.789 11.688 12.484 1 95.44 177 TRP B O 1
ATOM 3017 N N . ALA B 1 178 ? 12.648 11.055 10.594 1 95.75 178 ALA B N 1
ATOM 3018 C CA . ALA B 1 178 ? 13.359 12.305 10.367 1 95.75 178 ALA B CA 1
ATOM 3019 C C . ALA B 1 178 ? 12.383 13.477 10.273 1 95.75 178 ALA B C 1
ATOM 3021 O O . ALA B 1 178 ? 12.758 14.625 10.555 1 95.75 178 ALA B O 1
ATOM 3022 N N . PHE B 1 179 ? 11.164 13.281 9.875 1 94.88 179 PHE B N 1
ATOM 3023 C CA . PHE B 1 179 ? 10.18 14.344 9.766 1 94.88 179 PHE B CA 1
ATOM 3024 C C . PHE B 1 179 ? 9.406 14.508 11.062 1 94.88 179 PHE B C 1
ATOM 3026 O O . PHE B 1 179 ? 8.711 15.508 11.258 1 94.88 179 PHE B O 1
ATOM 3033 N N . ASP B 1 180 ? 9.242 13.539 11.984 1 81.56 180 ASP B N 1
ATOM 3034 C CA . ASP B 1 180 ? 8.555 13.617 13.266 1 81.56 180 ASP B CA 1
ATOM 3035 C C . ASP B 1 180 ? 9.422 14.328 14.312 1 81.56 180 ASP B C 1
ATOM 3037 O O . ASP B 1 180 ? 8.898 15 15.203 1 81.56 180 ASP B O 1
ATOM 3041 N N . LEU B 1 181 ? 10.797 14.102 14.477 1 58.28 181 LEU B N 1
ATOM 3042 C CA . LEU B 1 181 ? 11.695 14.617 15.5 1 58.28 181 LEU B CA 1
ATOM 3043 C C . LEU B 1 181 ? 11.609 16.141 15.578 1 58.28 181 LEU B C 1
ATOM 3045 O O . LEU B 1 181 ? 11.898 16.734 16.625 1 58.28 181 LEU B O 1
ATOM 3049 N N . SER B 1 182 ? 11.273 16.922 14.688 1 48.19 182 SER B N 1
ATOM 3050 C CA . SER B 1 182 ? 11.438 18.344 14.977 1 48.19 182 SER B CA 1
ATOM 3051 C C . SER B 1 182 ? 10.469 18.797 16.062 1 48.19 182 SER B C 1
ATOM 3053 O O . SER B 1 182 ? 10.406 19.984 16.375 1 48.19 182 SER B O 1
ATOM 3055 N N . TYR B 1 183 ? 9.312 18.062 16.469 1 39.59 183 TYR B N 1
ATOM 3056 C CA . TYR B 1 183 ? 8.648 18.641 17.641 1 39.59 183 TYR B CA 1
ATOM 3057 C C . TYR B 1 183 ? 9.578 18.656 18.844 1 39.59 183 TYR B C 1
ATOM 3059 O O . TYR B 1 183 ? 9.234 19.188 19.906 1 39.59 183 TYR B O 1
ATOM 3067 N N . SER B 1 184 ? 10.453 17.734 19 1 35.91 184 SER B N 1
ATOM 3068 C CA . SER B 1 184 ? 11.188 17.75 20.25 1 35.91 184 SER B CA 1
ATOM 3069 C C . SER B 1 184 ? 11.906 19.078 20.453 1 35.91 184 SER B C 1
ATOM 3071 O O . SER B 1 184 ? 12.531 19.297 21.5 1 35.91 184 SER B O 1
ATOM 3073 N N . ASN B 1 185 ? 12.344 19.812 19.547 1 33.38 185 ASN B N 1
ATOM 3074 C CA . ASN B 1 185 ? 13.133 20.859 20.219 1 33.38 185 ASN B CA 1
ATOM 3075 C C . ASN B 1 185 ? 12.242 21.812 21 1 33.38 185 ASN B C 1
ATOM 3077 O O . ASN B 1 185 ? 12.703 22.859 21.469 1 33.38 185 ASN B O 1
ATOM 3081 N N . GLY B 1 186 ? 11.008 22.328 20.766 1 29.05 186 GLY B N 1
ATOM 3082 C CA . GLY B 1 186 ? 10.625 23 22 1 29.05 186 GLY B CA 1
ATOM 3083 C C . GLY B 1 186 ? 10.523 22.047 23.188 1 29.05 186 GLY B C 1
ATOM 3084 O O . GLY B 1 186 ? 10.578 20.828 23.016 1 29.05 186 GLY B O 1
ATOM 3085 N N . SER B 1 187 ? 10.062 22.484 24.703 1 29.53 187 SER B N 1
ATOM 3086 C CA . SER B 1 187 ? 10.008 21.984 26.078 1 29.53 187 SER B CA 1
ATOM 3087 C C . SER B 1 187 ? 9.195 20.688 26.156 1 29.53 187 SER B C 1
ATOM 3089 O O . SER B 1 187 ? 9.289 19.953 27.141 1 29.53 187 SER B O 1
ATOM 3091 N N . GLN B 1 188 ? 7.875 20.5 25.672 1 28.67 188 GLN B N 1
ATOM 3092 C CA . GLN B 1 188 ? 7.051 19.484 26.328 1 28.67 188 GLN B CA 1
ATOM 3093 C C . GLN B 1 188 ? 7.316 18.094 25.766 1 28.67 188 GLN B C 1
ATOM 3095 O O . GLN B 1 188 ? 6.875 17.781 24.656 1 28.67 188 GLN B O 1
ATOM 3100 N N . ALA B 1 189 ? 8.5 17.5 25.625 1 30.2 189 ALA B N 1
ATOM 3101 C CA . ALA B 1 189 ? 8.781 16.062 25.547 1 30.2 189 ALA B CA 1
ATOM 3102 C C . ALA B 1 189 ? 7.75 15.258 26.344 1 30.2 189 ALA B C 1
ATOM 3104 O O . ALA B 1 189 ? 7.895 15.078 27.562 1 30.2 189 ALA B O 1
ATOM 3105 N N . THR B 1 190 ? 6.406 15.484 26.328 1 28.31 190 THR B N 1
ATOM 3106 C CA . THR B 1 190 ? 5.613 14.492 27.031 1 28.31 190 THR B CA 1
ATOM 3107 C C . THR B 1 190 ? 5.977 13.078 26.578 1 28.31 190 THR B C 1
ATOM 3109 O O . THR B 1 190 ? 6.047 12.812 25.375 1 28.31 190 THR B O 1
ATOM 3112 N N . THR B 1 191 ? 6.711 12.305 27.391 1 26.2 191 THR B N 1
ATOM 3113 C CA . THR B 1 191 ? 6.992 10.883 27.547 1 26.2 191 THR B CA 1
ATOM 3114 C C . THR B 1 191 ? 5.812 10.039 27.078 1 26.2 191 THR B C 1
ATOM 3116 O O . THR B 1 191 ? 4.801 9.93 27.766 1 26.2 191 THR B O 1
ATOM 3119 N N . HIS B 1 192 ? 5.301 10.188 25.953 1 25.52 192 HIS B N 1
ATOM 3120 C CA . HIS B 1 192 ? 4.379 9.102 25.641 1 25.52 192 HIS B CA 1
ATOM 3121 C C . HIS B 1 192 ? 5.043 7.746 25.859 1 25.52 192 HIS B C 1
ATOM 3123 O O . HIS B 1 192 ? 6.066 7.449 25.234 1 25.52 192 HIS B O 1
ATOM 3129 N N . GLN B 1 193 ? 5.055 7.141 27.047 1 24.39 193 GLN B N 1
ATOM 3130 C CA . GLN B 1 193 ? 5.336 5.77 27.453 1 24.39 193 GLN B CA 1
ATOM 3131 C C . GLN B 1 193 ? 4.938 4.777 26.359 1 24.39 193 GLN B C 1
ATOM 3133 O O . GLN B 1 193 ? 3.824 4.836 25.844 1 24.39 193 GLN B O 1
ATOM 3138 N N . ALA B 1 194 ? 5.926 4.375 25.703 1 25.17 194 ALA B N 1
ATOM 3139 C CA . ALA B 1 194 ? 5.801 3.152 24.906 1 25.17 194 ALA B CA 1
ATOM 3140 C C . ALA B 1 194 ? 4.789 2.195 25.531 1 25.17 194 ALA B C 1
ATOM 3142 O O . ALA B 1 194 ? 4.98 1.733 26.656 1 25.17 194 ALA B O 1
ATOM 3143 N N . ARG B 1 195 ? 3.545 2.355 25.328 1 27.44 195 ARG B N 1
ATOM 3144 C CA . ARG B 1 195 ? 2.691 1.263 25.781 1 27.44 195 ARG B CA 1
ATOM 3145 C C . ARG B 1 195 ? 3.316 -0.091 25.469 1 27.44 195 ARG B C 1
ATOM 3147 O O . ARG B 1 195 ? 3.668 -0.362 24.312 1 27.44 195 ARG B O 1
ATOM 3154 N N . SER B 1 196 ? 4.074 -0.689 26.375 1 25.41 196 SER B N 1
ATOM 3155 C CA . SER B 1 196 ? 4.605 -2.047 26.422 1 25.41 196 SER B CA 1
ATOM 3156 C C . SER B 1 196 ? 3.676 -3.037 25.734 1 25.41 196 SER B C 1
ATOM 3158 O O . SER B 1 196 ? 2.461 -3.004 25.938 1 25.41 196 SER B O 1
ATOM 3160 N N . ASN B 1 197 ? 4.027 -3.439 24.625 1 26.48 197 ASN B N 1
ATOM 3161 C CA . ASN B 1 197 ? 3.545 -4.602 23.891 1 26.48 197 ASN B CA 1
ATOM 3162 C C . ASN B 1 197 ? 3.215 -5.762 24.828 1 26.48 197 ASN B C 1
ATOM 3164 O O . ASN B 1 197 ? 3.074 -6.902 24.375 1 26.48 197 ASN B O 1
ATOM 3168 N N . SER B 1 198 ? 3.436 -5.5 26.141 1 27.62 198 SER B N 1
ATOM 3169 C CA . SER B 1 198 ? 3.215 -6.684 26.953 1 27.62 198 SER B CA 1
ATOM 3170 C C . SER B 1 198 ? 1.769 -7.16 26.859 1 27.62 198 SER B C 1
ATOM 3172 O O . SER B 1 198 ? 1.458 -8.297 27.234 1 27.62 198 SER B O 1
ATOM 3174 N N . SER B 1 199 ? 0.846 -6.246 26.656 1 28.83 199 SER B N 1
ATOM 3175 C CA . SER B 1 199 ? -0.461 -6.777 27.016 1 28.83 199 SER B CA 1
ATOM 3176 C C . SER B 1 199 ? -0.994 -7.727 25.953 1 28.83 199 SER B C 1
ATOM 3178 O O . SER B 1 199 ? -2.021 -8.375 26.156 1 28.83 199 SER B O 1
ATOM 3180 N N . LEU B 1 200 ? -0.521 -7.598 24.766 1 26.22 200 LEU B N 1
ATOM 3181 C CA . LEU B 1 200 ? -1.269 -8.5 23.891 1 26.22 200 LEU B CA 1
ATOM 3182 C C . LEU B 1 200 ? -0.855 -9.945 24.125 1 26.22 200 LEU B C 1
ATOM 3184 O O . LEU B 1 200 ? -1.446 -10.867 23.562 1 26.22 200 LEU B O 1
ATOM 3188 N N . HIS B 1 201 ? 0.306 -10.188 24.75 1 26.64 201 HIS B N 1
ATOM 3189 C CA . HIS B 1 201 ? 0.595 -11.594 25 1 26.64 201 HIS B CA 1
ATOM 3190 C C . HIS B 1 201 ? -0.388 -12.188 26 1 26.64 201 HIS B C 1
ATOM 3192 O O . HIS B 1 201 ? -0.495 -13.414 26.125 1 26.64 201 HIS B O 1
ATOM 3198 N N . SER B 1 202 ? -0.736 -11.359 26.953 1 28.25 202 SER B N 1
ATOM 3199 C CA . SER B 1 202 ? -1.394 -12.023 28.078 1 28.25 202 SER B CA 1
ATOM 3200 C C . SER B 1 202 ? -2.793 -12.5 27.703 1 28.25 202 SER B C 1
ATOM 3202 O O . SER B 1 202 ? -3.369 -13.352 28.375 1 28.25 202 SER B O 1
ATOM 3204 N N . ARG B 1 203 ? -3.389 -11.75 26.781 1 25.75 203 ARG B N 1
ATOM 3205 C CA . ARG B 1 203 ? -4.793 -12.148 26.766 1 25.75 203 ARG B CA 1
ATOM 3206 C C . ARG B 1 203 ? -4.969 -13.477 26.031 1 25.75 203 ARG B C 1
ATOM 3208 O O . ARG B 1 203 ? -6.059 -14.047 26.031 1 25.75 203 ARG B O 1
ATOM 3215 N N . TRP B 1 204 ? -4.051 -13.852 25.188 1 26.3 204 TRP B N 1
ATOM 3216 C CA . TRP B 1 204 ? -4.398 -15.094 24.516 1 26.3 204 TRP B CA 1
ATOM 3217 C C . TRP B 1 204 ? -4.367 -16.266 25.484 1 26.3 204 TRP B C 1
ATOM 3219 O O . TRP B 1 204 ? -4.891 -17.344 25.188 1 26.3 204 TRP B O 1
ATOM 3229 N N . MET B 1 205 ? -3.547 -16.109 26.578 1 24.67 205 MET B N 1
ATOM 3230 C CA . MET B 1 205 ? -3.432 -17.359 27.328 1 24.67 205 MET B CA 1
ATOM 3231 C C . MET B 1 205 ? -4.754 -17.719 28 1 24.67 205 MET B C 1
ATOM 3233 O O . MET B 1 205 ? -4.871 -18.766 28.625 1 24.67 205 MET B O 1
ATOM 3237 N N . LYS B 1 206 ? -5.422 -16.672 28.391 1 27.47 206 LYS B N 1
ATOM 3238 C CA . LYS B 1 206 ? -6.379 -17.141 29.391 1 27.47 206 LYS B CA 1
ATOM 3239 C C . LYS B 1 206 ? -7.43 -18.047 28.766 1 27.47 206 LYS B C 1
ATOM 3241 O O . LYS B 1 206 ? -8.219 -18.672 29.469 1 27.47 206 LYS B O 1
ATOM 3246 N N . ARG B 1 207 ? -7.77 -17.844 27.547 1 26.14 207 ARG B N 1
ATOM 3247 C CA . ARG B 1 207 ? -9.023 -18.547 27.297 1 26.14 207 ARG B CA 1
ATOM 3248 C C . ARG B 1 207 ? -8.789 -20.047 27.172 1 26.14 207 ARG B C 1
ATOM 3250 O O . ARG B 1 207 ? -9.727 -20.797 26.875 1 26.14 207 ARG B O 1
ATOM 3257 N N . GLY B 1 208 ? -7.523 -20.422 27.078 1 23.17 208 GLY B N 1
ATOM 3258 C CA . GLY B 1 208 ? -7.52 -21.875 27.031 1 23.17 208 GLY B CA 1
ATOM 3259 C C . GLY B 1 208 ? -8.008 -22.5 28.328 1 23.17 208 GLY B C 1
ATOM 3260 O O . GLY B 1 208 ? -8.023 -23.734 28.453 1 23.17 208 GLY B O 1
ATOM 3261 N N . SER B 1 209 ? -7.875 -21.719 29.453 1 23.75 209 SER B N 1
ATOM 3262 C CA . SER B 1 209 ? -8.156 -22.609 30.578 1 23.75 209 SER B CA 1
ATOM 3263 C C . SER B 1 209 ? -9.648 -22.859 30.734 1 23.75 209 SER B C 1
ATOM 3265 O O . SER B 1 209 ? -10.07 -23.641 31.578 1 23.75 209 SER B O 1
ATOM 3267 N N . LEU B 1 210 ? -10.641 -22.188 30.141 1 22.06 210 LEU B N 1
ATOM 3268 C CA . LEU B 1 210 ? -11.82 -22.922 30.594 1 22.06 210 LEU B CA 1
ATOM 3269 C C . LEU B 1 210 ? -12.008 -24.203 29.797 1 22.06 210 LEU B C 1
ATOM 3271 O O . LEU B 1 210 ? -11.75 -24.234 28.578 1 22.06 210 LEU B O 1
#

Organism: Penicillium rubens (strain ATCC 28089 / DSM 1075 / NRRL 1951 / Wisconsin 54-1255) (NCBI:txid500485)

Nearest PDB structures (foldseek):
  2jsw-assembly1_A  TM=5.043E-01  e=4.415E-01  Mus musculus
  7vg4-assembly3_F  TM=4.128E-01  e=9.404E-01  Methylorubrum extorquens AM1
  2jsw-assembly1_A  TM=5.146E-01  e=4.163E-01  Mus musculus
  6m97-assembly1_A  TM=1.951E-01  e=6.068E+00  Salmo salar